Protein AF-0000000066038984 (afdb_homodimer)

Nearest PDB structures (foldseek):
  3rss-assembly1_A  TM=8.942E-01  e=4.877E-22  Thermotoga maritima MSB8
  3k5w-assembly1_A  TM=8.782E-01  e=2.810E-14  Helicobacter pylori
  2dg2-assembly1_A  TM=7.848E-01  e=1.937E-14  Mus musculus
  3d3k-assembly1_B  TM=7.391E-01  e=5.085E-10  Homo sapiens
  3d3j-assembly1_A-2  TM=7.759E-01  e=6.084E-09  Homo sapiens

Sequence (442 aa):
MTDAVTAHEMQQYDQYTINEIGVPSLVLMERAALAGIEVLGAGQFDLSQVLVIAGLGNNGGDGVALARLLMQKGVHVDLLFVGDENRAAHNNAIQLEIAKKYGLTPVNKVKDFRQYTVIVDALFGIGLSKPVPIKLGEMIKRVNAANVPVVAIDVPSGINATTGDIMGSSIRATATVTFAYPKTGLLQGEGVKRSGSIFVKDIGIYSPAELHQFNPEIKENMTDAVTAHEMQQYDQYTINEIGVPSLVLMERAALAGIEVLGAGQFDLSQVLVIAGLGNNGGDGVALARLLMQKGVHVDLLFVGDENRAAHNNAIQLEIAKKYGLTPVNKVKDFRQYTVIVDALFGIGLSKPVPIKLGEMIKRVNAANVPVVAIDVPSGINATTGDIMGSSIRATATVTFAYPKTGLLQGEGVKRSGSIFVKDIGIYSPAELHQFNPEIKEN

Foldseek 3Di:
DFDADALVLLVVLLCCCCPVVNPPPLLLLLLLLVLVVCVCVVPPFDQQEEEEEAEQESLSLSSLSNQLVCVVVVGHYAYAYDDDLVRHDPSSVVSQVVSVVSPHDHDDDDPALLVGQEYEYSHDAQPDDAADDPVVQVVLVRNQVSVHAYEYRQAFPQANQAALDGRNHTHQHLAYEHEPHRGNNCVDDVNVRRHRHYHYYYSPGDDPVVVCVVPVPPPPD/DFDADALVLLVVLLCCCCPVVNDPPLLLLLLLLVLVVCVCVVPPFDQQEEEEEAEQESLSLSSLSNQLVCVVVVGHYAYAYDDDLVRHDPSSVVSQVVSVVSPHDHDDDDPALLVGQEYEYSHDAQPDDAADDPVVQVVLVRNQVSVHAYEYRQAFPQANQAALDGRNHTHQHLAYEHEPHRGNNCVDDVNVRRHRHYHYYYSPGDDPVVVCVVPVPPPPD

pLDDT: mean 95.3, std 10.86, range [29.03, 99.0]

Secondary structure (DSSP, 8-state):
-PPPB-HHHHHHHHHIIIIII---HHHHHHHHHHHHHHHHTTTTS--SSEEEEE-SSHHHHHHHHHHHHHHHTT--EEEEE-S-GGGS-HHHHHHHHHHHHTT-PPBS--S-GGG-SEEEEES--TT--SPPPHHHHHHHHHHHHTT--EEEESS-TTB-TTT--B-SS----SEEEEESS-BGGGSSTTHHHHS-EEEEE--S---HHHHHHH-TT----/-PPPB-HHHHHHHHHIIIIII---HHHHHHHHHHHHHHHHTTTTS--SSEEEEE-SSHHHHHHHHHHHHHHHTT--EEEEE-S-GGGS-HHHHHHHHHHHHHT-PPBS--S-GGG-SEEEEES--TT--SPPPHHHHHHHHHHHHTT--EEEESS-TTB-TTT--B-SS----SEEEEESS-BGGGSSTTHHHHS-EEEEE--S---HHHHHHH-TT----

Structure (mmCIF, N/CA/C/O backbone):
data_AF-0000000066038984-model_v1
#
loop_
_entity.id
_entity.type
_entity.pdbx_description
1 polymer 'NAD(P)H-hydrate epimerase'
#
loop_
_atom_site.group_PDB
_atom_site.id
_atom_site.type_symbol
_atom_site.label_atom_id
_atom_site.label_alt_id
_atom_site.label_comp_id
_atom_site.label_asym_id
_atom_site.label_entity_id
_atom_site.label_seq_id
_atom_site.pdbx_PDB_ins_code
_atom_site.Cartn_x
_atom_site.Cartn_y
_atom_site.Cartn_z
_atom_site.occupancy
_atom_site.B_iso_or_equiv
_atom_site.auth_seq_id
_atom_site.auth_comp_id
_atom_site.auth_asym_id
_atom_site.auth_atom_id
_atom_site.pdbx_PDB_model_num
ATOM 1 N N . MET A 1 1 ? -18.047 -14.383 9.273 1 50.94 1 MET A N 1
ATOM 2 C CA . MET A 1 1 ? -17.172 -15.094 8.352 1 50.94 1 MET A CA 1
ATOM 3 C C . MET A 1 1 ? -17.422 -14.656 6.91 1 50.94 1 MET A C 1
ATOM 5 O O . MET A 1 1 ? -18.578 -14.492 6.504 1 50.94 1 MET A O 1
ATOM 9 N N . THR A 1 2 ? -16.406 -13.969 6.234 1 68.38 2 THR A N 1
ATOM 10 C CA . THR A 1 2 ? -16.688 -13.484 4.883 1 68.38 2 THR A CA 1
ATOM 11 C C . THR A 1 2 ? -16.938 -14.656 3.938 1 68.38 2 THR A C 1
ATOM 13 O O . THR A 1 2 ? -16.234 -15.664 3.979 1 68.38 2 THR A O 1
ATOM 16 N N . ASP A 1 3 ? -18.047 -14.625 3.205 1 90.44 3 ASP A N 1
ATOM 17 C CA . ASP A 1 3 ? -18.438 -15.664 2.26 1 90.44 3 ASP A CA 1
ATOM 18 C C . ASP A 1 3 ? -17.391 -15.82 1.156 1 90.44 3 ASP A C 1
ATOM 20 O O . ASP A 1 3 ? -16.828 -14.828 0.689 1 90.44 3 ASP A O 1
ATOM 24 N N . ALA A 1 4 ? -17.156 -17.125 0.854 1 97.81 4 ALA A N 1
ATOM 25 C CA . ALA A 1 4 ? -16.281 -17.406 -0.275 1 97.81 4 ALA A CA 1
ATOM 26 C C . ALA A 1 4 ? -16.906 -16.953 -1.59 1 97.81 4 ALA A C 1
ATOM 28 O O . ALA A 1 4 ? -18.141 -16.922 -1.719 1 97.81 4 ALA A O 1
ATOM 29 N N . VAL A 1 5 ? -16.078 -16.578 -2.527 1 98.44 5 VAL A N 1
ATOM 30 C CA . VAL A 1 5 ? -16.594 -16.094 -3.807 1 98.44 5 VAL A CA 1
ATOM 31 C C . VAL A 1 5 ? -15.953 -16.875 -4.949 1 98.44 5 VAL A C 1
ATOM 33 O O . VAL A 1 5 ? -14.852 -17.422 -4.797 1 98.44 5 VAL A O 1
ATOM 36 N N . THR A 1 6 ? -16.625 -17.016 -6.105 1 98.19 6 THR A N 1
ATOM 37 C CA . THR A 1 6 ? -16.094 -17.625 -7.312 1 98.19 6 THR A CA 1
ATOM 38 C C . THR A 1 6 ? -15.086 -16.703 -7.992 1 98.19 6 THR A C 1
ATOM 40 O O . THR A 1 6 ? -15 -15.516 -7.648 1 98.19 6 THR A O 1
ATOM 43 N N . ALA A 1 7 ? -14.352 -17.281 -8.93 1 98.19 7 ALA A N 1
ATOM 44 C CA . ALA A 1 7 ? -13.438 -16.469 -9.727 1 98.19 7 ALA A CA 1
ATOM 45 C C . ALA A 1 7 ? -14.18 -15.352 -10.445 1 98.19 7 ALA A C 1
ATOM 47 O O . ALA A 1 7 ? -13.711 -14.211 -10.484 1 98.19 7 ALA A O 1
ATOM 48 N N . HIS A 1 8 ? -15.289 -15.688 -10.984 1 97.94 8 HIS A N 1
ATOM 49 C CA . HIS A 1 8 ? -16.094 -14.719 -11.727 1 97.94 8 HIS A CA 1
ATOM 50 C C . HIS A 1 8 ? -16.547 -13.578 -10.836 1 97.94 8 HIS A C 1
ATOM 52 O O . HIS A 1 8 ? -16.438 -12.406 -11.211 1 97.94 8 HIS A O 1
ATOM 58 N N . GLU A 1 9 ? -17.078 -13.859 -9.672 1 97.81 9 GLU A N 1
ATOM 59 C CA . GLU A 1 9 ? -17.5 -12.836 -8.719 1 97.81 9 GLU A CA 1
ATOM 60 C C . GLU A 1 9 ? -16.344 -11.93 -8.328 1 97.81 9 GLU A C 1
ATOM 62 O O . GLU A 1 9 ? -16.484 -10.711 -8.289 1 97.81 9 GLU A O 1
ATOM 67 N N . MET A 1 10 ? -15.195 -12.555 -8.039 1 98.19 10 MET A N 1
ATOM 68 C CA . MET A 1 10 ? -14.023 -11.781 -7.637 1 98.19 10 MET A CA 1
ATOM 69 C C . MET A 1 10 ? -13.602 -10.812 -8.734 1 98.19 10 MET A C 1
ATOM 71 O O . MET A 1 10 ? -13.234 -9.672 -8.453 1 98.19 10 MET A O 1
ATOM 75 N N . GLN A 1 11 ? -13.68 -11.281 -9.992 1 97.44 11 GLN A N 1
ATOM 76 C CA . GLN A 1 11 ? -13.352 -10.422 -11.125 1 97.44 11 GLN A CA 1
ATOM 77 C C . GLN A 1 11 ? -14.312 -9.234 -11.211 1 97.44 11 GLN A C 1
ATOM 79 O O . GLN A 1 11 ? -13.898 -8.117 -11.508 1 97.44 11 GLN A O 1
ATOM 84 N N . GLN A 1 12 ? -15.531 -9.469 -10.922 1 97.56 12 GLN A N 1
ATOM 85 C CA . GLN A 1 12 ? -16.516 -8.398 -10.922 1 97.56 12 GLN A CA 1
ATOM 86 C C . GLN A 1 12 ? -16.219 -7.375 -9.828 1 97.56 12 GLN A C 1
ATOM 88 O O . GLN A 1 12 ? -16.328 -6.168 -10.055 1 97.56 12 GLN A O 1
ATOM 93 N N . TYR A 1 13 ? -15.875 -7.914 -8.664 1 97.75 13 TYR A N 1
ATOM 94 C CA . TYR A 1 13 ? -15.562 -7.016 -7.555 1 97.75 13 TYR A CA 1
ATOM 95 C C . TYR A 1 13 ? -14.32 -6.188 -7.859 1 97.75 13 TYR A C 1
ATOM 97 O O . TYR A 1 13 ? -14.266 -4.996 -7.547 1 97.75 13 TYR A O 1
ATOM 105 N N . ASP A 1 14 ? -13.344 -6.832 -8.5 1 97.25 14 ASP A N 1
ATOM 106 C CA . ASP A 1 14 ? -12.148 -6.125 -8.945 1 97.25 14 ASP A CA 1
ATOM 107 C C . ASP A 1 14 ? -12.508 -4.984 -9.891 1 97.25 14 ASP A C 1
ATOM 109 O O . ASP A 1 14 ? -12.078 -3.846 -9.695 1 97.25 14 ASP A O 1
ATOM 113 N N . GLN A 1 15 ? -13.312 -5.316 -10.859 1 97.06 15 GLN A N 1
ATOM 114 C CA . GLN A 1 15 ? -13.688 -4.348 -11.875 1 97.06 15 GLN A CA 1
ATOM 115 C C . GLN A 1 15 ? -14.516 -3.213 -11.281 1 97.06 15 GLN A C 1
ATOM 117 O O . GLN A 1 15 ? -14.328 -2.047 -11.633 1 97.06 15 GLN A O 1
ATOM 122 N N . TYR A 1 16 ? -15.422 -3.568 -10.398 1 98.06 16 TYR A N 1
ATOM 123 C CA . TYR A 1 16 ? -16.219 -2.551 -9.727 1 98.06 16 TYR A CA 1
ATOM 124 C C . TYR A 1 16 ? -15.336 -1.586 -8.953 1 98.06 16 TYR A C 1
ATOM 126 O O . TYR A 1 16 ? -15.523 -0.368 -9.031 1 98.06 16 TYR A O 1
ATOM 134 N N . THR A 1 17 ? -14.305 -2.096 -8.203 1 98.25 17 THR A N 1
ATOM 135 C CA . THR A 1 17 ? -13.391 -1.306 -7.387 1 98.25 17 THR A CA 1
ATOM 136 C C . THR A 1 17 ? -12.562 -0.361 -8.258 1 98.25 17 THR A C 1
ATOM 138 O O . THR A 1 17 ? -12.398 0.813 -7.922 1 98.25 17 THR A O 1
ATOM 141 N N . ILE A 1 18 ? -12.156 -0.856 -9.406 1 98.25 18 ILE A N 1
ATOM 142 C CA . ILE A 1 18 ? -11.273 -0.088 -10.273 1 98.25 18 ILE A CA 1
ATOM 143 C C . ILE A 1 18 ? -12.094 0.923 -11.078 1 98.25 18 ILE A C 1
ATOM 145 O O . ILE A 1 18 ? -11.773 2.113 -11.102 1 98.25 18 ILE A O 1
ATOM 149 N N . ASN A 1 19 ? -13.234 0.478 -11.625 1 97.75 19 ASN A N 1
ATOM 150 C CA . ASN A 1 19 ? -13.938 1.289 -12.617 1 97.75 19 ASN A CA 1
ATOM 151 C C . ASN A 1 19 ? -15.016 2.152 -11.969 1 97.75 19 ASN A C 1
ATOM 153 O O . ASN A 1 19 ? -15.273 3.271 -12.422 1 97.75 19 ASN A O 1
ATOM 157 N N . GLU A 1 20 ? -15.672 1.697 -10.93 1 97.31 20 GLU A N 1
ATOM 158 C CA . GLU A 1 20 ? -16.766 2.43 -10.305 1 97.31 20 GLU A CA 1
ATOM 159 C C . GLU A 1 20 ? -16.297 3.219 -9.094 1 97.31 20 GLU A C 1
ATOM 161 O O . GLU A 1 20 ? -16.578 4.41 -8.969 1 97.31 20 GLU A O 1
ATOM 166 N N . ILE A 1 21 ? -15.531 2.574 -8.266 1 97.56 21 ILE A N 1
ATOM 167 C CA . ILE A 1 21 ? -15.016 3.268 -7.086 1 97.56 21 ILE A CA 1
ATOM 168 C C . ILE A 1 21 ? -13.859 4.18 -7.492 1 97.56 21 ILE A C 1
ATOM 170 O O . ILE A 1 21 ? -13.711 5.281 -6.961 1 97.56 21 ILE A O 1
ATOM 174 N N . GLY A 1 22 ? -13.016 3.65 -8.43 1 98.31 22 GLY A N 1
ATOM 175 C CA . GLY A 1 22 ? -11.969 4.488 -8.992 1 98.31 22 GLY A CA 1
ATOM 176 C C . GLY A 1 22 ? -10.602 4.223 -8.398 1 98.31 22 GLY A C 1
ATOM 177 O O . GLY A 1 22 ? -9.664 4.988 -8.625 1 98.31 22 GLY A O 1
ATOM 178 N N . VAL A 1 23 ? -10.414 3.162 -7.594 1 98.62 23 VAL A N 1
ATOM 179 C CA . VAL A 1 23 ? -9.094 2.803 -7.086 1 98.62 23 VAL A CA 1
ATOM 180 C C . VAL A 1 23 ? -8.219 2.314 -8.234 1 98.62 23 VAL A C 1
ATOM 182 O O . VAL A 1 23 ? -8.586 1.384 -8.953 1 98.62 23 VAL A O 1
ATOM 185 N N . PRO A 1 24 ? -7.059 2.928 -8.422 1 98.56 24 PRO A N 1
ATOM 186 C CA . PRO A 1 24 ? -6.203 2.449 -9.508 1 98.56 24 PRO A CA 1
ATOM 187 C C . PRO A 1 24 ? -5.742 1.008 -9.312 1 98.56 24 PRO A C 1
ATOM 189 O O . PRO A 1 24 ? -5.445 0.6 -8.188 1 98.56 24 PRO A O 1
ATOM 192 N N . SER A 1 25 ? -5.621 0.268 -10.406 1 98.5 25 SER A N 1
ATOM 193 C CA . SER A 1 25 ? -5.254 -1.143 -10.352 1 98.5 25 SER A CA 1
ATOM 194 C C . SER A 1 25 ? -3.867 -1.329 -9.742 1 98.5 25 SER A C 1
ATOM 196 O O . SER A 1 25 ? -3.623 -2.301 -9.031 1 98.5 25 SER A O 1
ATOM 198 N N . LEU A 1 26 ? -2.957 -0.342 -9.992 1 98.75 26 LEU A N 1
ATOM 199 C CA . LEU A 1 26 ? -1.6 -0.467 -9.477 1 98.75 26 LEU A CA 1
ATOM 200 C C . LEU A 1 26 ? -1.568 -0.237 -7.969 1 98.75 26 LEU A C 1
ATOM 202 O O . LEU A 1 26 ? -0.674 -0.732 -7.277 1 98.75 26 LEU A O 1
ATOM 206 N N . VAL A 1 27 ? -2.551 0.535 -7.422 1 98.88 27 VAL A N 1
ATOM 207 C CA . VAL A 1 27 ? -2.693 0.656 -5.973 1 98.88 27 VAL A CA 1
ATOM 208 C C . VAL A 1 27 ? -3.105 -0.688 -5.379 1 98.88 27 VAL A C 1
ATOM 210 O O . VAL A 1 27 ? -2.523 -1.143 -4.391 1 98.88 27 VAL A O 1
ATOM 213 N N . LEU A 1 28 ? -4.039 -1.392 -6.043 1 98.75 28 LEU A N 1
ATOM 214 C CA . LEU A 1 28 ? -4.477 -2.703 -5.578 1 98.75 28 LEU A CA 1
ATOM 215 C C . LEU A 1 28 ? -3.336 -3.715 -5.656 1 98.75 28 LEU A C 1
ATOM 217 O O . LEU A 1 28 ? -3.195 -4.566 -4.773 1 98.75 28 LEU A O 1
ATOM 221 N N . MET A 1 29 ? -2.537 -3.631 -6.695 1 98.81 29 MET A N 1
ATOM 222 C CA . MET A 1 29 ? -1.403 -4.535 -6.863 1 98.81 29 MET A CA 1
ATOM 223 C C . MET A 1 29 ? -0.373 -4.324 -5.758 1 98.81 29 MET A C 1
ATOM 225 O O . MET A 1 29 ? 0.171 -5.293 -5.219 1 98.81 29 MET A O 1
ATOM 229 N N . GLU A 1 30 ? -0.099 -3.031 -5.422 1 98.81 30 GLU A N 1
ATOM 230 C CA . GLU A 1 30 ? 0.811 -2.73 -4.32 1 98.81 30 GLU A CA 1
ATOM 231 C C . GLU A 1 30 ? 0.281 -3.285 -3 1 98.81 30 GLU A C 1
ATOM 233 O O . GLU A 1 30 ? 1.038 -3.854 -2.211 1 98.81 30 GLU A O 1
ATOM 238 N N . ARG A 1 31 ? -1.004 -3.164 -2.785 1 98.75 31 ARG A N 1
ATOM 239 C CA . ARG A 1 31 ? -1.644 -3.668 -1.574 1 98.75 31 ARG A CA 1
ATOM 240 C C . ARG A 1 31 ? -1.553 -5.188 -1.499 1 98.75 31 ARG A C 1
ATOM 242 O O . ARG A 1 31 ? -1.323 -5.75 -0.426 1 98.75 31 ARG A O 1
ATOM 249 N N . ALA A 1 32 ? -1.752 -5.824 -2.652 1 98.81 32 ALA A N 1
ATOM 250 C CA . ALA A 1 32 ? -1.616 -7.277 -2.709 1 98.81 32 ALA A CA 1
ATOM 251 C C . ALA A 1 32 ? -0.196 -7.711 -2.354 1 98.81 32 ALA A C 1
ATOM 253 O O . ALA A 1 32 ? -0.002 -8.633 -1.56 1 98.81 32 ALA A O 1
ATOM 254 N N . ALA A 1 33 ? 0.771 -7.004 -2.904 1 98.88 33 ALA A N 1
ATOM 255 C CA . ALA A 1 33 ? 2.174 -7.305 -2.631 1 98.88 33 ALA A CA 1
ATOM 256 C C . ALA A 1 33 ? 2.496 -7.117 -1.151 1 98.88 33 ALA A C 1
ATOM 258 O O . ALA A 1 33 ? 3.141 -7.969 -0.537 1 98.88 33 ALA A O 1
ATOM 259 N N . LEU A 1 34 ? 1.992 -6.027 -0.581 1 98.75 34 LEU A N 1
ATOM 260 C CA . LEU A 1 34 ? 2.238 -5.738 0.828 1 98.75 34 LEU A CA 1
ATOM 261 C C . LEU A 1 34 ? 1.594 -6.797 1.718 1 98.75 34 LEU A C 1
ATOM 263 O O . LEU A 1 34 ? 2.166 -7.188 2.738 1 98.75 34 LEU A O 1
ATOM 267 N N . ALA A 1 35 ? 0.426 -7.258 1.335 1 98.69 35 ALA A N 1
ATOM 268 C CA . ALA A 1 35 ? -0.231 -8.336 2.07 1 98.69 35 ALA A CA 1
ATOM 269 C C . ALA A 1 35 ? 0.604 -9.609 2.037 1 98.69 35 ALA A C 1
ATOM 271 O O . ALA A 1 35 ? 0.74 -10.297 3.051 1 98.69 35 ALA A O 1
ATOM 272 N N . GLY A 1 36 ? 1.146 -9.891 0.891 1 98.81 36 GLY A N 1
ATOM 273 C CA . GLY A 1 36 ? 2.047 -11.031 0.786 1 98.81 36 GLY A CA 1
ATOM 274 C C . GLY A 1 36 ? 3.27 -10.906 1.676 1 98.81 36 GLY A C 1
ATOM 275 O O . GLY A 1 36 ? 3.66 -11.867 2.342 1 98.81 36 GLY A O 1
ATOM 276 N N . ILE A 1 37 ? 3.85 -9.711 1.698 1 98.62 37 ILE A N 1
ATOM 277 C CA . ILE A 1 37 ? 5.031 -9.445 2.514 1 98.62 37 ILE A CA 1
ATOM 278 C C . ILE A 1 37 ? 4.691 -9.641 3.99 1 98.62 37 ILE A C 1
ATOM 280 O O . ILE A 1 37 ? 5.5 -10.188 4.75 1 98.62 37 ILE A O 1
ATOM 284 N N . GLU A 1 38 ? 3.537 -9.18 4.375 1 98.12 38 GLU A N 1
ATOM 285 C CA . GLU A 1 38 ? 3.098 -9.336 5.762 1 98.12 38 GLU A CA 1
ATOM 286 C C . GLU A 1 38 ? 3.068 -10.812 6.16 1 98.12 38 GLU A C 1
ATOM 288 O O . GLU A 1 38 ? 3.562 -11.18 7.23 1 98.12 38 GLU A O 1
ATOM 293 N N . VAL A 1 39 ? 2.553 -11.672 5.312 1 98.62 39 VAL A N 1
ATOM 294 C CA . VAL A 1 39 ? 2.438 -13.094 5.602 1 98.62 39 VAL A CA 1
ATOM 295 C C . VAL A 1 39 ? 3.824 -13.734 5.609 1 98.62 39 VAL A C 1
ATOM 297 O O . VAL A 1 39 ? 4.16 -14.492 6.52 1 98.62 39 VAL A O 1
ATOM 300 N N . LEU A 1 40 ? 4.668 -13.367 4.684 1 98.69 40 LEU A N 1
ATOM 301 C CA . LEU A 1 40 ? 6.023 -13.898 4.59 1 98.69 40 LEU A CA 1
ATOM 302 C C . LEU A 1 40 ? 6.844 -13.508 5.816 1 98.69 40 LEU A C 1
ATOM 304 O O . LEU A 1 40 ? 7.641 -14.305 6.316 1 98.69 40 LEU A O 1
ATOM 308 N N . GLY A 1 41 ? 6.609 -12.289 6.32 1 97.56 41 GLY A N 1
ATOM 309 C CA . GLY A 1 41 ? 7.438 -11.727 7.375 1 97.56 41 GLY A CA 1
ATOM 310 C C . GLY A 1 41 ? 6.914 -12.023 8.766 1 97.56 41 GLY A C 1
ATOM 311 O O . GLY A 1 41 ? 7.473 -11.555 9.758 1 97.56 41 GLY A O 1
ATOM 312 N N . ALA A 1 42 ? 5.855 -12.781 8.898 1 96.5 42 ALA A N 1
ATOM 313 C CA . ALA A 1 42 ? 5.199 -13.008 10.18 1 96.5 42 ALA A CA 1
ATOM 314 C C . ALA A 1 42 ? 5.938 -14.062 11 1 96.5 42 ALA A C 1
ATOM 316 O O . ALA A 1 42 ? 5.52 -14.398 12.109 1 96.5 42 ALA A O 1
ATOM 317 N N . GLY A 1 43 ? 7.035 -14.625 10.539 1 94.25 43 GLY A N 1
ATOM 318 C CA . GLY A 1 43 ? 7.895 -15.453 11.367 1 94.25 43 GLY A CA 1
ATOM 319 C C . GLY A 1 43 ? 7.836 -16.922 11.008 1 94.25 43 GLY A C 1
ATOM 320 O O . GLY A 1 43 ? 8.609 -17.734 11.539 1 94.25 43 GLY A O 1
ATOM 321 N N . GLN A 1 44 ? 7.035 -17.281 10.023 1 96.56 44 GLN A N 1
ATOM 322 C CA . GLN A 1 44 ? 6.844 -18.703 9.711 1 96.56 44 GLN A CA 1
ATOM 323 C C . GLN A 1 44 ? 7.785 -19.141 8.594 1 96.56 44 GLN A C 1
ATOM 325 O O . GLN A 1 44 ? 7.953 -20.344 8.359 1 96.56 44 GLN A O 1
ATOM 330 N N . PHE A 1 45 ? 8.352 -18.203 7.914 1 98.56 45 PHE A N 1
ATOM 331 C CA . PHE A 1 45 ? 9.148 -18.531 6.742 1 98.56 45 PHE A CA 1
ATOM 332 C C . PHE A 1 45 ? 10.562 -17.969 6.867 1 98.56 45 PHE A C 1
ATOM 334 O O . PHE A 1 45 ? 10.742 -16.859 7.363 1 98.56 45 PHE A O 1
ATOM 341 N N . ASP A 1 46 ? 11.531 -18.781 6.508 1 98.69 46 ASP A N 1
ATOM 342 C CA . ASP A 1 46 ? 12.914 -18.344 6.387 1 98.69 46 ASP A CA 1
ATOM 343 C C . ASP A 1 46 ? 13.125 -17.531 5.117 1 98.69 46 ASP A C 1
ATOM 345 O O . ASP A 1 46 ? 13.047 -18.062 4.008 1 98.69 46 ASP A O 1
ATOM 349 N N . LEU A 1 47 ? 13.453 -16.234 5.285 1 98.69 47 LEU A N 1
ATOM 350 C CA . LEU A 1 47 ? 13.531 -15.336 4.141 1 98.69 47 LEU A CA 1
ATOM 351 C C . LEU A 1 47 ? 14.977 -15.109 3.723 1 98.69 47 LEU A C 1
ATOM 353 O O . LEU A 1 47 ? 15.289 -14.125 3.057 1 98.69 47 LEU A O 1
ATOM 357 N N . SER A 1 48 ? 15.875 -15.969 4.074 1 98.5 48 SER A N 1
ATOM 358 C CA . SER A 1 48 ? 17.297 -15.805 3.785 1 98.5 48 SER A CA 1
ATOM 359 C C . SER A 1 48 ? 17.562 -15.867 2.285 1 98.5 48 SER A C 1
ATOM 361 O O . SER A 1 48 ? 18.453 -15.188 1.78 1 98.5 48 SER A O 1
ATOM 363 N N . GLN A 1 49 ? 16.844 -16.719 1.537 1 98.5 49 GLN A N 1
ATOM 364 C CA . GLN A 1 49 ? 16.938 -16.844 0.087 1 98.5 49 GLN A CA 1
ATOM 365 C C . GLN A 1 49 ? 15.555 -17.047 -0.538 1 98.5 49 GLN A C 1
ATOM 367 O O . GLN A 1 49 ? 15.07 -18.172 -0.632 1 98.5 49 GLN A O 1
ATOM 372 N N . VAL A 1 50 ? 15 -15.961 -1.044 1 98.88 50 VAL A N 1
ATOM 373 C CA . VAL A 1 50 ? 13.625 -16 -1.531 1 98.88 50 VAL A CA 1
ATOM 374 C C . VAL A 1 50 ? 13.625 -16.062 -3.057 1 98.88 50 VAL A C 1
ATOM 376 O O . VAL A 1 50 ? 14.391 -15.359 -3.717 1 98.88 50 VAL A O 1
ATOM 379 N N . LEU A 1 51 ? 12.82 -16.922 -3.623 1 98.94 51 LEU A N 1
ATOM 380 C CA . LEU A 1 51 ? 12.508 -16.922 -5.051 1 98.94 51 LEU A CA 1
ATOM 381 C C . LEU A 1 51 ? 11.062 -16.5 -5.289 1 98.94 51 LEU A C 1
ATOM 383 O O . LEU A 1 51 ? 10.148 -17.047 -4.664 1 98.94 51 LEU A O 1
ATOM 387 N N . VAL A 1 52 ? 10.867 -15.547 -6.117 1 99 52 VAL A N 1
ATOM 388 C CA . VAL A 1 52 ? 9.531 -15.219 -6.609 1 99 52 VAL A CA 1
ATOM 389 C C . VAL A 1 52 ? 9.391 -15.68 -8.055 1 99 52 VAL A C 1
ATOM 391 O O . VAL A 1 52 ? 10.188 -15.297 -8.922 1 99 52 VAL A O 1
ATOM 394 N N . ILE A 1 53 ? 8.398 -16.5 -8.32 1 98.94 53 ILE A N 1
ATOM 395 C CA . ILE A 1 53 ? 8.062 -16.922 -9.68 1 98.94 53 ILE A CA 1
ATOM 396 C C . ILE A 1 53 ? 6.828 -16.172 -10.156 1 98.94 53 ILE A C 1
ATOM 398 O O . ILE A 1 53 ? 5.742 -16.312 -9.586 1 98.94 53 ILE A O 1
ATOM 402 N N . ALA A 1 54 ? 7.027 -15.383 -11.211 1 98.88 54 ALA A N 1
ATOM 403 C CA . ALA A 1 54 ? 5.953 -14.523 -11.695 1 98.88 54 ALA A CA 1
ATOM 404 C C . ALA A 1 54 ? 5.582 -14.867 -13.133 1 98.88 54 ALA A C 1
ATOM 406 O O . ALA A 1 54 ? 6.457 -15.125 -13.961 1 98.88 54 ALA A O 1
ATOM 407 N N . GLY A 1 55 ? 4.289 -14.891 -13.438 1 98.38 55 GLY A N 1
ATOM 408 C CA . GLY A 1 55 ? 3.805 -15.117 -14.789 1 98.38 55 GLY A CA 1
ATOM 409 C C . GLY A 1 55 ? 3.465 -13.844 -15.523 1 98.38 55 GLY A C 1
ATOM 410 O O . GLY A 1 55 ? 3.857 -12.75 -15.102 1 98.38 55 GLY A O 1
ATOM 411 N N . LEU A 1 56 ? 2.705 -13.961 -16.625 1 97.88 56 LEU A N 1
ATOM 412 C CA . LEU A 1 56 ? 2.482 -12.875 -17.562 1 97.88 56 LEU A CA 1
ATOM 413 C C . LEU A 1 56 ? 1.274 -12.039 -17.156 1 97.88 56 LEU A C 1
ATOM 415 O O . LEU A 1 56 ? 1.122 -10.898 -17.609 1 97.88 56 LEU A O 1
ATOM 419 N N . GLY A 1 57 ? 0.427 -12.578 -16.359 1 97.94 57 GLY A N 1
ATOM 420 C CA . GLY A 1 57 ? -0.824 -11.914 -16.031 1 97.94 57 GLY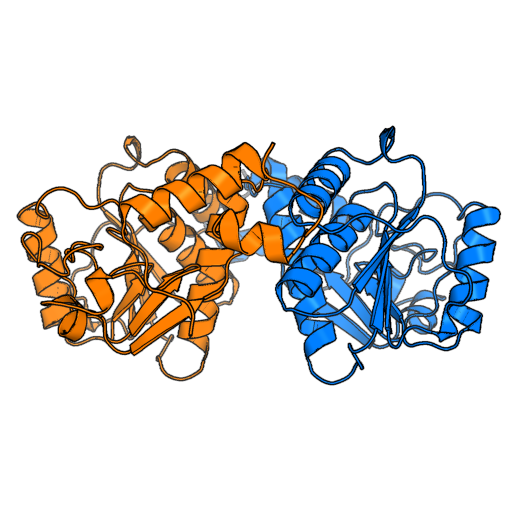 A CA 1
ATOM 421 C C . GLY A 1 57 ? -0.7 -10.953 -14.867 1 97.94 57 GLY A C 1
ATOM 422 O O . GLY A 1 57 ? 0.409 -10.641 -14.43 1 97.94 57 GLY A O 1
ATOM 423 N N . ASN A 1 58 ? -1.811 -10.508 -14.32 1 97.81 58 ASN A N 1
ATOM 424 C CA . ASN A 1 58 ? -1.841 -9.555 -13.219 1 97.81 58 ASN A CA 1
ATOM 425 C C . ASN A 1 58 ? -1.317 -10.18 -11.922 1 97.81 58 ASN A C 1
ATOM 427 O O . ASN A 1 58 ? -0.693 -9.492 -11.109 1 97.81 58 ASN A O 1
ATOM 431 N N . ASN A 1 59 ? -1.591 -11.484 -11.781 1 98.62 59 ASN A N 1
ATOM 432 C CA . ASN A 1 59 ? -1.018 -12.148 -10.609 1 98.62 59 ASN A CA 1
ATOM 433 C C . ASN A 1 59 ? 0.508 -12.094 -10.625 1 98.62 59 ASN A C 1
ATOM 435 O O . ASN A 1 59 ? 1.14 -11.93 -9.586 1 98.62 59 ASN A O 1
ATOM 439 N N . GLY A 1 60 ? 1.033 -12.242 -11.852 1 98.81 60 GLY A N 1
ATOM 440 C CA . GLY A 1 60 ? 2.467 -12.047 -12 1 98.81 60 GLY A CA 1
ATOM 441 C C . GLY A 1 60 ? 2.928 -10.664 -11.57 1 98.81 60 GLY A C 1
ATOM 442 O O . GLY A 1 60 ? 3.984 -10.523 -10.953 1 98.81 60 GLY A O 1
ATOM 443 N N . GLY A 1 61 ? 2.121 -9.664 -11.906 1 98.81 61 GLY A N 1
ATOM 444 C CA . GLY A 1 61 ? 2.418 -8.312 -11.461 1 98.81 61 GLY A CA 1
ATOM 445 C C . GLY A 1 61 ? 2.467 -8.172 -9.953 1 98.81 61 GLY A C 1
ATOM 446 O O . GLY A 1 61 ? 3.332 -7.477 -9.414 1 98.81 61 GLY A O 1
ATOM 447 N N . ASP A 1 62 ? 1.542 -8.82 -9.289 1 98.94 62 ASP A N 1
ATOM 448 C CA . ASP A 1 62 ? 1.595 -8.867 -7.828 1 98.94 62 ASP A CA 1
ATOM 449 C C . ASP A 1 62 ? 2.926 -9.438 -7.344 1 98.94 62 ASP A C 1
ATOM 451 O O . ASP A 1 62 ? 3.52 -8.922 -6.395 1 98.94 62 ASP A O 1
ATOM 455 N N . GLY A 1 63 ? 3.338 -10.484 -7.984 1 98.94 63 GLY A N 1
ATOM 456 C CA . GLY A 1 63 ? 4.598 -11.125 -7.629 1 98.94 63 GLY A CA 1
ATOM 457 C C . GLY A 1 63 ? 5.801 -10.227 -7.844 1 98.94 63 GLY A C 1
ATOM 458 O O . GLY A 1 63 ? 6.703 -10.18 -7.004 1 98.94 63 GLY A O 1
ATOM 459 N N . VAL A 1 64 ? 5.809 -9.539 -9 1 98.94 64 VAL A N 1
ATOM 460 C CA . VAL A 1 64 ? 6.91 -8.633 -9.305 1 98.94 64 VAL A CA 1
ATOM 461 C C . VAL A 1 64 ? 6.973 -7.52 -8.266 1 98.94 64 VAL A C 1
ATOM 463 O O . VAL A 1 64 ? 8.047 -7.199 -7.75 1 98.94 64 VAL A O 1
ATOM 466 N N . ALA A 1 65 ? 5.82 -6.949 -7.98 1 98.94 65 ALA A N 1
ATOM 467 C CA . ALA A 1 65 ? 5.758 -5.914 -6.953 1 98.94 65 ALA A CA 1
ATOM 468 C C . ALA A 1 65 ? 6.242 -6.445 -5.609 1 98.94 65 ALA A C 1
ATOM 470 O O . ALA A 1 65 ? 6.992 -5.766 -4.902 1 98.94 65 ALA A O 1
ATOM 471 N N . LEU A 1 66 ? 5.816 -7.648 -5.27 1 98.94 66 LEU A N 1
ATOM 472 C CA . LEU A 1 66 ? 6.23 -8.281 -4.023 1 98.94 66 LEU A CA 1
ATOM 473 C C . LEU A 1 66 ? 7.742 -8.477 -3.986 1 98.94 66 LEU A C 1
ATOM 475 O O . LEU A 1 66 ? 8.383 -8.164 -2.984 1 98.94 66 LEU A O 1
ATOM 479 N N . ALA A 1 67 ? 8.312 -8.938 -5.055 1 98.88 67 ALA A N 1
ATOM 480 C CA . ALA A 1 67 ? 9.758 -9.133 -5.137 1 98.88 67 ALA A CA 1
ATOM 481 C C . ALA A 1 67 ? 10.5 -7.809 -4.953 1 98.88 67 ALA A C 1
ATOM 483 O O . ALA A 1 67 ? 11.492 -7.746 -4.219 1 98.88 67 ALA A O 1
ATOM 484 N N . ARG A 1 68 ? 10.016 -6.797 -5.66 1 98.44 68 ARG A N 1
ATOM 485 C CA . ARG A 1 68 ? 10.594 -5.461 -5.539 1 98.44 68 ARG A CA 1
ATOM 486 C C . ARG A 1 68 ? 10.602 -4.996 -4.086 1 98.44 68 ARG A C 1
ATOM 488 O O . ARG A 1 68 ? 11.625 -4.539 -3.576 1 98.44 68 ARG A O 1
ATOM 495 N N . LEU A 1 69 ? 9.5 -5.141 -3.445 1 98.31 69 LEU A N 1
ATOM 496 C CA . LEU A 1 69 ? 9.344 -4.672 -2.072 1 98.31 69 LEU A CA 1
ATOM 497 C C . LEU A 1 69 ? 10.234 -5.469 -1.124 1 98.31 69 LEU A C 1
ATOM 499 O O . LEU A 1 69 ? 10.812 -4.91 -0.189 1 98.31 69 LEU A O 1
ATOM 503 N N . LEU A 1 70 ? 10.352 -6.781 -1.317 1 98.31 70 LEU A N 1
ATOM 504 C CA . LEU A 1 70 ? 11.25 -7.598 -0.512 1 98.31 70 LEU A CA 1
ATOM 505 C C . LEU A 1 70 ? 12.688 -7.113 -0.649 1 98.31 70 LEU A C 1
ATOM 507 O O . LEU A 1 70 ? 13.398 -6.965 0.349 1 98.31 70 LEU A O 1
ATOM 511 N N . MET A 1 71 ? 13.07 -6.875 -1.875 1 97 71 MET A N 1
ATOM 512 C CA . MET A 1 71 ? 14.422 -6.383 -2.117 1 97 71 MET A CA 1
ATOM 513 C C . MET A 1 71 ? 14.656 -5.055 -1.4 1 97 71 MET A C 1
ATOM 515 O O . MET A 1 71 ? 15.703 -4.852 -0.785 1 97 71 MET A O 1
ATOM 519 N N . GLN A 1 72 ? 13.711 -4.195 -1.473 1 94.94 72 GLN A N 1
ATOM 520 C CA . GLN A 1 72 ? 13.805 -2.881 -0.846 1 94.94 72 GLN A CA 1
ATOM 521 C C . GLN A 1 72 ? 13.914 -3.002 0.671 1 94.94 72 GLN A C 1
ATOM 523 O O . GLN A 1 72 ? 14.461 -2.117 1.331 1 94.94 72 GLN A O 1
ATOM 528 N N . LYS A 1 73 ? 13.422 -4.102 1.21 1 95.56 73 LYS A N 1
ATOM 529 C CA . LYS A 1 73 ? 13.508 -4.355 2.645 1 95.56 73 LYS A CA 1
ATOM 530 C C . LYS A 1 73 ? 14.82 -5.059 3.002 1 95.56 73 LYS A C 1
ATOM 532 O O . LYS A 1 73 ? 15.016 -5.465 4.148 1 95.56 73 LYS A O 1
ATOM 537 N N . GLY A 1 74 ? 15.672 -5.262 2.041 1 94.5 74 GLY A N 1
ATOM 538 C CA . GLY A 1 74 ? 16.984 -5.836 2.275 1 94.5 74 GLY A CA 1
ATOM 539 C C . GLY A 1 74 ? 17 -7.352 2.197 1 94.5 74 GLY A C 1
ATOM 540 O O . GLY A 1 74 ? 17.969 -7.992 2.598 1 94.5 74 GLY A O 1
ATOM 541 N N . VAL A 1 75 ? 15.898 -7.945 1.736 1 97 75 VAL A N 1
ATOM 542 C CA . VAL A 1 75 ? 15.805 -9.391 1.58 1 97 75 VAL A CA 1
ATOM 543 C C . VAL A 1 75 ? 16.453 -9.812 0.268 1 97 75 VAL A C 1
ATOM 545 O O . VAL A 1 75 ? 16.281 -9.164 -0.763 1 97 75 VAL A O 1
ATOM 548 N N . HIS A 1 76 ? 17.219 -10.883 0.294 1 97 76 HIS A N 1
ATOM 549 C CA . HIS A 1 76 ? 17.75 -11.453 -0.939 1 97 76 HIS A CA 1
ATOM 550 C C . HIS A 1 76 ? 16.656 -12.172 -1.724 1 97 76 HIS A C 1
ATOM 552 O O . HIS A 1 76 ? 16.109 -13.188 -1.264 1 97 76 HIS A O 1
ATOM 558 N N . VAL A 1 77 ? 16.406 -11.664 -2.896 1 98.19 77 VAL A N 1
ATOM 559 C CA . VAL A 1 77 ? 15.297 -12.211 -3.674 1 98.19 77 VAL A CA 1
ATOM 560 C C . VAL A 1 77 ? 15.727 -12.391 -5.129 1 98.19 77 VAL A C 1
ATOM 562 O O . VAL A 1 77 ? 16.375 -11.516 -5.703 1 98.19 77 VAL A O 1
ATOM 565 N N . ASP A 1 78 ? 15.453 -13.539 -5.707 1 98.75 78 ASP A N 1
ATOM 566 C CA . ASP A 1 78 ? 15.492 -13.758 -7.148 1 98.75 78 ASP A CA 1
ATOM 567 C C . ASP A 1 78 ? 14.086 -13.727 -7.75 1 98.75 78 ASP A C 1
ATOM 569 O O . ASP A 1 78 ? 13.141 -14.25 -7.16 1 98.75 78 ASP A O 1
ATOM 573 N N . LEU A 1 79 ? 14.008 -13.039 -8.844 1 98.88 79 LEU A N 1
ATOM 574 C CA . LEU A 1 79 ? 12.766 -13 -9.609 1 98.88 79 LEU A CA 1
ATOM 575 C C . LEU A 1 79 ? 12.875 -13.844 -10.875 1 98.88 79 LEU A C 1
ATOM 577 O O . LEU A 1 79 ? 13.703 -13.562 -11.742 1 98.88 79 LEU A O 1
ATOM 581 N N . LEU A 1 80 ? 12.148 -14.953 -10.922 1 98.88 80 LEU A N 1
ATOM 582 C CA . LEU A 1 80 ? 11.992 -15.727 -12.148 1 98.88 80 LEU A CA 1
ATOM 583 C C . LEU A 1 80 ? 10.711 -15.352 -12.875 1 98.88 80 LEU A C 1
ATOM 585 O O . LEU A 1 80 ? 9.617 -15.742 -12.461 1 98.88 80 LEU A O 1
ATOM 589 N N . PHE A 1 81 ? 10.875 -14.547 -13.906 1 98.62 81 PHE A N 1
ATOM 590 C CA . PHE A 1 81 ? 9.742 -14.133 -14.719 1 98.62 81 PHE A CA 1
ATOM 591 C C . PHE A 1 81 ? 9.516 -15.102 -15.867 1 98.62 81 PHE A C 1
ATOM 593 O O . PHE A 1 81 ? 10.375 -15.266 -16.734 1 98.62 81 PHE A O 1
ATOM 600 N N . VAL A 1 82 ? 8.375 -15.742 -15.883 1 97.94 82 VAL A N 1
ATOM 601 C CA . VAL A 1 82 ? 8.133 -16.844 -16.812 1 97.94 82 VAL A CA 1
ATOM 602 C C . VAL A 1 82 ? 7.281 -16.359 -17.984 1 97.94 82 VAL A C 1
ATOM 604 O O . VAL A 1 82 ? 6.164 -15.875 -17.781 1 97.94 82 VAL A O 1
ATOM 607 N N . GLY A 1 83 ? 7.773 -16.578 -19.203 1 95.94 83 GLY A N 1
ATOM 608 C CA . GLY A 1 83 ? 7.105 -16.156 -20.422 1 95.94 83 GLY A CA 1
ATOM 609 C C . GLY A 1 83 ? 7.785 -14.984 -21.094 1 95.94 83 GLY A C 1
ATOM 610 O O . GLY A 1 83 ? 8.781 -14.453 -20.594 1 95.94 83 GLY A O 1
ATOM 611 N N . ASP A 1 84 ? 7.285 -14.562 -22.25 1 96.5 84 ASP A N 1
ATOM 612 C CA . ASP A 1 84 ? 7.777 -13.414 -23.016 1 96.5 84 ASP A CA 1
ATOM 613 C C . ASP A 1 84 ? 7.312 -12.102 -22.375 1 96.5 84 ASP A C 1
ATOM 615 O O . ASP A 1 84 ? 6.125 -11.773 -22.422 1 96.5 84 ASP A O 1
ATOM 619 N N . GLU A 1 85 ? 8.234 -11.312 -21.828 1 96.25 85 GLU A N 1
ATOM 620 C CA . GLU A 1 85 ? 7.914 -10.07 -21.141 1 96.25 85 GLU A CA 1
ATOM 621 C C . GLU A 1 85 ? 7.078 -9.148 -22.016 1 96.25 85 GLU A C 1
ATOM 623 O O . GLU A 1 85 ? 6.277 -8.359 -21.516 1 96.25 85 GLU A O 1
ATOM 628 N N . ASN A 1 86 ? 7.254 -9.258 -23.359 1 96.94 86 ASN A N 1
ATOM 629 C CA . ASN A 1 86 ? 6.523 -8.414 -24.297 1 96.94 86 ASN A CA 1
ATOM 630 C C . ASN A 1 86 ? 5.039 -8.766 -24.328 1 96.94 86 ASN A C 1
ATOM 632 O O . ASN A 1 86 ? 4.23 -8.008 -24.875 1 96.94 86 ASN A O 1
ATOM 636 N N . ARG A 1 87 ? 4.695 -9.859 -23.656 1 97.69 87 ARG A N 1
ATOM 637 C CA . ARG A 1 87 ? 3.307 -10.305 -23.641 1 97.69 87 ARG A CA 1
ATOM 638 C C . ARG A 1 87 ? 2.695 -10.125 -22.25 1 97.69 87 ARG A C 1
ATOM 640 O O . ARG A 1 87 ? 1.575 -10.57 -22 1 97.69 87 ARG A O 1
ATOM 647 N N . ALA A 1 88 ? 3.436 -9.523 -21.391 1 98.12 88 ALA A N 1
ATOM 648 C CA . ALA A 1 88 ? 2.945 -9.312 -20.031 1 98.12 88 ALA A CA 1
ATOM 649 C C . ALA A 1 88 ? 1.729 -8.391 -20.016 1 98.12 88 ALA A C 1
ATOM 651 O O . ALA A 1 88 ? 1.635 -7.473 -20.828 1 98.12 88 ALA A O 1
ATOM 652 N N . ALA A 1 89 ? 0.769 -8.703 -19.125 1 98.12 89 ALA A N 1
ATOM 653 C CA . ALA A 1 89 ? -0.328 -7.77 -18.906 1 98.12 89 ALA A CA 1
ATOM 654 C C . ALA A 1 89 ? 0.199 -6.363 -18.625 1 98.12 89 ALA A C 1
ATOM 656 O O . ALA A 1 89 ? 1.32 -6.199 -18.141 1 98.12 89 ALA A O 1
ATOM 657 N N . HIS A 1 90 ? -0.581 -5.371 -18.953 1 98.31 90 HIS A N 1
ATOM 658 C CA . HIS A 1 90 ? -0.184 -3.969 -18.891 1 98.31 90 HIS A CA 1
ATOM 659 C C . HIS A 1 90 ? 0.388 -3.625 -17.516 1 98.31 90 HIS A C 1
ATOM 661 O O . HIS A 1 90 ? 1.496 -3.094 -17.406 1 98.31 90 HIS A O 1
ATOM 667 N N . ASN A 1 91 ? -0.33 -3.902 -16.438 1 98.44 91 ASN A N 1
ATOM 668 C CA . ASN A 1 91 ? 0.124 -3.592 -15.094 1 98.44 91 ASN A CA 1
ATOM 669 C C . ASN A 1 91 ? 1.385 -4.371 -14.727 1 98.44 91 ASN A C 1
ATOM 671 O O . ASN A 1 91 ? 2.258 -3.859 -14.023 1 98.44 91 ASN A O 1
ATOM 675 N N . ASN A 1 92 ? 1.462 -5.648 -15.172 1 98.75 92 ASN A N 1
ATOM 676 C CA . ASN A 1 92 ? 2.643 -6.48 -14.953 1 98.75 92 ASN A CA 1
ATOM 677 C C . ASN A 1 92 ? 3.877 -5.883 -15.625 1 98.75 92 ASN A C 1
ATOM 679 O O . ASN A 1 92 ? 4.945 -5.816 -15.016 1 98.75 92 ASN A O 1
ATOM 683 N N . ALA A 1 93 ? 3.705 -5.395 -16.828 1 98.75 93 ALA A N 1
ATOM 684 C CA . ALA A 1 93 ? 4.797 -4.758 -17.562 1 98.75 93 ALA A CA 1
ATOM 685 C C . ALA A 1 93 ? 5.309 -3.525 -16.828 1 98.75 93 ALA A C 1
ATOM 687 O O . ALA A 1 93 ? 6.52 -3.303 -16.75 1 98.75 93 ALA A O 1
ATOM 688 N N . ILE A 1 94 ? 4.414 -2.754 -16.312 1 98.75 94 ILE A N 1
ATOM 689 C CA . ILE A 1 94 ? 4.777 -1.566 -15.539 1 98.75 94 ILE A CA 1
ATOM 690 C C . ILE A 1 94 ? 5.586 -1.972 -14.312 1 98.75 94 ILE A C 1
ATOM 692 O O . ILE A 1 94 ? 6.641 -1.393 -14.039 1 98.75 94 ILE A O 1
ATOM 696 N N . GLN A 1 95 ? 5.113 -2.996 -13.602 1 98.75 95 GLN A N 1
ATOM 697 C CA . GLN A 1 95 ? 5.805 -3.457 -12.406 1 98.75 95 GLN A CA 1
ATOM 698 C C . GLN A 1 95 ? 7.195 -3.99 -12.742 1 98.75 95 GLN A C 1
ATOM 700 O O . GLN A 1 95 ? 8.148 -3.766 -12 1 98.75 95 GLN A O 1
ATOM 705 N N . LEU A 1 96 ? 7.277 -4.703 -13.852 1 98.62 96 LEU A N 1
ATOM 706 C CA . LEU A 1 96 ? 8.57 -5.23 -14.281 1 98.62 96 LEU A CA 1
ATOM 707 C C . LEU A 1 96 ? 9.555 -4.098 -14.547 1 98.62 96 LEU A C 1
ATOM 709 O O . LEU A 1 96 ? 10.711 -4.152 -14.109 1 98.62 96 LEU A O 1
ATOM 713 N N . GLU A 1 97 ? 9.125 -3.088 -15.242 1 98.44 97 GLU A N 1
ATOM 714 C CA . GLU A 1 97 ? 9.977 -1.939 -15.531 1 98.44 97 GLU A CA 1
ATOM 715 C C . GLU A 1 97 ? 10.43 -1.244 -14.25 1 98.44 97 GLU A C 1
ATOM 717 O O . GLU A 1 97 ? 11.602 -0.898 -14.102 1 98.44 97 GLU A O 1
ATOM 722 N N . ILE A 1 98 ? 9.523 -1.045 -13.352 1 98.44 98 ILE A N 1
ATOM 723 C CA . ILE A 1 98 ? 9.828 -0.416 -12.07 1 98.44 98 ILE A CA 1
ATOM 724 C C . ILE A 1 98 ? 10.852 -1.254 -11.312 1 98.44 98 ILE A C 1
ATOM 726 O O . ILE A 1 98 ? 11.836 -0.723 -10.797 1 98.44 98 ILE A O 1
ATOM 730 N N . ALA A 1 99 ? 10.617 -2.566 -11.25 1 98.25 99 ALA A N 1
ATOM 731 C CA . ALA A 1 99 ? 11.531 -3.463 -10.547 1 98.25 99 ALA A CA 1
ATOM 732 C C . ALA A 1 99 ? 12.938 -3.369 -11.117 1 98.25 99 ALA A C 1
ATOM 734 O O . ALA A 1 99 ? 13.914 -3.271 -10.367 1 98.25 99 ALA A O 1
ATOM 735 N N . LYS A 1 100 ? 13.016 -3.359 -12.422 1 97.19 100 LYS A N 1
ATOM 736 C CA . LYS A 1 100 ? 14.312 -3.258 -13.086 1 97.19 100 LYS A CA 1
ATOM 737 C C . LYS A 1 100 ? 15.008 -1.944 -12.734 1 97.19 100 LYS A C 1
ATOM 739 O O . LYS A 1 100 ? 16.219 -1.924 -12.477 1 97.19 100 LYS A O 1
ATOM 744 N N . LYS A 1 101 ? 14.266 -0.896 -12.695 1 96.38 101 LYS A N 1
ATOM 745 C CA . LYS A 1 101 ? 14.828 0.419 -12.406 1 96.38 101 LYS A CA 1
ATOM 746 C C . LYS A 1 101 ? 15.289 0.511 -10.953 1 96.38 101 LYS A C 1
ATOM 748 O O . LYS A 1 101 ? 16.188 1.287 -10.625 1 96.38 101 LYS A O 1
ATOM 753 N N . TYR A 1 102 ? 14.68 -0.309 -10.078 1 96.69 102 TYR A N 1
ATOM 754 C CA . TYR A 1 102 ? 15.141 -0.383 -8.695 1 96.69 102 TYR A CA 1
ATOM 755 C C . TYR A 1 102 ? 16.328 -1.331 -8.562 1 96.69 102 TYR A C 1
ATOM 757 O O . TYR A 1 102 ? 16.906 -1.455 -7.488 1 96.69 102 TYR A O 1
ATOM 765 N N . GLY A 1 103 ? 16.609 -2.084 -9.609 1 94.62 103 GLY A N 1
ATOM 766 C CA . GLY A 1 103 ? 17.797 -2.934 -9.609 1 94.62 103 GLY A CA 1
ATOM 767 C C . GLY A 1 103 ? 17.469 -4.414 -9.555 1 94.62 103 GLY A C 1
ATOM 768 O O . GLY A 1 103 ? 18.359 -5.25 -9.438 1 94.62 103 GLY A O 1
ATOM 769 N N . LEU A 1 104 ? 16.188 -4.727 -9.633 1 96.88 104 LEU A N 1
ATOM 770 C CA . LEU A 1 104 ? 15.773 -6.125 -9.641 1 96.88 104 LEU A CA 1
ATOM 771 C C . LEU A 1 104 ? 15.57 -6.629 -11.062 1 96.88 104 LEU A C 1
ATOM 773 O O . LEU A 1 104 ? 14.531 -6.375 -11.672 1 96.88 104 LEU A O 1
ATOM 777 N N . THR A 1 105 ? 16.5 -7.355 -11.555 1 96 105 THR A N 1
ATOM 778 C CA . THR A 1 105 ? 16.406 -7.953 -12.883 1 96 105 THR A CA 1
ATOM 779 C C . THR A 1 105 ? 16.031 -9.43 -12.789 1 96 105 THR A C 1
ATOM 781 O O . THR A 1 105 ? 16.641 -10.18 -12.008 1 96 105 THR A O 1
ATOM 784 N N . PRO A 1 106 ? 15.062 -9.836 -13.555 1 98 106 PRO A N 1
ATOM 785 C CA . PRO A 1 106 ? 14.703 -11.25 -13.531 1 98 106 PRO A CA 1
ATOM 786 C C . PRO A 1 106 ? 15.867 -12.172 -13.906 1 98 106 PRO A C 1
ATOM 788 O O . PRO A 1 106 ? 16.656 -11.836 -14.789 1 98 106 PRO A O 1
ATOM 791 N N . VAL A 1 107 ? 15.922 -13.289 -13.219 1 97.44 107 VAL A N 1
ATOM 792 C CA . VAL A 1 107 ? 16.891 -14.312 -13.602 1 97.44 107 VAL A CA 1
ATOM 793 C C . VAL A 1 107 ? 16.344 -15.141 -14.758 1 97.44 107 VAL A C 1
ATOM 795 O O . VAL A 1 107 ? 15.125 -15.266 -14.922 1 97.44 107 VAL A O 1
ATOM 798 N N . ASN A 1 108 ? 17.188 -15.758 -15.516 1 92.62 108 ASN A N 1
ATOM 799 C CA . ASN A 1 108 ? 16.797 -16.469 -16.719 1 92.62 108 ASN A CA 1
ATOM 800 C C . ASN A 1 108 ? 16.328 -17.891 -16.406 1 92.62 108 ASN A C 1
ATOM 802 O O . ASN A 1 108 ? 15.438 -18.406 -17.094 1 92.62 108 ASN A O 1
ATOM 806 N N . LYS A 1 109 ? 16.953 -18.5 -15.461 1 95.06 109 LYS A N 1
ATOM 807 C CA . LYS A 1 109 ? 16.625 -19.875 -15.102 1 95.06 109 LYS A CA 1
ATOM 808 C C . LYS A 1 109 ? 17.031 -20.172 -13.656 1 95.06 109 LYS A C 1
ATOM 810 O O . LYS A 1 109 ? 17.859 -19.469 -13.078 1 95.06 109 LYS A O 1
ATOM 815 N N . VAL A 1 110 ? 16.344 -21.062 -13.094 1 97 110 VAL A N 1
ATOM 816 C CA . VAL A 1 110 ? 16.688 -21.609 -11.789 1 97 110 VAL A CA 1
ATOM 817 C C . VAL A 1 110 ? 17.094 -23.078 -11.93 1 97 110 VAL A C 1
ATOM 819 O O . VAL A 1 110 ? 16.281 -23.906 -12.344 1 97 110 VAL A O 1
ATOM 822 N N . LYS A 1 111 ? 18.344 -23.344 -11.633 1 94.88 111 LYS A N 1
ATOM 823 C CA . LYS A 1 111 ? 18.859 -24.703 -11.805 1 94.88 111 LYS A CA 1
ATOM 824 C C . LYS A 1 111 ? 18.359 -25.641 -10.711 1 94.88 111 LYS A C 1
ATOM 826 O O . LYS A 1 111 ? 18 -26.781 -10.992 1 94.88 111 LYS A O 1
ATOM 831 N N . ASP A 1 112 ? 18.359 -25.219 -9.539 1 98 112 ASP A N 1
ATOM 832 C CA . ASP A 1 112 ? 17.938 -26.031 -8.398 1 98 112 ASP A CA 1
ATOM 833 C C . ASP A 1 112 ? 17.078 -25.203 -7.434 1 98 112 ASP A C 1
ATOM 835 O O . ASP A 1 112 ? 17.594 -24.312 -6.758 1 98 112 ASP A O 1
ATOM 839 N N . PHE A 1 113 ? 15.852 -25.578 -7.32 1 98.75 113 PHE A N 1
ATOM 840 C CA . PHE A 1 113 ? 14.906 -24.859 -6.477 1 98.75 113 PHE A CA 1
ATOM 841 C C . PHE A 1 113 ? 15.234 -25.062 -5 1 98.75 113 PHE A C 1
ATOM 843 O O . PHE A 1 113 ? 14.773 -24.312 -4.145 1 98.75 113 PHE A O 1
ATOM 850 N N . ARG A 1 114 ? 16.062 -26.062 -4.66 1 98.69 114 ARG A N 1
ATOM 851 C CA . ARG A 1 114 ? 16.391 -26.406 -3.281 1 98.69 114 ARG A CA 1
ATOM 852 C C . ARG A 1 114 ? 17.297 -25.359 -2.658 1 98.69 114 ARG A C 1
ATOM 854 O O . ARG A 1 114 ? 17.484 -25.328 -1.439 1 98.69 114 ARG A O 1
ATOM 861 N N . GLN A 1 115 ? 17.859 -24.5 -3.467 1 98.44 115 GLN A N 1
ATOM 862 C CA . GLN A 1 115 ? 18.781 -23.5 -2.939 1 98.44 115 GLN A CA 1
ATOM 863 C C . GLN A 1 115 ? 18.016 -22.375 -2.236 1 98.44 115 GLN A C 1
ATOM 865 O O . GLN A 1 115 ? 18.625 -21.531 -1.556 1 98.44 115 GLN A O 1
ATOM 870 N N . TYR A 1 116 ? 16.75 -22.328 -2.451 1 98.81 116 TYR A N 1
ATOM 871 C CA . TYR A 1 116 ? 15.953 -21.266 -1.846 1 98.81 116 TYR A CA 1
ATOM 872 C C . TYR A 1 116 ? 15.344 -21.734 -0.529 1 98.81 116 TYR A C 1
ATOM 874 O O . TYR A 1 116 ? 15.148 -22.938 -0.316 1 98.81 116 TYR A O 1
ATOM 882 N N . THR A 1 117 ? 15.062 -20.766 0.332 1 98.88 117 THR A N 1
ATOM 883 C CA . THR A 1 117 ? 14.484 -21.078 1.638 1 98.88 117 THR A CA 1
ATOM 884 C C . THR A 1 117 ? 12.969 -20.906 1.612 1 98.88 117 THR A C 1
ATOM 886 O O . THR A 1 117 ? 12.266 -21.469 2.455 1 98.88 117 THR A O 1
ATOM 889 N N . VAL A 1 118 ? 12.422 -20.172 0.681 1 98.94 118 VAL A N 1
ATOM 890 C CA . VAL A 1 118 ? 10.992 -20.031 0.43 1 98.94 11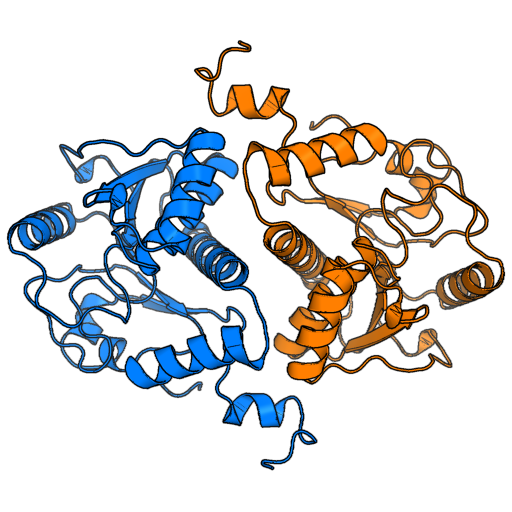8 VAL A CA 1
ATOM 891 C C . VAL A 1 118 ? 10.758 -19.609 -1.019 1 98.94 118 VAL A C 1
ATOM 893 O O . VAL A 1 118 ? 11.555 -18.844 -1.585 1 98.94 118 VAL A O 1
ATOM 896 N N . ILE A 1 119 ? 9.711 -20.125 -1.644 1 98.94 119 ILE A N 1
ATOM 897 C CA . ILE A 1 119 ? 9.32 -19.766 -3.006 1 98.94 119 ILE A CA 1
ATOM 898 C C . ILE A 1 119 ? 7.941 -19.125 -2.996 1 98.94 119 ILE A C 1
ATOM 900 O O . ILE A 1 119 ? 7.027 -19.594 -2.316 1 98.94 119 ILE A O 1
ATOM 904 N N . VAL A 1 120 ? 7.82 -17.984 -3.678 1 99 120 VAL A N 1
ATOM 905 C CA . VAL A 1 120 ? 6.535 -17.328 -3.881 1 99 120 VAL A CA 1
ATOM 906 C C . VAL A 1 120 ? 5.996 -17.656 -5.27 1 99 120 VAL A C 1
ATOM 908 O O . VAL A 1 120 ? 6.672 -17.438 -6.277 1 99 120 VAL A O 1
ATOM 911 N N . ASP A 1 121 ? 4.832 -18.266 -5.238 1 98.94 121 ASP A N 1
ATOM 912 C CA . ASP A 1 121 ? 4.145 -18.594 -6.484 1 98.94 121 ASP A CA 1
ATOM 913 C C . ASP A 1 121 ? 3.193 -17.469 -6.902 1 98.94 121 ASP A C 1
ATOM 915 O O . ASP A 1 121 ? 2.146 -17.281 -6.281 1 98.94 121 ASP A O 1
ATOM 919 N N . ALA A 1 122 ? 3.553 -16.797 -7.965 1 98.94 122 ALA A N 1
ATOM 920 C CA . ALA A 1 122 ? 2.699 -15.781 -8.562 1 98.94 122 ALA A CA 1
ATOM 921 C C . ALA A 1 122 ? 2.521 -16.031 -10.062 1 98.94 122 ALA A C 1
ATOM 923 O O . ALA A 1 122 ? 2.436 -15.078 -10.844 1 98.94 122 ALA A O 1
ATOM 924 N N . LEU A 1 123 ? 2.465 -17.25 -10.516 1 98.38 123 LEU A N 1
ATOM 925 C CA . LEU A 1 123 ? 2.328 -17.609 -11.93 1 98.38 123 LEU A CA 1
ATOM 926 C C . LEU A 1 123 ? 0.915 -17.328 -12.422 1 98.38 123 LEU A C 1
ATOM 928 O O . LEU A 1 123 ? 0.726 -16.547 -13.367 1 98.38 123 LEU A O 1
ATOM 932 N N . PHE A 1 124 ? -0.046 -18 -11.766 1 97.81 124 PHE A N 1
ATOM 933 C CA . PHE A 1 124 ? -1.447 -17.859 -12.141 1 97.81 124 PHE A CA 1
ATOM 934 C C . PHE A 1 124 ? -2.307 -17.547 -10.922 1 97.81 124 PHE A C 1
ATOM 936 O O . PHE A 1 124 ? -2.031 -18.047 -9.82 1 97.81 124 PHE A O 1
ATOM 943 N N . GLY A 1 125 ? -3.297 -16.75 -11.102 1 97.25 125 GLY A N 1
ATOM 944 C CA . GLY A 1 125 ? -4.285 -16.453 -10.078 1 97.25 125 GLY A CA 1
ATOM 945 C C . GLY A 1 125 ? -5.695 -16.859 -10.477 1 97.25 125 GLY A C 1
ATOM 946 O O . GLY A 1 125 ? -5.91 -17.938 -11.031 1 97.25 125 GLY A O 1
ATOM 947 N N . ILE A 1 126 ? -6.621 -16.062 -10.211 1 96.75 126 ILE A N 1
ATOM 948 C CA . ILE A 1 126 ? -8.031 -16.375 -10.398 1 96.75 126 ILE A CA 1
ATOM 949 C C . ILE A 1 126 ? -8.359 -16.438 -11.891 1 96.75 126 ILE A C 1
ATOM 951 O O . ILE A 1 126 ? -9.422 -16.922 -12.281 1 96.75 126 ILE A O 1
ATOM 955 N N . GLY A 1 127 ? -7.496 -16.062 -12.75 1 93.44 127 GLY A N 1
ATOM 956 C CA . GLY A 1 127 ? -7.781 -15.953 -14.172 1 93.44 127 GLY A CA 1
ATOM 957 C C . GLY A 1 127 ? -7.484 -17.234 -14.938 1 93.44 127 GLY A C 1
ATOM 958 O O . GLY A 1 127 ? -7.746 -17.312 -16.141 1 93.44 127 GLY A O 1
ATOM 959 N N . LEU A 1 128 ? -6.938 -18.219 -14.305 1 93.25 128 LEU A N 1
ATOM 960 C CA . LEU A 1 128 ? -6.605 -19.469 -14.992 1 93.25 128 LEU A CA 1
ATOM 961 C C . LEU A 1 128 ? -7.863 -20.141 -15.523 1 93.25 128 LEU A C 1
ATOM 963 O O . LEU A 1 128 ? -8.758 -20.484 -14.75 1 93.25 128 LEU A O 1
ATOM 967 N N . SER A 1 129 ? -7.906 -20.281 -16.828 1 91.69 129 SER A N 1
ATOM 968 C CA . SER A 1 129 ? -9.117 -20.844 -17.438 1 91.69 129 SER A CA 1
ATOM 969 C C . SER A 1 129 ? -8.797 -22.047 -18.297 1 91.69 129 SER A C 1
ATOM 971 O O . SER A 1 129 ? -9.695 -22.781 -18.703 1 91.69 129 SER A O 1
ATOM 973 N N . LYS A 1 130 ? -7.539 -22.312 -18.609 1 95.56 130 LYS A N 1
ATOM 974 C CA . LYS A 1 130 ? -7.074 -23.469 -19.375 1 95.56 130 LYS A CA 1
ATOM 975 C C . LYS A 1 130 ? -5.996 -24.234 -18.609 1 95.56 130 LYS A C 1
ATOM 977 O O . LYS A 1 130 ? -5.371 -23.703 -17.703 1 95.56 130 LYS A O 1
ATOM 982 N N . PRO A 1 131 ? -5.812 -25.5 -18.984 1 97.56 131 PRO A N 1
ATOM 983 C CA . PRO A 1 131 ? -4.758 -26.266 -18.312 1 97.56 131 PRO A CA 1
ATOM 984 C C . PRO A 1 131 ? -3.379 -25.609 -18.453 1 97.56 131 PRO A C 1
ATOM 986 O O . PRO A 1 131 ? -3.055 -25.062 -19.5 1 97.56 131 PRO A O 1
ATOM 989 N N . VAL A 1 132 ? -2.633 -25.703 -17.391 1 97.81 132 VAL A N 1
ATOM 990 C CA . VAL A 1 132 ? -1.251 -25.234 -17.406 1 97.81 132 VAL A CA 1
ATOM 991 C C . VAL A 1 132 ? -0.49 -25.906 -18.547 1 97.81 132 VAL A C 1
ATOM 993 O O . VAL A 1 132 ? -0.579 -27.125 -18.734 1 97.81 132 VAL A O 1
ATOM 996 N N . PRO A 1 133 ? 0.172 -25.109 -19.359 1 96.06 133 PRO A N 1
ATOM 997 C CA . PRO A 1 133 ? 0.983 -25.719 -20.422 1 96.06 133 PRO A CA 1
ATOM 998 C C . PRO A 1 133 ? 1.979 -26.75 -19.875 1 96.06 133 PRO A C 1
ATOM 1000 O O . PRO A 1 133 ? 2.479 -26.609 -18.766 1 96.06 133 PRO A O 1
ATOM 1003 N N . ILE A 1 134 ? 2.361 -27.703 -20.703 1 96.69 134 ILE A N 1
ATOM 1004 C CA . ILE A 1 134 ? 3.15 -28.859 -20.312 1 96.69 134 ILE A CA 1
ATOM 1005 C C . ILE A 1 134 ? 4.492 -28.406 -19.734 1 96.69 134 ILE A C 1
ATOM 1007 O O . ILE A 1 134 ? 4.91 -28.875 -18.672 1 96.69 134 ILE A O 1
ATOM 1011 N N . LYS A 1 135 ? 5.125 -27.516 -20.375 1 95.56 135 LYS A N 1
ATOM 1012 C CA . LYS A 1 135 ? 6.438 -27.062 -19.922 1 95.56 135 LYS A CA 1
ATOM 1013 C C . LYS A 1 135 ? 6.352 -26.391 -18.547 1 95.56 135 LYS A C 1
ATOM 1015 O O . LYS A 1 135 ? 7.207 -26.609 -17.688 1 95.56 135 LYS A O 1
ATOM 1020 N N . LEU A 1 136 ? 5.328 -25.609 -18.359 1 96.94 136 LEU A N 1
ATOM 1021 C CA . LEU A 1 136 ? 5.121 -24.969 -17.062 1 96.94 136 LEU A CA 1
ATOM 1022 C C . LEU A 1 136 ? 4.734 -26 -16 1 96.94 136 LEU A C 1
ATOM 1024 O O . LEU A 1 136 ? 5.129 -25.875 -14.844 1 96.94 136 LEU A O 1
ATOM 1028 N N . GLY A 1 137 ? 3.965 -26.938 -16.453 1 98.06 137 GLY A N 1
ATOM 1029 C CA . GLY A 1 137 ? 3.633 -28.047 -15.562 1 98.06 137 GLY A CA 1
ATOM 1030 C C . GLY A 1 137 ? 4.855 -28.766 -15.031 1 98.06 137 GLY A C 1
ATOM 1031 O O . GLY A 1 137 ? 4.902 -29.141 -13.859 1 98.06 137 GLY A O 1
ATOM 1032 N N . GLU A 1 138 ? 5.812 -28.984 -15.922 1 97.75 138 GLU A N 1
ATOM 1033 C CA . GLU A 1 138 ? 7.059 -29.625 -15.516 1 97.75 138 GLU A CA 1
ATOM 1034 C C . GLU A 1 138 ? 7.805 -28.781 -14.484 1 97.75 138 GLU A C 1
ATOM 1036 O O . GLU A 1 138 ? 8.383 -29.312 -13.539 1 97.75 138 GLU A O 1
ATOM 1041 N N . MET A 1 139 ? 7.836 -27.484 -14.656 1 97.75 139 MET A N 1
ATOM 1042 C CA . MET A 1 139 ? 8.461 -26.594 -13.688 1 97.75 139 MET A CA 1
ATOM 1043 C C . MET A 1 139 ? 7.75 -26.656 -12.344 1 97.75 139 MET A C 1
ATOM 1045 O O . MET A 1 139 ? 8.398 -26.719 -11.297 1 97.75 139 MET A O 1
ATOM 1049 N N . ILE A 1 140 ? 6.426 -26.672 -12.352 1 98.69 140 ILE A N 1
ATOM 1050 C CA . ILE A 1 140 ? 5.629 -26.766 -11.133 1 98.69 140 ILE A CA 1
ATOM 1051 C C . ILE A 1 140 ? 5.977 -28.062 -10.391 1 98.69 140 ILE A C 1
ATOM 1053 O O . ILE A 1 140 ? 6.152 -28.047 -9.164 1 98.69 140 ILE A O 1
ATOM 1057 N N . LYS A 1 141 ? 6.113 -29.141 -11.148 1 98.56 141 LYS A N 1
ATOM 1058 C CA . LYS A 1 141 ? 6.496 -30.406 -10.539 1 98.56 141 LYS A CA 1
ATOM 1059 C C . LYS A 1 141 ? 7.863 -30.312 -9.875 1 98.56 141 LYS A C 1
ATOM 1061 O O . LYS A 1 141 ? 8.07 -30.875 -8.789 1 98.56 141 LYS A O 1
ATOM 1066 N N . ARG A 1 142 ? 8.781 -29.656 -10.523 1 98.62 142 ARG A N 1
ATOM 1067 C CA . ARG A 1 142 ? 10.109 -29.484 -9.953 1 98.62 142 ARG A CA 1
ATOM 1068 C C . ARG A 1 142 ? 10.062 -28.625 -8.688 1 98.62 142 ARG A C 1
ATOM 1070 O O . ARG A 1 142 ? 10.773 -28.922 -7.719 1 98.62 142 ARG A O 1
ATOM 1077 N N . VAL A 1 143 ? 9.242 -27.578 -8.68 1 98.88 143 VAL A N 1
ATOM 1078 C CA . VAL A 1 143 ? 9.062 -26.734 -7.5 1 98.88 143 VAL A CA 1
ATOM 1079 C C . VAL A 1 143 ? 8.523 -27.578 -6.348 1 98.88 143 VAL A C 1
ATOM 1081 O O . VAL A 1 143 ? 9.055 -27.531 -5.23 1 98.88 143 VAL A O 1
ATOM 1084 N N . ASN A 1 144 ? 7.508 -28.406 -6.648 1 98.88 144 ASN A N 1
ATOM 1085 C CA . ASN A 1 144 ? 6.922 -29.266 -5.629 1 98.88 144 ASN A CA 1
ATOM 1086 C C . ASN A 1 144 ? 7.93 -30.281 -5.102 1 98.88 144 ASN A C 1
ATOM 1088 O O . ASN A 1 144 ? 7.98 -30.531 -3.898 1 98.88 144 ASN A O 1
ATOM 1092 N N . ALA A 1 145 ? 8.734 -30.781 -6.004 1 98.56 145 ALA A N 1
ATOM 1093 C CA . ALA A 1 145 ? 9.68 -31.844 -5.656 1 98.56 145 ALA A CA 1
ATOM 1094 C C . ALA A 1 145 ? 10.812 -31.297 -4.793 1 98.56 145 ALA A C 1
ATOM 1096 O O . ALA A 1 145 ? 11.477 -32.062 -4.074 1 98.56 145 ALA A O 1
ATOM 1097 N N . ALA A 1 146 ? 11.055 -29.984 -4.844 1 98.62 146 ALA A N 1
ATOM 1098 C CA . ALA A 1 146 ? 12.133 -29.375 -4.074 1 98.62 146 ALA A CA 1
ATOM 1099 C C . ALA A 1 146 ? 11.82 -29.391 -2.58 1 98.62 146 ALA A C 1
ATOM 1101 O O . ALA A 1 146 ? 12.719 -29.234 -1.751 1 98.62 146 ALA A O 1
ATOM 1102 N N . ASN A 1 147 ? 10.562 -29.5 -2.225 1 98.25 147 ASN A N 1
ATOM 1103 C CA . ASN A 1 147 ? 10.086 -29.562 -0.845 1 98.25 147 ASN A CA 1
ATOM 1104 C C . ASN A 1 147 ? 10.516 -28.328 -0.055 1 98.25 147 ASN A C 1
ATOM 1106 O O . ASN A 1 147 ? 10.891 -28.422 1.112 1 98.25 147 ASN A O 1
ATOM 1110 N N . VAL A 1 148 ? 10.672 -27.203 -0.763 1 98.69 148 VAL A N 1
ATOM 1111 C CA . VAL A 1 148 ? 10.82 -25.875 -0.182 1 98.69 148 VAL A CA 1
ATOM 1112 C C . VAL A 1 148 ? 9.445 -25.266 0.076 1 98.69 148 VAL A C 1
ATOM 1114 O O . VAL A 1 148 ? 8.539 -25.391 -0.749 1 98.69 148 VAL A O 1
ATOM 1117 N N . PRO A 1 149 ? 9.219 -24.609 1.272 1 98.94 149 PRO A N 1
ATOM 1118 C CA . PRO A 1 149 ? 7.926 -23.969 1.488 1 98.94 149 PRO A CA 1
ATOM 1119 C C . PRO A 1 149 ? 7.539 -23.016 0.353 1 98.94 149 PRO A C 1
ATOM 1121 O O . PRO A 1 149 ? 8.383 -22.266 -0.14 1 98.94 149 PRO A O 1
ATOM 1124 N N . VAL A 1 150 ? 6.285 -23.109 -0.061 1 98.94 150 VAL A N 1
ATOM 1125 C CA . VAL A 1 150 ? 5.781 -22.266 -1.134 1 98.94 150 VAL A CA 1
ATOM 1126 C C . VAL A 1 150 ? 4.625 -21.406 -0.616 1 98.94 150 VAL A C 1
ATOM 1128 O O . VAL A 1 150 ? 3.705 -21.922 0.025 1 98.94 150 VAL A O 1
ATOM 1131 N N . VAL A 1 151 ? 4.684 -20.125 -0.829 1 99 151 VAL A N 1
ATOM 1132 C CA . VAL A 1 151 ? 3.58 -19.203 -0.565 1 99 151 VAL A CA 1
ATOM 1133 C C . VAL A 1 151 ? 2.945 -18.766 -1.883 1 99 151 VAL A C 1
ATOM 1135 O O . VAL A 1 151 ? 3.59 -18.109 -2.701 1 99 151 VAL A O 1
ATOM 1138 N N . ALA A 1 152 ? 1.712 -19.156 -2.078 1 99 152 ALA A N 1
ATOM 1139 C CA . ALA A 1 152 ? 0.997 -18.797 -3.301 1 99 152 ALA A CA 1
ATOM 1140 C C . ALA A 1 152 ? 0.283 -17.469 -3.146 1 99 152 ALA A C 1
ATOM 1142 O O . ALA A 1 152 ? -0.317 -17.188 -2.104 1 99 152 ALA A O 1
ATOM 1143 N N . ILE A 1 153 ? 0.38 -16.656 -4.184 1 98.94 153 ILE A N 1
ATOM 1144 C CA . ILE A 1 153 ? -0.345 -15.391 -4.246 1 98.94 153 ILE A CA 1
ATOM 1145 C C . ILE A 1 153 ? -1.696 -15.602 -4.922 1 98.94 153 ILE A C 1
ATOM 1147 O O . ILE A 1 153 ? -1.763 -16.125 -6.039 1 98.94 153 ILE A O 1
ATOM 1151 N N . ASP A 1 154 ? -2.738 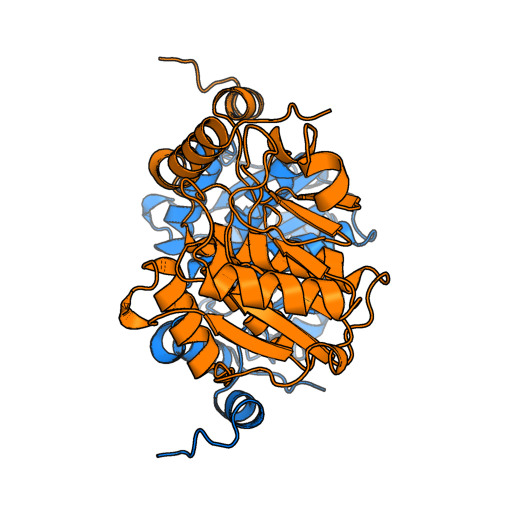-15.273 -4.285 1 98.88 154 ASP A N 1
ATOM 1152 C CA . ASP A 1 154 ? -4.141 -15.32 -4.695 1 98.88 154 ASP A CA 1
ATOM 1153 C C . ASP A 1 154 ? -4.66 -16.766 -4.707 1 98.88 154 ASP A C 1
ATOM 1155 O O . ASP A 1 154 ? -5.559 -17.109 -3.938 1 98.88 154 ASP A O 1
ATOM 1159 N N . VAL A 1 155 ? -4.07 -17.625 -5.566 1 98.81 155 VAL A N 1
ATOM 1160 C CA . VAL A 1 155 ? -4.43 -19.031 -5.727 1 98.81 155 VAL A CA 1
ATOM 1161 C C . VAL A 1 155 ? -3.186 -19.844 -6.086 1 98.81 155 VAL A C 1
ATOM 1163 O O . VAL A 1 155 ? -2.355 -19.406 -6.883 1 98.81 155 VAL A O 1
ATOM 1166 N N . PRO A 1 156 ? -3.066 -21.047 -5.449 1 98.94 156 PRO A N 1
ATOM 1167 C CA . PRO A 1 156 ? -1.97 -21.875 -5.965 1 98.94 156 PRO A CA 1
ATOM 1168 C C . PRO A 1 156 ? -2.061 -22.094 -7.473 1 98.94 156 PRO A C 1
ATOM 1170 O O . PRO A 1 156 ? -3.08 -22.578 -7.969 1 98.94 156 PRO A O 1
ATOM 1173 N N . SER A 1 157 ? -0.991 -21.75 -8.195 1 98.88 157 SER A N 1
ATOM 1174 C CA . SER A 1 157 ? -1.016 -21.891 -9.641 1 98.88 157 SER A CA 1
ATOM 1175 C C . SER A 1 157 ? -1.412 -23.297 -10.062 1 98.88 157 SER A C 1
ATOM 1177 O O . SER A 1 157 ? -0.907 -24.281 -9.508 1 98.88 157 SER A O 1
ATOM 1179 N N . GLY A 1 158 ? -2.354 -23.359 -10.977 1 98.81 158 GLY A N 1
ATOM 1180 C CA . GLY A 1 158 ? -2.834 -24.641 -11.484 1 98.81 158 GLY A CA 1
ATOM 1181 C C . GLY A 1 158 ? -4.152 -25.078 -10.867 1 98.81 158 GLY A C 1
ATOM 1182 O O . GLY A 1 158 ? -4.762 -26.047 -11.312 1 98.81 158 GLY A O 1
ATOM 1183 N N . ILE A 1 159 ? -4.605 -24.406 -9.781 1 98.81 159 ILE A N 1
ATOM 1184 C CA . ILE A 1 159 ? -5.902 -24.688 -9.172 1 98.81 159 ILE A CA 1
ATOM 1185 C C . ILE A 1 159 ? -6.965 -23.766 -9.781 1 98.81 159 ILE A C 1
ATOM 1187 O O . ILE A 1 159 ? -6.754 -22.562 -9.922 1 98.81 159 ILE A O 1
ATOM 1191 N N . ASN A 1 160 ? -8.078 -24.375 -10.234 1 98.69 160 ASN A N 1
ATOM 1192 C CA . ASN A 1 160 ? -9.227 -23.562 -10.609 1 98.69 160 ASN A CA 1
ATOM 1193 C C . ASN A 1 160 ? -9.805 -22.828 -9.414 1 98.69 160 ASN A C 1
ATOM 1195 O O . ASN A 1 160 ? -10.234 -23.453 -8.438 1 98.69 160 ASN A O 1
ATOM 1199 N N . ALA A 1 161 ? -9.922 -21.562 -9.5 1 98.75 161 ALA A N 1
ATOM 1200 C CA . ALA A 1 161 ? -10.234 -20.719 -8.359 1 98.75 161 ALA A CA 1
ATOM 1201 C C . ALA A 1 161 ? -11.703 -20.844 -7.965 1 98.75 161 ALA A C 1
ATOM 1203 O O . ALA A 1 161 ? -12.117 -20.359 -6.906 1 98.75 161 ALA A O 1
ATOM 1204 N N . THR A 1 162 ? -12.492 -21.469 -8.789 1 98.62 162 THR A N 1
ATOM 1205 C CA . THR A 1 162 ? -13.898 -21.672 -8.477 1 98.62 162 THR A CA 1
ATOM 1206 C C . THR A 1 162 ? -14.156 -23.125 -8.047 1 98.62 162 THR A C 1
ATOM 1208 O O . THR A 1 162 ? -14.734 -23.359 -6.988 1 98.62 162 THR A O 1
ATOM 1211 N N . THR A 1 163 ? -13.602 -24.125 -8.766 1 98.25 163 THR A N 1
ATOM 1212 C CA . THR A 1 163 ? -13.984 -25.516 -8.562 1 98.25 163 THR A CA 1
ATOM 1213 C C . THR A 1 163 ? -12.977 -26.234 -7.668 1 98.25 163 THR A C 1
ATOM 1215 O O . THR A 1 163 ? -13.273 -27.281 -7.105 1 98.25 163 THR A O 1
ATOM 1218 N N . GLY A 1 164 ? -11.727 -25.75 -7.648 1 98.56 164 GLY A N 1
ATOM 1219 C CA . GLY A 1 164 ? -10.672 -26.391 -6.887 1 98.56 164 GLY A CA 1
ATOM 1220 C C . GLY A 1 164 ? -10 -27.531 -7.641 1 98.56 164 GLY A C 1
ATOM 1221 O O . GLY A 1 164 ? -9.125 -28.203 -7.102 1 98.56 164 GLY A O 1
ATOM 1222 N N . ASP A 1 165 ? -10.367 -27.672 -8.875 1 98.38 165 ASP A N 1
ATOM 1223 C CA . ASP A 1 165 ? -9.773 -28.734 -9.68 1 98.38 165 ASP A CA 1
ATOM 1224 C C . ASP A 1 165 ? -8.352 -28.375 -10.094 1 98.38 165 ASP A C 1
ATOM 1226 O O . ASP A 1 165 ? -8.047 -27.219 -10.352 1 98.38 165 ASP A O 1
ATOM 1230 N N . ILE A 1 166 ? -7.5 -29.344 -10.203 1 98.62 166 ILE A N 1
ATOM 1231 C CA . ILE A 1 166 ? -6.176 -29.156 -10.789 1 98.62 166 ILE A CA 1
ATOM 1232 C C . ILE A 1 166 ? -6.301 -29 -12.297 1 98.62 166 ILE A C 1
ATOM 1234 O O . ILE A 1 166 ? -6.902 -29.859 -12.969 1 98.62 166 ILE A O 1
ATOM 1238 N N . MET A 1 167 ? -5.785 -28 -12.781 1 98.25 167 MET A N 1
ATOM 1239 C CA . MET A 1 167 ? -5.758 -27.719 -14.219 1 98.25 167 MET A CA 1
ATOM 1240 C C . MET A 1 167 ? -4.387 -28.047 -14.805 1 98.25 167 MET A C 1
ATOM 1242 O O . MET A 1 167 ? -3.594 -27.141 -15.07 1 98.25 167 MET A O 1
ATOM 1246 N N . GLY A 1 168 ? -4.121 -29.406 -15.125 1 97.69 168 GLY A N 1
ATOM 1247 C CA . GLY A 1 168 ? -2.822 -29.828 -15.617 1 97.69 168 GLY A CA 1
ATOM 1248 C C . GLY A 1 168 ? -1.847 -30.172 -14.508 1 97.69 168 GLY A C 1
ATOM 1249 O O . GLY A 1 168 ? -1.608 -31.359 -14.227 1 97.69 168 GLY A O 1
ATOM 1250 N N . SER A 1 169 ? -1.27 -29.266 -13.867 1 98.31 169 SER A N 1
ATOM 1251 C CA . SER A 1 169 ? -0.385 -29.359 -12.703 1 98.31 169 SER A CA 1
ATOM 1252 C C . SER A 1 169 ? -0.619 -28.203 -11.742 1 98.31 169 SER A C 1
ATOM 1254 O O . SER A 1 169 ? -1 -27.109 -12.156 1 98.31 169 SER A O 1
ATOM 1256 N N . SER A 1 170 ? -0.371 -28.484 -10.516 1 98.81 170 SER A N 1
ATOM 1257 C CA . SER A 1 170 ? -0.62 -27.422 -9.547 1 98.81 170 SER A CA 1
ATOM 1258 C C . SER A 1 170 ? 0.478 -27.359 -8.492 1 98.81 170 SER A C 1
ATOM 1260 O O . SER A 1 170 ? 1.046 -28.391 -8.125 1 98.81 170 SER A O 1
ATOM 1262 N N . ILE A 1 171 ? 0.691 -26.156 -8.039 1 98.94 171 ILE A N 1
ATOM 1263 C CA . ILE A 1 171 ? 1.584 -25.891 -6.91 1 98.94 171 ILE A CA 1
ATOM 1264 C C . ILE A 1 171 ? 1.002 -26.516 -5.641 1 98.94 171 ILE A C 1
ATOM 1266 O O . ILE A 1 171 ? -0.209 -26.453 -5.414 1 98.94 171 ILE A O 1
ATOM 1270 N N . ARG A 1 172 ? 1.834 -27.141 -4.902 1 98.88 172 ARG A N 1
ATOM 1271 C CA . ARG A 1 172 ? 1.522 -27.484 -3.518 1 98.88 172 ARG A CA 1
ATOM 1272 C C . ARG A 1 172 ? 2.014 -26.406 -2.559 1 98.88 172 ARG A C 1
ATOM 1274 O O . ARG A 1 172 ? 3.186 -26.391 -2.18 1 98.88 172 ARG A O 1
ATOM 1281 N N . ALA A 1 173 ? 1.109 -25.562 -2.125 1 98.94 173 ALA A N 1
ATOM 1282 C CA . ALA A 1 173 ? 1.504 -24.406 -1.317 1 98.94 173 ALA A CA 1
ATOM 1283 C C . ALA A 1 173 ? 1.521 -24.766 0.167 1 98.94 173 ALA A C 1
ATOM 1285 O O . ALA A 1 173 ? 0.697 -25.547 0.635 1 98.94 173 ALA A O 1
ATOM 1286 N N . THR A 1 174 ? 2.465 -24.188 0.856 1 98.88 174 THR A N 1
ATOM 1287 C CA . THR A 1 174 ? 2.455 -24.203 2.314 1 98.88 174 THR A CA 1
ATOM 1288 C C . THR A 1 174 ? 1.448 -23.203 2.859 1 98.88 174 THR A C 1
ATOM 1290 O O . THR A 1 174 ? 0.797 -23.453 3.877 1 98.88 174 THR A O 1
ATOM 1293 N N . ALA A 1 175 ? 1.305 -22.109 2.193 1 98.88 175 ALA A N 1
ATOM 1294 C CA . ALA A 1 175 ? 0.337 -21.062 2.51 1 98.88 175 ALA A CA 1
ATOM 1295 C C . ALA A 1 175 ? -0.148 -20.359 1.244 1 98.88 175 ALA A C 1
ATOM 1297 O O . ALA A 1 175 ? 0.567 -20.312 0.24 1 98.88 175 ALA A O 1
ATOM 1298 N N . THR A 1 176 ? -1.337 -19.891 1.28 1 98.94 176 THR A N 1
ATOM 1299 C CA . THR A 1 176 ? -1.911 -19.078 0.213 1 98.94 176 THR A CA 1
ATOM 1300 C C . THR A 1 176 ? -2.418 -17.75 0.76 1 98.94 176 THR A C 1
ATOM 1302 O O . THR A 1 176 ? -3.199 -17.719 1.713 1 98.94 176 THR A O 1
ATOM 1305 N N . VAL A 1 177 ? -1.896 -16.672 0.216 1 98.94 177 VAL A N 1
ATOM 1306 C CA . VAL A 1 177 ? -2.424 -15.336 0.497 1 98.94 177 VAL A CA 1
ATOM 1307 C C . VAL A 1 177 ? -3.457 -14.953 -0.56 1 98.94 177 VAL A C 1
ATOM 1309 O O . VAL A 1 177 ? -3.123 -14.797 -1.736 1 98.94 177 VAL A O 1
ATOM 1312 N N . THR A 1 178 ? -4.68 -14.922 -0.186 1 98.88 178 THR A N 1
ATOM 1313 C CA . THR A 1 178 ? -5.75 -14.539 -1.101 1 98.88 178 THR A CA 1
ATOM 1314 C C . THR A 1 178 ? -6.367 -13.203 -0.685 1 98.88 178 THR A C 1
ATOM 1316 O O . THR A 1 178 ? -6.156 -12.742 0.437 1 98.88 178 THR A O 1
ATOM 1319 N N . PHE A 1 179 ? -7.086 -12.602 -1.629 1 98.44 179 PHE A N 1
ATOM 1320 C CA . PHE A 1 179 ? -7.367 -11.188 -1.411 1 98.44 179 PHE A CA 1
ATOM 1321 C C . PHE A 1 179 ? -8.867 -10.938 -1.363 1 98.44 179 PHE A C 1
ATOM 1323 O O . PHE A 1 179 ? -9.617 -11.469 -2.184 1 98.44 179 PHE A O 1
ATOM 1330 N N . ALA A 1 180 ? -9.273 -10.102 -0.419 1 97.69 180 ALA A N 1
ATOM 1331 C CA . ALA A 1 180 ? -10.625 -9.594 -0.202 1 97.69 180 ALA A CA 1
ATOM 1332 C C . ALA A 1 180 ? -11.555 -10.695 0.301 1 97.69 180 ALA A C 1
ATOM 1334 O O . ALA A 1 180 ? -12.141 -10.578 1.378 1 97.69 180 ALA A O 1
ATOM 1335 N N . TYR A 1 181 ? -11.625 -11.836 -0.475 1 97.94 181 TYR A N 1
ATOM 1336 C CA . TYR A 1 181 ? -12.477 -12.977 -0.147 1 97.94 181 TYR A CA 1
ATOM 1337 C C . TYR A 1 181 ? -11.766 -14.289 -0.418 1 97.94 181 TYR A C 1
ATOM 1339 O O . TYR A 1 181 ? -10.969 -14.391 -1.355 1 97.94 181 TYR A O 1
ATOM 1347 N N . PRO A 1 182 ? -12.047 -15.266 0.457 1 98.38 182 PRO A N 1
ATOM 1348 C CA . PRO A 1 182 ? -11.57 -16.578 0.01 1 98.38 182 PRO A CA 1
ATOM 1349 C C . PRO A 1 182 ? -12.258 -17.047 -1.275 1 98.38 182 PRO A C 1
ATOM 1351 O O . PRO A 1 182 ? -13.453 -16.828 -1.455 1 98.38 182 PRO A O 1
ATOM 1354 N N . LYS A 1 183 ? -11.445 -17.547 -2.143 1 98.81 183 LYS A N 1
ATOM 1355 C CA . LYS A 1 183 ? -12.031 -18.125 -3.352 1 98.81 183 LYS A CA 1
ATOM 1356 C C . LYS A 1 183 ? -12.578 -19.531 -3.084 1 98.81 183 LYS A C 1
ATOM 1358 O O . LYS A 1 183 ? -11.945 -20.328 -2.389 1 98.81 183 LYS A O 1
ATOM 1363 N N . THR A 1 184 ? -13.75 -19.859 -3.672 1 98.75 184 THR A N 1
ATOM 1364 C CA . THR A 1 184 ? -14.398 -21.141 -3.418 1 98.75 184 THR A CA 1
ATOM 1365 C C . THR A 1 184 ? -13.469 -22.297 -3.779 1 98.75 184 THR A C 1
ATOM 1367 O O . THR A 1 184 ? -13.477 -23.344 -3.113 1 98.75 184 THR A O 1
ATOM 1370 N N . GLY A 1 185 ? -12.625 -22.125 -4.719 1 98.69 185 GLY A N 1
ATOM 1371 C CA . GLY A 1 185 ? -11.75 -23.188 -5.18 1 98.69 185 GLY A CA 1
ATOM 1372 C C . GLY A 1 185 ? -10.656 -23.531 -4.188 1 98.69 185 GLY A C 1
ATOM 1373 O O . GLY A 1 185 ? -10.039 -24.594 -4.277 1 98.69 185 GLY A O 1
ATOM 1374 N N . LEU A 1 186 ? -10.344 -22.609 -3.297 1 98.81 186 LEU A N 1
ATOM 1375 C CA . LEU A 1 186 ? -9.359 -22.875 -2.25 1 98.81 186 LEU A CA 1
ATOM 1376 C C . LEU A 1 186 ? -9.945 -23.781 -1.178 1 98.81 186 LEU A C 1
ATOM 1378 O O . LEU A 1 186 ? -9.211 -24.438 -0.435 1 98.81 186 LEU A O 1
ATOM 1382 N N . LEU A 1 187 ? -11.289 -23.828 -1.104 1 98.56 187 LEU A N 1
ATOM 1383 C CA . LEU A 1 187 ? -11.977 -24.438 0.025 1 98.56 187 LEU A CA 1
ATOM 1384 C C . LEU A 1 187 ? -12.656 -25.734 -0.399 1 98.56 187 LEU A C 1
ATOM 1386 O O . LEU A 1 187 ? -13.367 -26.359 0.396 1 98.56 187 LEU A O 1
ATOM 1390 N N . GLN A 1 188 ? -12.477 -26.172 -1.636 1 98 188 GLN A N 1
ATOM 1391 C CA . GLN A 1 188 ? -13.109 -27.391 -2.105 1 98 188 GLN A CA 1
ATOM 1392 C C . GLN A 1 188 ? -12.219 -28.125 -3.094 1 98 188 GLN A C 1
ATOM 1394 O O . GLN A 1 188 ? -11.211 -27.594 -3.557 1 98 188 GLN A O 1
ATOM 1399 N N . GLY A 1 189 ? -12.578 -29.375 -3.299 1 97.44 189 GLY A N 1
ATOM 1400 C CA . GLY A 1 189 ? -11.797 -30.188 -4.23 1 97.44 189 GLY A CA 1
ATOM 1401 C C . GLY A 1 189 ? -10.336 -30.312 -3.832 1 97.44 189 GLY A C 1
ATOM 1402 O O . GLY A 1 189 ? -10.023 -30.5 -2.658 1 97.44 189 GLY A O 1
ATOM 1403 N N . GLU A 1 190 ? -9.469 -30.266 -4.871 1 98.5 190 GLU A N 1
ATOM 1404 C CA . GLU A 1 190 ? -8.031 -30.359 -4.633 1 98.5 190 GLU A CA 1
ATOM 1405 C C . GLU A 1 190 ? -7.477 -29.094 -4.016 1 98.5 190 GLU A C 1
ATOM 1407 O O . GLU A 1 190 ? -6.359 -29.078 -3.494 1 98.5 190 GLU A O 1
ATOM 1412 N N . GLY A 1 191 ? -8.289 -28.016 -4.102 1 98.5 191 GLY A N 1
ATOM 1413 C CA . GLY A 1 191 ? -7.863 -26.75 -3.525 1 98.5 191 GLY A CA 1
ATOM 1414 C C . GLY A 1 191 ? -7.594 -26.828 -2.035 1 98.5 191 GLY A C 1
ATOM 1415 O O . GLY A 1 191 ? -6.676 -26.172 -1.529 1 98.5 191 GLY A O 1
ATOM 1416 N N . VAL A 1 192 ? -8.312 -27.672 -1.354 1 98.19 192 VAL A N 1
ATOM 1417 C CA . VAL A 1 192 ? -8.156 -27.828 0.089 1 98.19 192 VAL A CA 1
ATOM 1418 C C . VAL A 1 192 ? -6.758 -28.359 0.402 1 98.19 192 VAL A C 1
ATOM 1420 O O . VAL A 1 192 ? -6.094 -27.891 1.325 1 98.19 192 VAL A O 1
ATOM 1423 N N . LYS A 1 193 ? -6.266 -29.234 -0.389 1 98.19 193 LYS A N 1
ATOM 1424 C CA . LYS A 1 193 ? -4.98 -29.891 -0.159 1 98.19 193 LYS A CA 1
ATOM 1425 C C . LYS A 1 193 ? -3.828 -29.031 -0.679 1 98.19 193 LYS A C 1
ATOM 1427 O O . LYS A 1 193 ? -2.721 -29.094 -0.138 1 98.19 193 LYS A O 1
ATOM 1432 N N . ARG A 1 194 ? -4.113 -28.25 -1.647 1 98.81 194 ARG A N 1
ATOM 1433 C CA . ARG A 1 194 ? -3.045 -27.562 -2.365 1 98.81 194 ARG A CA 1
ATOM 1434 C C . ARG A 1 194 ? -2.822 -26.156 -1.801 1 98.81 194 ARG A C 1
ATOM 1436 O O . ARG A 1 194 ? -1.783 -25.547 -2.049 1 98.81 194 ARG A O 1
ATOM 1443 N N . SER A 1 195 ? -3.715 -25.672 -1.023 1 98.88 195 SER A N 1
ATOM 1444 C CA . SER A 1 195 ? -3.674 -24.25 -0.65 1 98.88 195 SER A CA 1
ATOM 1445 C C . SER A 1 195 ? -2.885 -24.047 0.638 1 98.88 195 SER A C 1
ATOM 1447 O O . SER A 1 195 ? -2.469 -22.922 0.944 1 98.88 195 SER A O 1
ATOM 1449 N N . GLY A 1 196 ? -2.596 -25.078 1.428 1 98.69 196 GLY A N 1
ATOM 1450 C CA . GLY A 1 196 ? -1.981 -24.875 2.729 1 98.69 196 GLY A CA 1
ATOM 1451 C C . GLY A 1 196 ? -2.779 -23.938 3.623 1 98.69 196 GLY A C 1
ATOM 1452 O O . GLY A 1 196 ? -4.012 -23.969 3.617 1 98.69 196 GLY A O 1
ATOM 1453 N N . SER A 1 197 ? -2.127 -23.281 4.555 1 98.56 197 SER A N 1
ATOM 1454 C CA . SER A 1 197 ? -2.807 -22.281 5.367 1 98.56 197 SER A CA 1
ATOM 1455 C C . SER A 1 197 ? -3.293 -21.125 4.508 1 98.56 197 SER A C 1
ATOM 1457 O O . SER A 1 197 ? -2.523 -20.547 3.732 1 98.56 197 SER A O 1
ATOM 1459 N N . ILE A 1 198 ? -4.555 -20.797 4.637 1 98.75 198 ILE A N 1
ATOM 1460 C CA . ILE A 1 198 ? -5.129 -19.734 3.809 1 98.75 198 ILE A CA 1
ATOM 1461 C C . ILE A 1 198 ? -5.211 -18.438 4.609 1 98.75 198 ILE A C 1
ATOM 1463 O O . ILE A 1 198 ? -5.773 -18.422 5.707 1 98.75 198 ILE A O 1
ATOM 1467 N N . PHE A 1 199 ? -4.625 -17.391 4.117 1 98.75 199 PHE A N 1
ATOM 1468 C CA . PHE A 1 199 ? -4.684 -16.047 4.68 1 98.75 199 PHE A CA 1
ATOM 1469 C C . PHE A 1 199 ? -5.5 -15.117 3.783 1 98.75 199 PHE A C 1
ATOM 1471 O O . PHE A 1 199 ? -5.07 -14.773 2.678 1 98.75 199 PHE A O 1
ATOM 1478 N N . VAL A 1 200 ? -6.688 -14.727 4.207 1 98.69 200 VAL A N 1
ATOM 1479 C CA . VAL A 1 200 ? -7.512 -13.773 3.471 1 98.69 200 VAL A CA 1
ATOM 1480 C C . VAL A 1 200 ? -7.156 -12.352 3.896 1 98.69 200 VAL A C 1
ATOM 1482 O O . VAL A 1 200 ? -7.297 -11.992 5.07 1 98.69 200 VAL A O 1
ATOM 1485 N N . LYS A 1 201 ? -6.691 -11.586 2.979 1 98.38 201 LYS A N 1
ATOM 1486 C CA . LYS A 1 201 ? -6.199 -10.25 3.301 1 98.38 201 LYS A CA 1
ATOM 1487 C C . LYS A 1 201 ? -7.059 -9.172 2.645 1 98.38 201 LYS A C 1
ATOM 1489 O O . LYS A 1 201 ? -7.387 -9.273 1.461 1 98.38 201 LYS A O 1
ATOM 1494 N N . ASP A 1 202 ? -7.453 -8.188 3.408 1 97.44 202 ASP A N 1
ATOM 1495 C CA . ASP A 1 202 ? -8.195 -7.035 2.902 1 97.44 202 ASP A CA 1
ATOM 1496 C C . ASP A 1 202 ? -7.285 -6.078 2.141 1 97.44 202 ASP A C 1
ATOM 1498 O O . ASP A 1 202 ? -6.359 -5.5 2.719 1 97.44 202 ASP A O 1
ATOM 1502 N N . ILE A 1 203 ? -7.609 -5.941 0.857 1 97.69 203 ILE A N 1
ATOM 1503 C CA . ILE A 1 203 ? -6.789 -5.027 0.071 1 97.69 203 ILE A CA 1
ATOM 1504 C C . ILE A 1 203 ? -7.66 -3.92 -0.513 1 97.69 203 ILE A C 1
ATOM 1506 O O . ILE A 1 203 ? -7.27 -3.254 -1.473 1 97.69 203 ILE A O 1
ATOM 1510 N N . GLY A 1 204 ? -8.875 -3.768 -0.009 1 96.81 204 GLY A N 1
ATOM 1511 C CA . GLY A 1 204 ? -9.727 -2.65 -0.383 1 96.81 204 GLY A CA 1
ATOM 1512 C C . GLY A 1 204 ? -10.734 -3.002 -1.458 1 96.81 204 GLY A C 1
ATOM 1513 O O . GLY A 1 204 ? -11.273 -2.117 -2.131 1 96.81 204 GLY A O 1
ATOM 1514 N N . ILE A 1 205 ? -11 -4.293 -1.688 1 97.44 205 ILE A N 1
ATOM 1515 C CA . ILE A 1 205 ? -12 -4.742 -2.648 1 97.44 205 ILE A CA 1
ATOM 1516 C C . ILE A 1 205 ? -13.219 -5.289 -1.907 1 97.44 205 ILE A C 1
ATOM 1518 O O . ILE A 1 205 ? -13.102 -6.215 -1.1 1 97.44 205 ILE A O 1
ATOM 1522 N N . TYR A 1 206 ? -14.367 -4.73 -2.215 1 95.44 206 TYR A N 1
ATOM 1523 C CA . TYR A 1 206 ? -15.609 -5.121 -1.56 1 95.44 206 TYR A CA 1
ATOM 1524 C C . TYR A 1 206 ? -16.719 -5.367 -2.582 1 95.44 206 TYR A C 1
ATOM 1526 O O . TYR A 1 206 ? -16.75 -4.719 -3.629 1 95.44 206 TYR A O 1
ATOM 1534 N N . SER A 1 207 ? -17.547 -6.305 -2.244 1 94.44 207 SER A N 1
ATOM 1535 C CA . SER A 1 207 ? -18.75 -6.48 -3.07 1 94.44 207 SER A CA 1
ATOM 1536 C C . SER A 1 207 ? -19.641 -5.246 -3.021 1 94.44 207 SER A C 1
ATOM 1538 O O . SER A 1 207 ? -19.703 -4.562 -1.998 1 94.44 207 SER A O 1
ATOM 1540 N N . PRO A 1 208 ? -20.312 -4.945 -4.113 1 89.81 208 PRO A N 1
ATOM 1541 C CA . PRO A 1 208 ? -21.25 -3.814 -4.078 1 89.81 208 PRO A CA 1
ATOM 1542 C C . PRO A 1 208 ? -22.25 -3.91 -2.928 1 89.81 208 PRO A C 1
ATOM 1544 O O . PRO A 1 208 ? -22.609 -2.891 -2.334 1 89.81 208 PRO A O 1
ATOM 1547 N N . ALA A 1 209 ? -22.641 -5.125 -2.566 1 86 209 ALA A N 1
ATOM 1548 C CA . ALA A 1 209 ? -23.562 -5.332 -1.457 1 86 209 ALA A CA 1
ATOM 1549 C C . ALA A 1 209 ? -22.922 -4.918 -0.13 1 86 209 ALA A C 1
ATOM 1551 O O . ALA A 1 209 ? -23.594 -4.336 0.729 1 86 209 ALA A O 1
ATOM 1552 N N . GLU A 1 210 ? -21.672 -5.238 0.051 1 85.81 210 GLU A N 1
ATOM 1553 C CA . GLU A 1 210 ? -20.938 -4.883 1.266 1 85.81 210 GLU A CA 1
ATOM 1554 C C . GLU A 1 210 ? 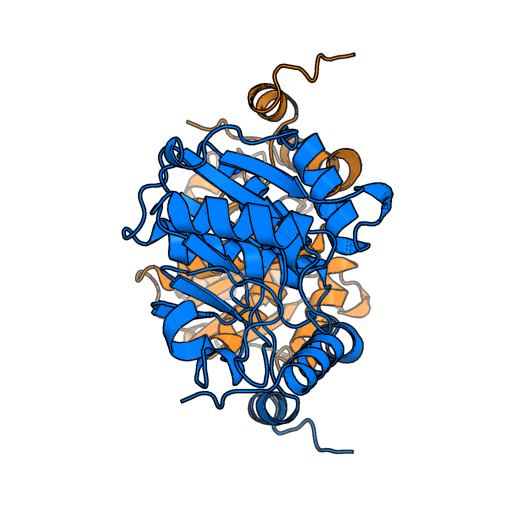-20.703 -3.377 1.348 1 85.81 210 GLU A C 1
ATOM 1556 O O . GLU A 1 210 ? -20.703 -2.803 2.439 1 85.81 210 GLU A O 1
ATOM 1561 N N . LEU A 1 211 ? -20.453 -2.754 0.227 1 84.5 211 LEU A N 1
ATOM 1562 C CA . LEU A 1 211 ? -20.219 -1.314 0.197 1 84.5 211 LEU A CA 1
ATOM 1563 C C . LEU A 1 211 ? -21.453 -0.549 0.632 1 84.5 211 LEU A C 1
ATOM 1565 O O . LEU A 1 211 ? -21.359 0.53 1.22 1 84.5 211 LEU A O 1
ATOM 1569 N N . HIS A 1 212 ? -22.609 -1.062 0.384 1 77.44 212 HIS A N 1
ATOM 1570 C CA . HIS A 1 212 ? -23.859 -0.446 0.822 1 77.44 212 HIS A CA 1
ATOM 1571 C C . HIS A 1 212 ? -23.953 -0.406 2.344 1 77.44 212 HIS A C 1
ATOM 1573 O O . HIS A 1 212 ? -24.609 0.469 2.908 1 77.44 212 HIS A O 1
ATOM 1579 N N . GLN A 1 213 ? -23.219 -1.314 2.92 1 67.88 213 GLN A N 1
ATOM 1580 C CA . GLN A 1 213 ? -23.188 -1.313 4.379 1 67.88 213 GLN A CA 1
ATOM 1581 C C . GLN A 1 213 ? -22.344 -0.167 4.918 1 67.88 213 GLN A C 1
ATOM 1583 O O . GLN A 1 213 ? -22.609 0.365 5.996 1 67.88 213 GLN A O 1
ATOM 1588 N N . PHE A 1 214 ? -21.312 0.143 4.137 1 65.75 214 PHE A N 1
ATOM 1589 C CA . PHE A 1 214 ? -20.469 1.265 4.523 1 65.75 214 PHE A CA 1
ATOM 1590 C C . PHE A 1 214 ? -21.203 2.588 4.32 1 65.75 214 PHE A C 1
ATOM 1592 O O . PHE A 1 214 ? -20.938 3.562 5.031 1 65.75 214 PHE A O 1
ATOM 1599 N N . ASN A 1 215 ? -22.031 2.648 3.203 1 61.47 215 ASN A N 1
ATOM 1600 C CA . ASN A 1 215 ? -22.812 3.832 2.859 1 61.47 215 ASN A CA 1
ATOM 1601 C C . ASN A 1 215 ? -24.281 3.496 2.686 1 61.47 215 ASN A C 1
ATOM 1603 O O . ASN A 1 215 ? -24.734 3.205 1.575 1 61.47 215 ASN A O 1
ATOM 1607 N N . PRO A 1 216 ? -24.953 3.406 3.844 1 49.09 216 PRO A N 1
ATOM 1608 C CA . PRO A 1 216 ? -26.375 3.094 3.639 1 49.09 216 PRO A CA 1
ATOM 1609 C C . PRO A 1 216 ? -27.062 4.062 2.674 1 49.09 216 PRO A C 1
ATOM 1611 O O . PRO A 1 216 ? -28.141 3.768 2.166 1 49.09 216 PRO A O 1
ATOM 1614 N N . GLU A 1 217 ? -26.531 5.203 2.465 1 52.19 217 GLU A N 1
ATOM 1615 C CA . GLU A 1 217 ? -27.25 6.148 1.61 1 52.19 217 GLU A CA 1
ATOM 1616 C C . GLU A 1 217 ? -27.047 5.816 0.134 1 52.19 217 GLU A C 1
ATOM 1618 O O . GLU A 1 217 ? -27.656 6.445 -0.736 1 52.19 217 GLU A O 1
ATOM 1623 N N . ILE A 1 218 ? -26.141 5.066 -0.197 1 42.59 218 ILE A N 1
ATOM 1624 C CA . ILE A 1 218 ? -25.984 4.766 -1.617 1 42.59 218 ILE A CA 1
ATOM 1625 C C . ILE A 1 218 ? -27.094 3.811 -2.061 1 42.59 218 ILE A C 1
ATOM 1627 O O . ILE A 1 218 ? -27.141 2.654 -1.63 1 42.59 218 ILE A O 1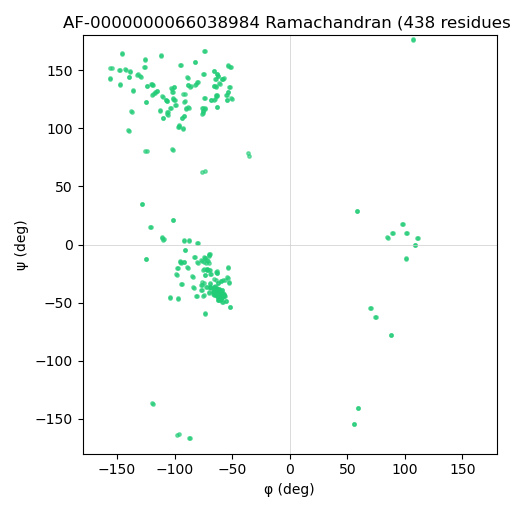
ATOM 1631 N N . LYS A 1 219 ? -28.328 4.176 -2.014 1 35.34 219 LYS A N 1
ATOM 1632 C CA . LYS A 1 219 ? -29.5 3.455 -2.502 1 35.34 219 LYS A CA 1
ATOM 1633 C C . LYS A 1 219 ? -29.297 2.998 -3.943 1 35.34 219 LYS A C 1
ATOM 1635 O O . LYS A 1 219 ? -28.766 3.74 -4.77 1 35.34 219 LYS A O 1
ATOM 1640 N N . GLU A 1 220 ? -29.469 1.594 -4.246 1 37.81 220 GLU A N 1
ATOM 1641 C CA . GLU A 1 220 ? -29.719 1.014 -5.562 1 37.81 220 GLU A CA 1
ATOM 1642 C C . GLU A 1 220 ? -30.594 1.923 -6.41 1 37.81 220 GLU A C 1
ATOM 1644 O O . GLU A 1 220 ? -31.75 2.184 -6.055 1 37.81 220 GLU A O 1
ATOM 1649 N N . ASN A 1 221 ? -29.922 3.025 -6.941 1 29.12 221 ASN A N 1
ATOM 1650 C CA . ASN A 1 221 ? -30.828 3.467 -7.996 1 29.12 221 ASN A CA 1
ATOM 1651 C C . ASN A 1 221 ? -30.969 2.42 -9.094 1 29.12 221 ASN A C 1
ATOM 1653 O O . ASN A 1 221 ? -29.969 1.813 -9.508 1 29.12 221 ASN A O 1
ATOM 1657 N N . MET B 1 1 ? 22.438 5.426 9.984 1 51.78 1 MET B N 1
ATOM 1658 C CA . MET B 1 1 ? 21.406 6.438 10.234 1 51.78 1 MET B CA 1
ATOM 1659 C C . MET B 1 1 ? 21.109 7.23 8.969 1 51.78 1 MET B C 1
ATOM 1661 O O . MET B 1 1 ? 22.016 7.586 8.219 1 51.78 1 MET B O 1
ATOM 1665 N N . THR B 1 2 ? 19.828 7.109 8.383 1 69.31 2 THR B N 1
ATOM 1666 C CA . THR B 1 2 ? 19.562 7.809 7.129 1 69.31 2 THR B CA 1
ATOM 1667 C C . THR B 1 2 ? 19.656 9.32 7.324 1 69.31 2 THR B C 1
ATOM 1669 O O . THR B 1 2 ? 19.156 9.859 8.312 1 69.31 2 THR B O 1
ATOM 1672 N N . ASP B 1 3 ? 20.453 9.992 6.496 1 90.69 3 ASP B N 1
ATOM 1673 C CA . ASP B 1 3 ? 20.656 11.43 6.566 1 90.69 3 ASP B CA 1
ATOM 1674 C C . ASP B 1 3 ? 19.344 12.188 6.344 1 90.69 3 ASP B C 1
ATOM 1676 O O . ASP B 1 3 ? 18.516 11.773 5.527 1 90.69 3 ASP B O 1
ATOM 1680 N N . ALA B 1 4 ? 19.203 13.25 7.184 1 97.88 4 ALA B N 1
ATOM 1681 C CA . ALA B 1 4 ? 18.062 14.133 6.988 1 97.88 4 ALA B CA 1
ATOM 1682 C C . ALA B 1 4 ? 18.156 14.875 5.66 1 97.88 4 ALA B C 1
ATOM 1684 O O . ALA B 1 4 ? 19.25 15.125 5.16 1 97.88 4 ALA B O 1
ATOM 1685 N N . VAL B 1 5 ? 17.016 15.18 5.09 1 98.44 5 VAL B N 1
ATOM 1686 C CA . VAL B 1 5 ? 17 15.867 3.801 1 98.44 5 VAL B CA 1
ATOM 1687 C C . VAL B 1 5 ? 16.156 17.125 3.889 1 98.44 5 VAL B C 1
ATOM 1689 O O . VAL B 1 5 ? 15.258 17.219 4.734 1 98.44 5 VAL B O 1
ATOM 1692 N N . THR B 1 6 ? 16.438 18.156 3.057 1 98.19 6 THR B N 1
ATOM 1693 C CA . THR B 1 6 ? 15.625 19.359 2.947 1 98.19 6 THR B CA 1
ATOM 1694 C C . THR B 1 6 ? 14.336 19.078 2.189 1 98.19 6 THR B C 1
ATOM 1696 O O . THR B 1 6 ? 14.188 18.031 1.568 1 98.19 6 THR B O 1
ATOM 1699 N N . ALA B 1 7 ? 13.43 20.047 2.287 1 98.19 7 ALA B N 1
ATOM 1700 C CA . ALA B 1 7 ? 12.195 19.953 1.516 1 98.19 7 ALA B CA 1
ATOM 1701 C C . ALA B 1 7 ? 12.484 19.828 0.023 1 98.19 7 ALA B C 1
ATOM 1703 O O . ALA B 1 7 ? 11.859 19.016 -0.674 1 98.19 7 ALA B O 1
ATOM 1704 N N . HIS B 1 8 ? 13.391 20.609 -0.425 1 97.94 8 HIS B N 1
ATOM 1705 C CA . HIS B 1 8 ? 13.742 20.625 -1.839 1 97.94 8 HIS B CA 1
ATOM 1706 C C . HIS B 1 8 ? 14.297 19.266 -2.277 1 97.94 8 HIS B C 1
ATOM 1708 O O . HIS B 1 8 ? 13.906 18.734 -3.32 1 97.94 8 HIS B O 1
ATOM 1714 N N . GLU B 1 9 ? 15.227 18.688 -1.538 1 97.81 9 GLU B N 1
ATOM 1715 C CA . GLU B 1 9 ? 15.773 17.375 -1.84 1 97.81 9 GLU B CA 1
ATOM 1716 C C . GLU B 1 9 ? 14.68 16.312 -1.878 1 97.81 9 GLU B C 1
ATOM 1718 O O . GLU B 1 9 ? 14.648 15.484 -2.789 1 97.81 9 GLU B O 1
ATOM 1723 N N . MET B 1 10 ? 13.805 16.359 -0.88 1 98.19 10 MET B N 1
ATOM 1724 C CA . MET B 1 10 ? 12.727 15.375 -0.816 1 98.19 10 MET B CA 1
ATOM 1725 C C . MET B 1 10 ? 11.836 15.461 -2.049 1 98.19 10 MET B C 1
ATOM 1727 O O . MET B 1 10 ? 11.406 14.438 -2.59 1 98.19 10 MET B O 1
ATOM 1731 N N . GLN B 1 11 ? 11.555 16.688 -2.48 1 97.5 11 GLN B N 1
ATOM 1732 C CA . GLN B 1 11 ? 10.758 16.891 -3.684 1 97.5 11 GLN B CA 1
ATOM 1733 C C . GLN B 1 11 ? 11.445 16.297 -4.91 1 97.5 11 GLN B C 1
ATOM 1735 O O . GLN B 1 11 ? 10.797 15.703 -5.77 1 97.5 11 GLN B O 1
ATOM 1740 N N . GLN B 1 12 ? 12.711 16.438 -4.965 1 97.62 12 GLN B N 1
ATOM 1741 C CA . GLN B 1 12 ? 13.477 15.859 -6.066 1 97.62 12 GLN B CA 1
ATOM 1742 C C . GLN B 1 12 ? 13.406 14.328 -6.047 1 97.62 12 GLN B C 1
ATOM 1744 O O . GLN B 1 12 ? 13.258 13.703 -7.098 1 97.62 12 GLN B O 1
ATOM 1749 N N . TYR B 1 13 ? 13.539 13.789 -4.844 1 97.75 13 TYR B N 1
ATOM 1750 C CA . TYR B 1 13 ? 13.477 12.336 -4.727 1 97.75 13 TYR B CA 1
ATOM 1751 C C . TYR B 1 13 ? 12.094 11.82 -5.102 1 97.75 13 TYR B C 1
ATOM 1753 O O . TYR B 1 13 ? 11.969 10.781 -5.762 1 97.75 13 TYR B O 1
ATOM 1761 N N . ASP B 1 14 ? 11.07 12.562 -4.707 1 97.31 14 ASP B N 1
ATOM 1762 C CA . ASP B 1 14 ? 9.703 12.234 -5.098 1 97.31 14 ASP B CA 1
ATOM 1763 C C . ASP B 1 14 ? 9.562 12.211 -6.617 1 97.31 14 ASP B C 1
ATOM 1765 O O . ASP B 1 14 ? 9.055 11.242 -7.184 1 97.31 14 ASP B O 1
ATOM 1769 N N . GLN B 1 15 ? 10.039 13.258 -7.219 1 97.12 15 GLN B N 1
ATOM 1770 C CA . GLN B 1 15 ? 9.914 13.398 -8.664 1 97.12 15 GLN B CA 1
ATOM 1771 C C . GLN B 1 15 ? 10.719 12.328 -9.398 1 97.12 15 GLN B C 1
ATOM 1773 O O . GLN B 1 15 ? 10.258 11.773 -10.398 1 97.12 15 GLN B O 1
ATOM 1778 N N . TYR B 1 16 ? 11.906 12.07 -8.898 1 98 16 TYR B N 1
ATOM 1779 C CA . TYR B 1 16 ? 12.727 11.016 -9.492 1 98 16 TYR B CA 1
ATOM 1780 C C . TYR B 1 16 ? 12.016 9.672 -9.43 1 98 16 TYR B C 1
ATOM 1782 O O . TYR B 1 16 ? 11.977 8.938 -10.422 1 98 16 TYR B O 1
ATOM 1790 N N . THR B 1 17 ? 11.375 9.312 -8.273 1 98.25 17 THR B N 1
ATOM 1791 C CA . THR B 1 17 ? 10.672 8.047 -8.055 1 98.25 17 THR B CA 1
ATOM 1792 C C . THR B 1 17 ? 9.477 7.926 -9 1 98.25 17 THR B C 1
ATOM 1794 O O . THR B 1 17 ? 9.258 6.871 -9.594 1 98.25 17 THR B O 1
ATOM 1797 N N . ILE B 1 18 ? 8.789 9.039 -9.195 1 98.25 18 ILE B N 1
ATOM 1798 C CA . ILE B 1 18 ? 7.57 9.023 -9.992 1 98.25 18 ILE B CA 1
ATOM 1799 C C . ILE B 1 18 ? 7.922 9.047 -11.477 1 98.25 18 ILE B C 1
ATOM 1801 O O . ILE B 1 18 ? 7.441 8.211 -12.242 1 98.25 18 ILE B O 1
ATOM 1805 N N . ASN B 1 19 ? 8.867 9.906 -11.859 1 97.75 19 ASN B N 1
ATOM 1806 C CA . ASN B 1 19 ? 9.078 10.188 -13.273 1 97.75 19 ASN B CA 1
ATOM 1807 C C . ASN B 1 19 ? 10.172 9.305 -13.867 1 97.75 19 ASN B C 1
ATOM 1809 O O . ASN B 1 19 ? 10.094 8.914 -15.031 1 97.75 19 ASN B O 1
ATOM 1813 N N . GLU B 1 20 ? 11.195 8.953 -13.125 1 97.31 20 GLU B N 1
ATOM 1814 C CA . GLU B 1 20 ? 12.32 8.164 -13.641 1 97.31 20 GLU B CA 1
ATOM 1815 C C . GLU B 1 20 ? 12.148 6.684 -13.32 1 97.31 20 GLU B C 1
ATOM 1817 O O . GLU B 1 20 ? 12.281 5.836 -14.203 1 97.31 20 GLU B O 1
ATOM 1822 N N . ILE B 1 21 ? 11.812 6.406 -12.102 1 97.56 21 ILE B N 1
ATOM 1823 C CA . ILE B 1 21 ? 11.609 5.012 -11.727 1 97.56 21 ILE B CA 1
ATOM 1824 C C . ILE B 1 21 ? 10.266 4.52 -12.25 1 97.56 21 ILE B C 1
ATOM 1826 O O . ILE B 1 21 ? 10.141 3.367 -12.672 1 97.56 21 ILE B O 1
ATOM 1830 N N . GLY B 1 22 ? 9.25 5.438 -12.164 1 98.31 22 GLY B N 1
ATOM 1831 C CA . GLY B 1 22 ? 7.965 5.129 -12.773 1 98.31 22 GLY B CA 1
ATOM 1832 C C . GLY B 1 22 ? 6.922 4.672 -11.773 1 98.31 22 GLY B C 1
ATOM 1833 O O . GLY B 1 22 ? 5.859 4.176 -12.156 1 98.31 22 GLY B O 1
ATOM 1834 N N . VAL B 1 23 ? 7.16 4.773 -10.453 1 98.62 23 VAL B N 1
ATOM 1835 C CA . VAL B 1 23 ? 6.148 4.449 -9.453 1 98.62 23 VAL B CA 1
ATOM 1836 C C . VAL B 1 23 ? 5.02 5.477 -9.5 1 98.62 23 VAL B C 1
ATOM 1838 O O . VAL B 1 23 ? 5.262 6.68 -9.383 1 98.62 23 VAL B O 1
ATOM 1841 N N . PRO B 1 24 ? 3.793 5.031 -9.68 1 98.56 24 PRO B N 1
ATOM 1842 C CA . PRO B 1 24 ? 2.705 6.012 -9.711 1 98.56 24 PRO B CA 1
ATOM 1843 C C . PRO B 1 24 ? 2.553 6.77 -8.391 1 98.56 24 PRO B C 1
ATOM 1845 O O . PRO B 1 24 ? 2.709 6.184 -7.32 1 98.56 24 PRO B O 1
ATOM 1848 N N . SER B 1 25 ? 2.189 8.047 -8.484 1 98.5 25 SER B N 1
ATOM 1849 C CA . SER B 1 25 ? 2.072 8.898 -7.312 1 98.5 25 SER B CA 1
ATOM 1850 C C . SER B 1 25 ? 1.004 8.383 -6.355 1 98.5 25 SER B C 1
ATOM 1852 O O . SER B 1 25 ? 1.154 8.477 -5.137 1 98.5 25 SER B O 1
ATOM 1854 N N . LEU B 1 26 ? -0.067 7.766 -6.926 1 98.75 26 LEU B N 1
ATOM 1855 C CA . LEU B 1 26 ? -1.146 7.273 -6.074 1 98.75 26 LEU B CA 1
ATOM 1856 C C . LEU B 1 26 ? -0.717 6.02 -5.32 1 98.75 26 LEU B C 1
ATOM 1858 O O . LEU B 1 26 ? -1.251 5.719 -4.25 1 98.75 26 LEU B O 1
ATOM 1862 N N . VAL B 1 27 ? 0.261 5.238 -5.867 1 98.88 27 VAL B N 1
ATOM 1863 C CA . VAL B 1 27 ? 0.848 4.129 -5.125 1 98.88 27 VAL B CA 1
ATOM 1864 C C . VAL B 1 27 ? 1.628 4.66 -3.926 1 98.88 27 VAL B C 1
ATOM 1866 O O . VAL B 1 27 ? 1.478 4.16 -2.809 1 98.88 27 VAL B O 1
ATOM 1869 N N . LEU B 1 28 ? 2.387 5.754 -4.125 1 98.75 28 LEU B N 1
ATOM 1870 C CA . LEU B 1 28 ? 3.143 6.359 -3.033 1 98.75 28 LEU B CA 1
ATOM 1871 C C . LEU B 1 28 ? 2.205 6.93 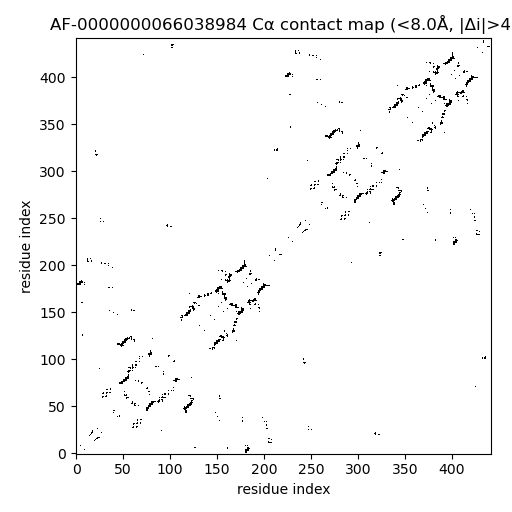-1.973 1 98.75 28 LEU B C 1
ATOM 1873 O O . LEU B 1 28 ? 2.488 6.836 -0.775 1 98.75 28 LEU B O 1
ATOM 1877 N N . MET B 1 29 ? 1.106 7.512 -2.402 1 98.81 29 MET B N 1
ATOM 1878 C CA . MET B 1 29 ? 0.126 8.07 -1.476 1 98.81 29 MET B CA 1
ATOM 1879 C C . MET B 1 29 ? -0.505 6.98 -0.623 1 98.81 29 MET B C 1
ATOM 1881 O O . MET B 1 29 ? -0.696 7.156 0.581 1 98.81 29 MET B O 1
ATOM 1885 N N . GLU B 1 30 ? -0.839 5.82 -1.271 1 98.81 30 GLU B N 1
ATOM 1886 C CA . GLU B 1 30 ? -1.37 4.684 -0.526 1 98.81 30 GLU B CA 1
ATOM 1887 C C . GLU B 1 30 ? -0.361 4.176 0.5 1 98.81 30 GLU B C 1
ATOM 1889 O O . GLU B 1 30 ? -0.725 3.873 1.639 1 98.81 30 GLU B O 1
ATOM 1894 N N . ARG B 1 31 ? 0.893 4.129 0.124 1 98.75 31 ARG B N 1
ATOM 1895 C CA . ARG B 1 31 ? 1.961 3.684 1.014 1 98.75 31 ARG B CA 1
ATOM 1896 C C . ARG B 1 31 ? 2.123 4.637 2.193 1 98.75 31 ARG B C 1
ATOM 1898 O O . ARG B 1 31 ? 2.344 4.199 3.324 1 98.75 31 ARG B O 1
ATOM 1905 N N . ALA B 1 32 ? 2.02 5.934 1.894 1 98.81 32 ALA B N 1
ATOM 1906 C CA . ALA B 1 32 ? 2.09 6.93 2.959 1 98.81 32 ALA B CA 1
ATOM 1907 C C . ALA B 1 32 ? 0.944 6.754 3.951 1 98.81 32 ALA B C 1
ATOM 1909 O O . ALA B 1 32 ? 1.16 6.77 5.164 1 98.81 32 ALA B O 1
ATOM 1910 N N . ALA B 1 33 ? -0.239 6.539 3.422 1 98.94 33 ALA B N 1
ATOM 1911 C CA . ALA B 1 33 ? -1.413 6.336 4.266 1 98.94 33 ALA B CA 1
ATOM 1912 C C . ALA B 1 33 ? -1.259 5.086 5.129 1 98.94 33 ALA B C 1
ATOM 1914 O O . ALA B 1 33 ? -1.532 5.117 6.332 1 98.94 33 ALA B O 1
ATOM 1915 N N . LEU B 1 34 ? -0.768 4.016 4.523 1 98.75 34 LEU B N 1
ATOM 1916 C CA . LEU B 1 34 ? -0.58 2.764 5.246 1 98.75 34 LEU B CA 1
ATOM 1917 C C . LEU B 1 34 ? 0.47 2.922 6.34 1 98.75 34 LEU B C 1
ATOM 1919 O O . LEU B 1 34 ? 0.329 2.355 7.43 1 98.75 34 LEU B O 1
ATOM 1923 N N . ALA B 1 35 ? 1.511 3.68 6.059 1 98.69 35 ALA B N 1
ATOM 1924 C CA . ALA B 1 35 ? 2.525 3.963 7.07 1 98.69 35 ALA B CA 1
ATOM 1925 C C . ALA B 1 35 ? 1.927 4.719 8.25 1 98.69 35 ALA B C 1
ATOM 1927 O O . ALA B 1 35 ? 2.236 4.422 9.406 1 98.69 35 ALA B O 1
ATOM 1928 N N . GLY B 1 36 ? 1.085 5.664 7.941 1 98.81 36 GLY B N 1
ATOM 1929 C CA . GLY B 1 36 ? 0.381 6.367 9 1 98.81 36 GLY B CA 1
ATOM 1930 C C . GLY B 1 36 ? -0.487 5.457 9.852 1 98.81 36 GLY B C 1
ATOM 1931 O O . GLY B 1 36 ? -0.49 5.562 11.078 1 98.81 36 GLY B O 1
ATOM 1932 N N . ILE B 1 37 ? -1.192 4.559 9.188 1 98.62 37 ILE B N 1
ATOM 1933 C CA . ILE B 1 37 ? -2.07 3.611 9.867 1 98.62 37 ILE B CA 1
ATOM 1934 C C . ILE B 1 37 ? -1.245 2.717 10.789 1 98.62 37 ILE B C 1
ATOM 1936 O O . ILE B 1 37 ? -1.67 2.41 11.906 1 98.62 37 ILE B O 1
ATOM 1940 N N . GLU B 1 38 ? -0.109 2.297 10.312 1 98.12 38 GLU B N 1
ATOM 1941 C CA . GLU B 1 38 ? 0.776 1.465 11.125 1 98.12 38 GLU B CA 1
ATOM 1942 C C . GLU B 1 38 ? 1.154 2.166 12.422 1 98.12 38 GLU B C 1
ATOM 1944 O O . GLU B 1 38 ? 1.096 1.563 13.5 1 98.12 38 GLU B O 1
ATOM 1949 N N . VAL B 1 39 ? 1.487 3.436 12.367 1 98.62 39 VAL B N 1
ATOM 1950 C CA . VAL B 1 39 ? 1.9 4.199 13.539 1 98.62 39 VAL B CA 1
ATOM 1951 C C . VAL B 1 39 ? 0.703 4.418 14.461 1 98.62 39 VAL B C 1
ATOM 1953 O O . VAL B 1 39 ? 0.8 4.219 15.672 1 98.62 39 VAL B O 1
ATOM 1956 N N . LEU B 1 40 ? -0.45 4.711 13.906 1 98.69 40 LEU B N 1
ATOM 1957 C CA . LEU B 1 40 ? -1.666 4.934 14.68 1 98.69 40 LEU B CA 1
ATOM 1958 C C . LEU B 1 40 ? -2.09 3.658 15.398 1 98.69 40 LEU B C 1
ATOM 1960 O O . LEU B 1 40 ? -2.551 3.713 16.547 1 98.69 40 LEU B O 1
ATOM 1964 N N . GLY B 1 41 ? -1.879 2.516 14.75 1 97.5 41 GLY B N 1
ATOM 1965 C CA . GLY B 1 41 ? -2.389 1.248 15.25 1 97.5 41 GLY B CA 1
ATOM 1966 C C . GLY B 1 41 ? -1.4 0.518 16.141 1 97.5 41 GLY B C 1
ATOM 1967 O O . GLY B 1 41 ? -1.662 -0.605 16.578 1 97.5 41 GLY B O 1
ATOM 1968 N N . ALA B 1 42 ? -0.253 1.084 16.422 1 96.44 42 ALA B N 1
ATOM 1969 C CA . ALA B 1 42 ? 0.815 0.399 17.141 1 96.44 42 ALA B CA 1
ATOM 1970 C C . ALA B 1 42 ? 0.55 0.403 18.656 1 96.44 42 ALA B C 1
ATOM 1972 O O . ALA B 1 42 ? 1.356 -0.11 19.438 1 96.44 42 ALA B O 1
ATOM 1973 N N . GLY B 1 43 ? -0.548 0.952 19.125 1 94.12 43 GLY B N 1
ATOM 1974 C CA . GLY B 1 43 ? -0.956 0.775 20.516 1 94.12 43 GLY B CA 1
ATOM 1975 C C . GLY B 1 43 ? -0.801 2.035 21.344 1 94.12 43 GLY B C 1
ATOM 1976 O O . GLY B 1 43 ? -1.228 2.078 22.5 1 94.12 43 GLY B O 1
ATOM 1977 N N . GLN B 1 44 ? -0.318 3.115 20.75 1 96.5 44 GLN B N 1
ATOM 1978 C CA . GLN B 1 44 ? -0.035 4.324 21.516 1 96.5 44 GLN B CA 1
ATOM 1979 C C . GLN B 1 44 ? -1.216 5.289 21.484 1 96.5 44 GLN B C 1
ATOM 1981 O O . GLN B 1 44 ? -1.271 6.246 22.266 1 96.5 44 GLN B O 1
ATOM 1986 N N . PHE B 1 45 ? -2.102 5.07 20.578 1 98.5 45 PHE B N 1
ATOM 1987 C CA . PHE B 1 45 ? -3.184 6.023 20.375 1 98.5 45 PHE B CA 1
ATOM 1988 C C . PHE B 1 45 ? -4.539 5.34 20.5 1 98.5 45 PHE B C 1
ATOM 1990 O O . PHE B 1 45 ? -4.715 4.207 20.047 1 98.5 45 PHE B O 1
ATOM 1997 N N . ASP B 1 46 ? -5.441 6.004 21.188 1 98.69 46 ASP B N 1
ATOM 1998 C CA . ASP B 1 46 ? -6.84 5.59 21.25 1 98.69 46 ASP B CA 1
ATOM 1999 C C . ASP B 1 46 ? -7.574 5.934 19.953 1 98.69 46 ASP B C 1
ATOM 2001 O O . ASP B 1 46 ? -7.773 7.109 19.641 1 98.69 46 ASP B O 1
ATOM 2005 N N . LEU B 1 47 ? -8.023 4.906 19.219 1 98.69 47 LEU B N 1
ATOM 2006 C CA . LEU B 1 47 ? -8.602 5.117 17.906 1 98.69 47 LEU B CA 1
ATOM 2007 C C . LEU B 1 47 ? -10.125 5.055 17.969 1 98.69 47 LEU B C 1
ATOM 2009 O O . LEU B 1 47 ? -10.781 4.832 16.938 1 98.69 47 LEU B O 1
ATOM 2013 N N . SER B 1 48 ? -10.719 5.242 19.094 1 98.44 48 SER B N 1
ATOM 2014 C CA . SER B 1 48 ? -12.164 5.125 19.266 1 98.44 48 SER B CA 1
ATOM 2015 C C . SER B 1 48 ? -12.898 6.219 18.484 1 98.44 48 SER B C 1
ATOM 2017 O O . SER B 1 48 ? -14 6 17.984 1 98.44 48 SER B O 1
ATOM 2019 N N . GLN B 1 49 ? -12.344 7.438 18.422 1 98.5 49 GLN B N 1
ATOM 2020 C CA . GLN B 1 49 ? -12.891 8.57 17.672 1 98.5 49 GLN B CA 1
ATOM 2021 C C . GLN B 1 49 ? -11.781 9.359 16.984 1 98.5 49 GLN B C 1
ATOM 2023 O O . GLN B 1 49 ? -11.188 10.258 17.578 1 98.5 49 GLN B O 1
ATOM 2028 N N . VAL B 1 50 ? -11.586 9.07 15.711 1 98.88 50 VAL B N 1
ATOM 2029 C CA . VAL B 1 50 ? -10.453 9.648 14.984 1 98.88 50 VAL B CA 1
ATOM 2030 C C . VAL B 1 50 ? -10.938 10.805 14.109 1 98.88 50 VAL B C 1
ATOM 2032 O O . VAL B 1 50 ? -11.977 10.695 13.453 1 98.88 50 VAL B O 1
ATOM 2035 N N . LEU B 1 51 ? -10.25 11.914 14.125 1 98.94 51 LEU B N 1
ATOM 2036 C CA . LEU B 1 51 ? -10.422 12.992 13.164 1 98.94 51 LEU B CA 1
ATOM 2037 C C . LEU B 1 51 ? -9.211 13.109 12.25 1 98.94 51 LEU B C 1
ATOM 2039 O O . LEU B 1 51 ? -8.07 13.148 12.719 1 98.94 51 LEU B O 1
ATOM 2043 N N . VAL B 1 52 ? -9.453 13.102 10.984 1 99 52 VAL B N 1
ATOM 2044 C CA . VAL B 1 52 ? -8.414 13.43 10.008 1 99 52 VAL B CA 1
ATOM 2045 C C . VAL B 1 52 ? -8.688 14.812 9.422 1 99 52 VAL B C 1
ATOM 2047 O O . VAL B 1 52 ? -9.773 15.07 8.891 1 99 52 VAL B O 1
ATOM 2050 N N . ILE B 1 53 ? -7.727 15.711 9.539 1 98.94 53 ILE B N 1
ATOM 2051 C CA . ILE B 1 53 ? -7.797 17.031 8.906 1 98.94 53 ILE B CA 1
ATOM 2052 C C . ILE B 1 53 ? -6.91 17.047 7.664 1 98.94 53 ILE B C 1
ATOM 2054 O O . ILE B 1 53 ? -5.688 16.891 7.762 1 98.94 53 ILE B O 1
ATOM 2058 N N . ALA B 1 54 ? -7.559 17.25 6.52 1 98.88 54 ALA B N 1
ATOM 2059 C CA . ALA B 1 54 ? -6.844 17.188 5.25 1 98.88 54 ALA B CA 1
ATOM 2060 C C . ALA B 1 54 ? -6.914 18.516 4.508 1 98.88 54 ALA B C 1
ATOM 2062 O O . ALA B 1 54 ? -7.961 19.172 4.488 1 98.88 54 ALA B O 1
ATOM 2063 N N . GLY B 1 55 ? -5.801 18.953 3.932 1 98.38 55 GLY B N 1
ATOM 2064 C CA . GLY B 1 55 ? -5.754 20.156 3.125 1 98.38 55 GLY B CA 1
ATOM 2065 C C . GLY B 1 55 ? -5.875 19.891 1.636 1 98.38 55 GLY B C 1
ATOM 2066 O O . GLY B 1 55 ? -6.266 18.797 1.229 1 98.38 55 GLY B O 1
ATOM 2067 N N . LEU B 1 56 ? -5.504 20.875 0.813 1 97.88 56 LEU B N 1
ATOM 2068 C CA . LEU B 1 56 ? -5.773 20.859 -0.621 1 97.88 56 LEU B CA 1
ATOM 2069 C C . LEU B 1 56 ? -4.637 20.188 -1.38 1 97.88 56 LEU B C 1
ATOM 2071 O O . LEU B 1 56 ? -4.812 19.766 -2.529 1 97.88 56 LEU B O 1
ATOM 2075 N N . GLY B 1 57 ? -3.506 20.094 -0.781 1 97.94 57 GLY B N 1
ATOM 2076 C CA . GLY B 1 57 ? -2.33 19.594 -1.479 1 97.94 57 GLY B CA 1
ATOM 2077 C C . GLY B 1 57 ? -2.203 18.078 -1.428 1 97.94 57 GLY B C 1
ATOM 2078 O O . GLY B 1 57 ? -3.139 17.391 -1.024 1 97.94 57 GLY B O 1
ATOM 2079 N N . ASN B 1 58 ? -1.06 17.547 -1.783 1 97.81 58 ASN B N 1
ATOM 2080 C CA . ASN B 1 58 ? -0.81 16.109 -1.814 1 97.81 58 ASN B CA 1
ATOM 2081 C C . ASN B 1 58 ? -0.78 15.516 -0.409 1 97.81 58 ASN B C 1
ATOM 2083 O O . ASN B 1 58 ? -1.193 14.375 -0.205 1 97.81 58 ASN B O 1
ATOM 2087 N N . ASN B 1 59 ? -0.287 16.328 0.536 1 98.62 59 ASN B N 1
ATOM 2088 C CA . ASN B 1 59 ? -0.339 15.844 1.91 1 98.62 59 ASN B CA 1
ATOM 2089 C C . ASN B 1 59 ? -1.775 15.594 2.361 1 98.62 59 ASN B C 1
ATOM 2091 O O . ASN B 1 59 ? -2.043 14.633 3.084 1 98.62 59 ASN B O 1
ATOM 2095 N N . GLY B 1 60 ? -2.639 16.5 1.902 1 98.81 60 GLY B N 1
ATOM 2096 C CA . GLY B 1 60 ? -4.055 16.266 2.141 1 98.81 60 GLY B CA 1
ATOM 2097 C C . GLY B 1 60 ? -4.547 14.961 1.545 1 98.81 60 GLY B C 1
ATOM 2098 O O . GLY B 1 60 ? -5.352 14.258 2.158 1 98.81 60 GLY B O 1
ATOM 2099 N N . GLY B 1 61 ? -4.055 14.648 0.356 1 98.81 61 GLY B N 1
ATOM 2100 C CA . GLY B 1 61 ? -4.387 13.375 -0.263 1 98.81 61 GLY B CA 1
ATOM 2101 C C . GLY B 1 61 ? -3.959 12.18 0.566 1 98.81 61 GLY B C 1
ATOM 2102 O O . GLY B 1 61 ? -4.695 11.195 0.671 1 98.81 61 GLY B O 1
ATOM 2103 N N . ASP B 1 62 ? -2.781 12.273 1.141 1 98.94 62 ASP B N 1
ATOM 2104 C CA . ASP B 1 62 ? -2.346 11.234 2.072 1 98.94 62 ASP B CA 1
ATOM 2105 C C . ASP B 1 62 ? -3.344 11.07 3.215 1 98.94 62 ASP B C 1
ATOM 2107 O O . ASP B 1 62 ? -3.664 9.945 3.607 1 98.94 62 ASP B O 1
ATOM 2111 N N . GLY B 1 63 ? -3.783 12.18 3.727 1 98.94 63 GLY B N 1
ATOM 2112 C CA . GLY B 1 63 ? -4.746 12.156 4.812 1 98.94 63 GLY B CA 1
ATOM 2113 C C . GLY B 1 63 ? -6.074 11.531 4.426 1 98.94 63 GLY B C 1
ATOM 2114 O O . GLY B 1 63 ? -6.648 10.758 5.195 1 98.94 63 GLY B O 1
ATOM 2115 N N . VAL B 1 64 ? -6.566 11.914 3.236 1 98.94 64 VAL B N 1
ATOM 2116 C CA . VAL B 1 64 ? -7.828 11.367 2.752 1 98.94 64 VAL B CA 1
ATOM 2117 C C . VAL B 1 64 ? -7.707 9.852 2.59 1 98.94 64 VAL B C 1
ATOM 2119 O O . VAL B 1 64 ? -8.586 9.102 3.023 1 98.94 64 VAL B O 1
ATOM 2122 N N . ALA B 1 65 ? -6.629 9.422 1.972 1 98.94 65 ALA B N 1
ATOM 2123 C CA . ALA B 1 65 ? -6.387 7.988 1.819 1 98.94 65 ALA B CA 1
ATOM 2124 C C . ALA B 1 65 ? -6.32 7.297 3.178 1 98.94 65 ALA B C 1
ATOM 2126 O O . ALA B 1 65 ? -6.887 6.219 3.359 1 98.94 65 ALA B O 1
ATOM 2127 N N . LEU B 1 66 ? -5.625 7.926 4.113 1 98.94 66 LEU B N 1
ATOM 2128 C CA . LEU B 1 66 ? -5.508 7.387 5.465 1 98.94 66 LEU B CA 1
ATOM 2129 C C . LEU B 1 66 ? -6.879 7.262 6.121 1 98.94 66 LEU B C 1
ATOM 2131 O O . LEU B 1 66 ? -7.199 6.227 6.711 1 98.94 66 LEU B O 1
ATOM 2135 N N . ALA B 1 67 ? -7.699 8.266 5.996 1 98.88 67 ALA B N 1
ATOM 2136 C CA . ALA B 1 67 ? -9.047 8.242 6.562 1 98.88 67 ALA B CA 1
ATOM 2137 C C . ALA B 1 67 ? -9.875 7.109 5.961 1 98.88 67 ALA B C 1
ATOM 2139 O O . ALA B 1 67 ? -10.562 6.387 6.68 1 98.88 67 ALA B O 1
ATOM 2140 N N . ARG B 1 68 ? -9.805 7.016 4.637 1 98.5 68 ARG B N 1
ATOM 2141 C CA . ARG B 1 68 ? -10.508 5.949 3.93 1 98.5 68 ARG B CA 1
ATOM 2142 C C . ARG B 1 68 ? -10.102 4.578 4.469 1 98.5 68 ARG B C 1
ATOM 2144 O O . ARG B 1 68 ? -10.961 3.752 4.785 1 98.5 68 ARG B O 1
ATOM 2151 N N . LEU B 1 69 ? -8.836 4.367 4.594 1 98.31 69 LEU B N 1
ATOM 2152 C CA . LEU B 1 69 ? -8.312 3.082 5.035 1 98.31 69 LEU B CA 1
ATOM 2153 C C . LEU B 1 69 ? -8.711 2.795 6.477 1 98.31 69 LEU B C 1
ATOM 2155 O O . LEU B 1 69 ? -9.023 1.653 6.824 1 98.31 69 LEU B O 1
ATOM 2159 N N . LEU B 1 70 ? -8.688 3.803 7.355 1 98.25 70 LEU B N 1
ATOM 2160 C CA . LEU B 1 70 ? -9.141 3.627 8.734 1 98.25 70 LEU B CA 1
ATOM 2161 C C . LEU B 1 70 ? -10.602 3.191 8.766 1 98.25 70 LEU B C 1
ATOM 2163 O O . LEU B 1 70 ? -10.961 2.262 9.492 1 98.25 70 LEU B O 1
ATOM 2167 N N . MET B 1 71 ? -11.391 3.871 7.977 1 97 71 MET B N 1
ATOM 2168 C CA . MET B 1 71 ? -12.805 3.514 7.918 1 97 71 MET B CA 1
ATOM 2169 C C . MET B 1 71 ? -12.984 2.07 7.461 1 97 71 MET B C 1
ATOM 2171 O O . MET B 1 71 ? -13.789 1.331 8.031 1 97 71 MET B O 1
ATOM 2175 N N . GLN B 1 72 ? -12.258 1.677 6.48 1 95.06 72 GLN B N 1
ATOM 2176 C CA . GLN B 1 72 ? -12.336 0.326 5.934 1 95.06 72 GLN B CA 1
ATOM 2177 C C . GLN B 1 72 ? -11.922 -0.713 6.973 1 95.06 72 GLN B C 1
ATOM 2179 O O . GLN B 1 72 ? -12.352 -1.868 6.906 1 95.06 72 GLN B O 1
ATOM 2184 N N . LYS B 1 73 ? -11.125 -0.294 7.941 1 95.56 73 LYS B N 1
ATOM 2185 C CA . LYS B 1 73 ? -10.695 -1.18 9.023 1 95.56 73 LYS B CA 1
ATOM 2186 C C . LYS B 1 73 ? -11.703 -1.165 10.172 1 95.56 73 LYS B C 1
ATOM 2188 O O . LYS B 1 73 ? -11.461 -1.759 11.227 1 95.56 73 LYS B O 1
ATOM 2193 N N . GLY B 1 74 ? -12.781 -0.449 10.016 1 94.44 74 GLY B N 1
ATOM 2194 C CA . GLY B 1 74 ? -13.844 -0.428 11 1 94.44 74 GLY B CA 1
ATOM 2195 C C . GLY B 1 74 ? -13.656 0.643 12.062 1 94.44 74 GLY B C 1
ATOM 2196 O O . GLY B 1 74 ? -14.344 0.638 13.086 1 94.44 74 GLY B O 1
ATOM 2197 N N . VAL B 1 75 ? -12.695 1.539 11.859 1 97 75 VAL B N 1
ATOM 2198 C CA . VAL B 1 75 ? -12.445 2.639 12.789 1 97 75 VAL B CA 1
ATOM 2199 C C . VAL B 1 75 ? -13.43 3.775 12.516 1 97 75 VAL B C 1
ATOM 2201 O O . VAL B 1 75 ? -13.695 4.113 11.359 1 97 75 VAL B O 1
ATOM 2204 N N . HIS B 1 76 ? -13.969 4.367 13.555 1 96.88 76 HIS B N 1
ATOM 2205 C CA . HIS B 1 76 ? -14.781 5.57 13.398 1 96.88 76 HIS B CA 1
ATOM 2206 C C . HIS B 1 76 ? -13.906 6.785 13.086 1 96.88 76 HIS B C 1
ATOM 2208 O O . HIS B 1 76 ? -13.109 7.215 13.922 1 96.88 76 HIS B O 1
ATOM 2214 N N . VAL B 1 77 ? -14.133 7.32 11.922 1 98.19 77 VAL B N 1
ATOM 2215 C CA . VAL B 1 77 ? -13.273 8.422 11.492 1 98.19 77 VAL B CA 1
ATOM 2216 C C . VAL B 1 77 ? -14.125 9.531 10.883 1 98.19 77 VAL B C 1
ATOM 2218 O O . VAL B 1 77 ? -15.047 9.266 10.109 1 98.19 77 VAL B O 1
ATOM 2221 N N . ASP B 1 78 ? -13.891 10.773 11.281 1 98.75 78 ASP B N 1
ATOM 2222 C CA . ASP B 1 78 ? -14.367 11.961 10.578 1 98.75 78 ASP B CA 1
ATOM 2223 C C . ASP B 1 78 ? -13.258 12.578 9.727 1 98.75 78 ASP B C 1
ATOM 2225 O O . ASP B 1 78 ? -12.102 12.641 10.156 1 98.75 78 ASP B O 1
ATOM 2229 N N . LEU B 1 79 ? -13.648 12.93 8.539 1 98.88 79 LEU B N 1
ATOM 2230 C CA . LEU B 1 79 ? -12.742 13.641 7.652 1 98.88 79 LEU B CA 1
ATOM 2231 C C . LEU B 1 79 ? -13.141 15.109 7.539 1 98.88 79 LEU B C 1
ATOM 2233 O O . LEU B 1 79 ? -14.234 15.43 7.078 1 98.88 79 LEU B O 1
ATOM 2237 N N . LEU B 1 80 ? -12.305 16 8.062 1 98.88 80 LEU B N 1
ATOM 2238 C CA . LEU B 1 80 ? -12.445 17.438 7.84 1 98.88 80 LEU B CA 1
ATOM 2239 C C . LEU B 1 80 ? -11.539 17.906 6.703 1 98.88 80 LEU B C 1
ATOM 2241 O O . LEU B 1 80 ? -10.328 18.016 6.879 1 98.88 80 LEU B O 1
ATOM 2245 N N . PHE B 1 81 ? -12.156 18.094 5.551 1 98.69 81 PHE B N 1
ATOM 2246 C CA . PHE B 1 81 ? -11.43 18.578 4.379 1 98.69 81 PHE B CA 1
ATOM 2247 C C . PHE B 1 81 ? -11.445 20.094 4.312 1 98.69 81 PHE B C 1
ATOM 2249 O O . PHE B 1 81 ? -12.516 20.703 4.176 1 98.69 81 PHE B O 1
ATOM 2256 N N . VAL B 1 82 ? -10.297 20.688 4.402 1 97.94 82 VAL B N 1
ATOM 2257 C CA . VAL B 1 82 ? -10.211 22.141 4.566 1 97.94 82 VAL B CA 1
ATOM 2258 C C . VAL B 1 82 ? -9.875 22.797 3.227 1 97.94 82 VAL B C 1
ATOM 2260 O O . VAL B 1 82 ? -8.836 22.5 2.627 1 97.94 82 VAL B O 1
ATOM 2263 N N . GLY B 1 83 ? -10.711 23.75 2.809 1 95.94 83 GLY B N 1
ATOM 2264 C CA . GLY B 1 83 ? -10.555 24.453 1.549 1 95.94 83 GLY B CA 1
ATOM 2265 C C . GLY B 1 83 ? -11.578 24.047 0.505 1 95.94 83 GLY B C 1
ATOM 2266 O O . GLY B 1 83 ? -12.414 23.188 0.752 1 95.94 83 GLY B O 1
ATOM 2267 N N . ASP B 1 84 ? -11.547 24.703 -0.654 1 96.5 84 ASP B N 1
ATOM 2268 C CA . ASP B 1 84 ? -12.422 24.406 -1.784 1 96.5 84 ASP B CA 1
ATOM 2269 C C . ASP B 1 84 ? -11.969 23.125 -2.508 1 96.5 84 ASP B C 1
ATOM 2271 O O . ASP B 1 84 ? -10.922 23.125 -3.158 1 96.5 84 ASP B O 1
ATOM 2275 N N . GLU B 1 85 ? -12.781 22.062 -2.457 1 96.25 85 GLU B N 1
ATOM 2276 C CA . GLU B 1 85 ? -12.438 20.781 -3.043 1 96.25 85 GLU B CA 1
ATOM 2277 C C . GLU B 1 85 ? -12.078 20.922 -4.52 1 96.25 85 GLU B C 1
ATOM 2279 O O . GLU B 1 85 ? -11.273 20.141 -5.047 1 96.25 85 GLU B O 1
ATOM 2284 N N . ASN B 1 86 ? -12.664 21.953 -5.191 1 96.94 86 ASN B N 1
ATOM 2285 C CA . ASN B 1 86 ? -12.414 22.172 -6.609 1 96.94 86 ASN B CA 1
ATOM 2286 C C . ASN B 1 86 ? -10.984 22.656 -6.859 1 96.94 86 ASN B C 1
ATOM 2288 O O . ASN B 1 86 ? -10.523 22.672 -8 1 96.94 86 ASN B O 1
ATOM 2292 N N . ARG B 1 87 ? -10.273 22.953 -5.758 1 97.75 87 ARG B N 1
ATOM 2293 C CA . ARG B 1 87 ? -8.906 23.438 -5.875 1 97.75 87 ARG B CA 1
ATOM 2294 C C . ARG B 1 87 ? -7.91 22.406 -5.371 1 97.75 87 ARG B C 1
ATOM 2296 O O . ARG B 1 87 ? -6.715 22.688 -5.266 1 97.75 87 ARG B O 1
ATOM 2303 N N . ALA B 1 88 ? -8.406 21.25 -5.051 1 98.12 88 ALA B N 1
ATOM 2304 C CA . ALA B 1 88 ? -7.539 20.188 -4.539 1 98.12 88 ALA B CA 1
ATOM 2305 C C . ALA B 1 88 ? -6.539 19.75 -5.602 1 98.12 88 ALA B C 1
ATOM 2307 O O . ALA B 1 88 ? -6.855 19.734 -6.797 1 98.12 88 ALA B O 1
ATOM 2308 N N . ALA B 1 89 ? -5.316 19.453 -5.156 1 98.19 89 ALA B N 1
ATOM 2309 C CA . ALA B 1 89 ? -4.359 18.828 -6.062 1 98.19 89 ALA B CA 1
ATOM 2310 C C . ALA B 1 89 ? -4.969 17.594 -6.738 1 98.19 89 ALA B C 1
ATOM 2312 O O . ALA B 1 89 ? -5.883 16.969 -6.195 1 98.19 89 ALA B O 1
ATOM 2313 N N . HIS B 1 90 ? -4.488 17.281 -7.91 1 98.31 90 HIS B N 1
ATOM 2314 C CA . HIS B 1 90 ? -5.043 16.234 -8.758 1 98.31 90 HIS B CA 1
ATOM 2315 C C . HIS B 1 90 ? -5.176 14.922 -7.988 1 98.31 90 HIS B C 1
ATOM 2317 O O . HIS B 1 90 ? -6.258 14.328 -7.949 1 98.31 90 HIS B O 1
ATOM 2323 N N . ASN B 1 91 ? -4.121 14.438 -7.371 1 98.44 91 ASN B N 1
ATOM 2324 C CA . ASN B 1 91 ? -4.148 13.188 -6.629 1 98.44 91 ASN B CA 1
ATOM 2325 C C . ASN B 1 91 ? -5.09 13.258 -5.434 1 98.44 91 ASN B C 1
ATOM 2327 O O . ASN B 1 91 ? -5.754 12.273 -5.094 1 98.44 91 ASN B O 1
ATOM 2331 N N . ASN B 1 92 ? -5.113 14.422 -4.75 1 98.75 92 ASN B N 1
ATOM 2332 C CA . ASN B 1 92 ? -6.02 14.648 -3.629 1 98.75 92 ASN B CA 1
ATOM 2333 C C . ASN B 1 92 ? -7.48 14.555 -4.062 1 98.75 92 ASN B C 1
ATOM 2335 O O . ASN B 1 92 ? -8.289 13.906 -3.395 1 98.75 92 ASN B O 1
ATOM 2339 N N . ALA B 1 93 ? -7.785 15.133 -5.203 1 98.75 93 ALA B N 1
ATOM 2340 C CA . ALA B 1 93 ? -9.141 15.078 -5.746 1 98.75 93 ALA B CA 1
ATOM 2341 C C . ALA B 1 93 ? -9.555 13.633 -6.027 1 98.75 93 ALA B C 1
ATOM 2343 O O . ALA B 1 93 ? -10.695 13.242 -5.742 1 98.75 93 ALA B O 1
ATOM 2344 N N . ILE B 1 94 ? -8.672 12.867 -6.562 1 98.75 94 ILE B N 1
ATOM 2345 C CA . ILE B 1 94 ? -8.938 11.461 -6.848 1 98.75 94 ILE B CA 1
ATOM 2346 C C . ILE B 1 94 ? -9.227 10.719 -5.543 1 98.75 94 ILE B C 1
ATOM 2348 O O . ILE B 1 94 ? -10.203 9.977 -5.453 1 98.75 94 ILE B O 1
ATOM 2352 N N . GLN B 1 95 ? -8.391 10.961 -4.527 1 98.75 95 GLN B N 1
ATOM 2353 C CA . GLN B 1 95 ? -8.578 10.305 -3.24 1 98.75 95 GLN B CA 1
ATOM 2354 C C . GLN B 1 95 ? -9.906 10.695 -2.604 1 98.75 95 GLN B C 1
ATOM 2356 O O . GLN B 1 95 ? -10.586 9.859 -2.002 1 98.75 95 GLN B O 1
ATOM 2361 N N . LEU B 1 96 ? -10.242 11.969 -2.729 1 98.62 96 LEU B N 1
ATOM 2362 C CA . LEU B 1 96 ? -11.508 12.445 -2.18 1 98.62 96 LEU B CA 1
ATOM 2363 C C . LEU B 1 96 ? -12.68 11.734 -2.84 1 98.62 96 LEU B C 1
ATOM 2365 O O . LEU B 1 96 ? -13.609 11.281 -2.156 1 98.62 96 LEU B O 1
ATOM 2369 N N . GLU B 1 97 ? -12.664 11.625 -4.141 1 98.44 97 GLU B N 1
ATOM 2370 C CA . GLU B 1 97 ? -13.727 10.938 -4.871 1 98.44 97 GLU B CA 1
ATOM 2371 C C . GLU B 1 97 ? -13.828 9.469 -4.453 1 98.44 97 GLU B C 1
ATOM 2373 O O . GLU B 1 97 ? -14.922 8.961 -4.234 1 98.44 97 GLU B O 1
ATOM 2378 N N . ILE B 1 98 ? -12.711 8.82 -4.344 1 98.5 98 ILE B N 1
ATOM 2379 C CA . ILE B 1 98 ? -12.672 7.426 -3.932 1 98.5 98 ILE B CA 1
ATOM 2380 C C . ILE B 1 98 ? -13.258 7.285 -2.527 1 98.5 98 ILE B C 1
ATOM 2382 O O . ILE B 1 98 ? -14.086 6.406 -2.279 1 98.5 98 ILE B O 1
ATOM 2386 N N . ALA B 1 99 ? -12.82 8.148 -1.613 1 98.25 99 ALA B N 1
ATOM 2387 C CA . ALA B 1 99 ? -13.312 8.102 -0.237 1 98.25 99 ALA B CA 1
ATOM 2388 C C . ALA B 1 99 ? -14.828 8.242 -0.19 1 98.25 99 ALA B C 1
ATOM 2390 O O . ALA B 1 99 ? -15.508 7.492 0.512 1 98.25 99 ALA B O 1
ATOM 2391 N N . LYS B 1 100 ? -15.328 9.18 -0.965 1 97.19 100 LYS B N 1
ATOM 2392 C CA . LYS B 1 100 ? -16.766 9.398 -1.016 1 97.19 100 LYS B CA 1
ATOM 2393 C C . LYS B 1 100 ? -17.5 8.156 -1.529 1 97.19 100 LYS B C 1
ATOM 2395 O O . LYS B 1 100 ? -18.547 7.777 -0.991 1 97.19 100 LYS B O 1
ATOM 2400 N N . LYS B 1 101 ? -16.953 7.543 -2.514 1 96.44 101 LYS B N 1
ATOM 2401 C CA . LYS B 1 101 ? -17.578 6.363 -3.109 1 96.44 101 LYS B CA 1
ATOM 2402 C C . LYS B 1 101 ? -17.547 5.18 -2.148 1 96.44 101 LYS B C 1
ATOM 2404 O O . LYS B 1 101 ? -18.391 4.289 -2.223 1 96.44 101 LYS B O 1
ATOM 2409 N N . TYR B 1 102 ? -16.562 5.18 -1.222 1 96.69 102 TYR B N 1
ATOM 2410 C CA . TYR B 1 102 ? -16.531 4.156 -0.183 1 96.69 102 TYR B CA 1
ATOM 2411 C C . TYR B 1 102 ? -17.453 4.52 0.971 1 96.69 102 TYR B C 1
ATOM 2413 O O . TYR B 1 102 ? -17.641 3.73 1.899 1 96.69 102 TYR B O 1
ATOM 2421 N N . GLY B 1 103 ? -17.953 5.746 0.981 1 94.56 103 GLY B N 1
ATOM 2422 C CA . GLY B 1 103 ? -18.922 6.141 1.982 1 94.56 103 GLY B CA 1
ATOM 2423 C C . GLY B 1 103 ? -18.375 7.145 2.982 1 94.56 103 GLY B C 1
ATOM 2424 O O . GLY B 1 103 ? -19.062 7.496 3.949 1 94.56 103 GLY B O 1
ATOM 2425 N N . LEU B 1 104 ? -17.172 7.598 2.75 1 96.81 104 LEU B N 1
ATOM 2426 C CA . LEU B 1 104 ? -16.578 8.602 3.625 1 96.81 104 LEU B CA 1
ATOM 2427 C C . LEU B 1 104 ? -16.766 10 3.062 1 96.81 104 LEU B C 1
ATOM 2429 O O . LEU B 1 104 ? -16.031 10.43 2.174 1 96.81 104 LEU B O 1
ATOM 2433 N N . THR B 1 105 ? -17.688 10.711 3.602 1 96 105 THR B N 1
ATOM 2434 C CA . THR B 1 105 ? -17.953 12.094 3.203 1 96 105 THR B CA 1
ATOM 2435 C C . THR B 1 105 ? -17.359 13.07 4.211 1 96 105 THR B C 1
ATOM 2437 O O . THR B 1 105 ? -17.562 12.922 5.418 1 96 105 THR B O 1
ATOM 2440 N N . PRO B 1 106 ? -16.656 14.039 3.729 1 98.06 106 PRO B N 1
ATOM 2441 C CA . PRO B 1 106 ? -16.094 15.031 4.652 1 98.06 106 PRO B CA 1
ATOM 2442 C C . PRO B 1 106 ? -17.172 15.742 5.473 1 98.06 106 PRO B C 1
ATOM 2444 O O . PRO B 1 106 ? -18.25 16.047 4.957 1 98.06 106 PRO B O 1
ATOM 2447 N N . VAL B 1 107 ? -16.828 15.984 6.719 1 97.5 107 VAL B N 1
ATOM 2448 C CA . VAL B 1 107 ? -17.719 16.797 7.547 1 97.5 107 VAL B CA 1
ATOM 2449 C C . VAL B 1 107 ? -17.453 18.281 7.27 1 97.5 107 VAL B C 1
ATOM 2451 O O . VAL B 1 107 ? -16.359 18.656 6.867 1 97.5 107 VAL B O 1
ATOM 2454 N N . ASN B 1 108 ? -18.406 19.109 7.539 1 92.81 108 ASN B N 1
ATOM 2455 C CA . ASN B 1 108 ? -18.328 20.531 7.195 1 92.81 108 ASN B CA 1
ATOM 2456 C C . ASN B 1 108 ? -17.562 21.328 8.258 1 92.81 108 ASN B C 1
ATOM 2458 O O . ASN B 1 108 ? -16.891 22.297 7.938 1 92.81 108 ASN B O 1
ATOM 2462 N N . LYS B 1 109 ? -17.766 20.953 9.484 1 95.12 109 LYS B N 1
ATOM 2463 C CA . LYS B 1 109 ? -17.141 21.656 10.594 1 95.12 109 LYS B CA 1
ATOM 2464 C C . LYS B 1 109 ? -16.984 20.75 11.82 1 95.12 109 LYS B C 1
ATOM 2466 O O . LYS B 1 109 ? -17.688 19.734 11.93 1 95.12 109 LYS B O 1
ATOM 2471 N N . VAL B 1 110 ? -16.031 21.031 12.578 1 97.06 110 VAL B N 1
ATOM 2472 C CA . VAL B 1 110 ? -15.844 20.406 13.883 1 97.06 110 VAL B CA 1
ATOM 2473 C C . VAL B 1 110 ? -16.047 21.438 14.992 1 97.06 110 VAL B C 1
ATOM 2475 O O . VAL B 1 110 ? -15.297 22.406 15.078 1 97.06 110 VAL B O 1
ATOM 2478 N N . LYS B 1 111 ? -17.062 21.219 15.781 1 94.94 111 LYS B N 1
ATOM 2479 C CA . LYS B 1 111 ? -17.406 22.172 16.828 1 94.94 111 LYS B CA 1
ATOM 2480 C C . LYS B 1 111 ? -16.438 22.078 18 1 94.94 111 LYS B C 1
ATOM 2482 O O . LYS B 1 111 ? -16.016 23.109 18.547 1 94.94 111 LYS B O 1
ATOM 2487 N N . ASP B 1 112 ? -16.125 20.953 18.406 1 98 112 ASP B N 1
ATOM 2488 C CA . ASP B 1 112 ? -15.234 20.719 19.547 1 98 112 ASP B CA 1
ATOM 2489 C C . ASP B 1 112 ? -14.242 19.594 19.25 1 98 112 ASP B C 1
ATOM 2491 O O . ASP B 1 112 ? -14.625 18.422 19.172 1 98 112 ASP B O 1
ATOM 2495 N N . PHE B 1 113 ? -13 19.953 19.188 1 98.75 113 PHE B N 1
ATOM 2496 C CA . PHE B 1 113 ? -11.953 18.984 18.859 1 98.75 113 PHE B CA 1
ATOM 2497 C C . PHE B 1 113 ? -11.742 18.016 20 1 98.75 113 PHE B C 1
ATOM 2499 O O . PHE B 1 113 ? -11.141 16.953 19.828 1 98.75 113 PHE B O 1
ATOM 2506 N N . ARG B 1 114 ? -12.266 18.312 21.203 1 98.69 114 ARG B N 1
ATOM 2507 C CA . ARG B 1 114 ? -12.062 17.5 22.391 1 98.69 114 ARG B CA 1
ATOM 2508 C C . ARG B 1 114 ? -12.875 16.203 22.312 1 98.69 114 ARG B C 1
ATOM 2510 O O . ARG B 1 114 ? -12.648 15.281 23.094 1 98.69 114 ARG B O 1
ATOM 2517 N N . GLN B 1 115 ? -13.773 16.125 21.375 1 98.44 115 GLN B N 1
ATOM 2518 C CA . GLN B 1 115 ? -14.602 14.938 21.266 1 98.44 115 GLN B CA 1
ATOM 2519 C C . GLN B 1 115 ? -13.828 13.789 20.625 1 98.44 115 GLN B C 1
ATOM 2521 O O . GLN B 1 115 ? -14.289 12.641 20.641 1 98.44 115 GLN B O 1
ATOM 2526 N N . TYR B 1 116 ? -12.727 14.102 20.062 1 98.81 116 TYR B N 1
ATOM 2527 C CA . TYR B 1 116 ? -11.938 13.07 19.391 1 98.81 116 TYR B CA 1
ATOM 2528 C C . TYR B 1 116 ? -10.859 12.516 20.328 1 98.81 116 TYR B C 1
ATOM 2530 O O . TYR B 1 116 ? -10.438 13.195 21.266 1 98.81 116 TYR B O 1
ATOM 2538 N N . THR B 1 117 ? -10.461 11.297 20.047 1 98.88 117 THR B N 1
ATOM 2539 C CA . THR B 1 117 ? -9.453 10.641 20.875 1 98.88 117 THR B CA 1
ATOM 2540 C C . THR B 1 117 ? -8.07 10.773 20.234 1 98.88 117 THR B C 1
ATOM 2542 O O . THR B 1 117 ? -7.055 10.633 20.922 1 98.88 117 THR B O 1
ATOM 2545 N N . VAL B 1 118 ? -7.98 11.031 18.953 1 98.94 118 VAL B N 1
ATOM 2546 C CA . VAL B 1 118 ? -6.746 11.336 18.234 1 98.94 118 VAL B CA 1
ATOM 2547 C C . VAL B 1 118 ? -7.07 12.133 16.984 1 98.94 118 VAL B C 1
ATOM 2549 O O . VAL B 1 118 ? -8.109 11.922 16.344 1 98.94 118 VAL B O 1
ATOM 2552 N N . ILE B 1 119 ? -6.223 13.094 16.625 1 98.94 119 ILE B N 1
ATOM 2553 C CA . ILE B 1 119 ? -6.359 13.906 15.43 1 98.94 119 ILE B CA 1
ATOM 2554 C C . ILE B 1 119 ? -5.164 13.664 14.508 1 98.94 119 ILE B C 1
ATOM 2556 O O . ILE B 1 119 ? -4.02 13.633 14.961 1 98.94 119 ILE B O 1
ATOM 2560 N N . VAL B 1 120 ? -5.453 13.406 13.234 1 99 120 VAL B N 1
ATOM 2561 C CA . VAL B 1 120 ? -4.418 13.312 12.203 1 99 120 VAL B CA 1
ATOM 2562 C C . VAL B 1 120 ? -4.32 14.625 11.438 1 99 120 VAL B C 1
ATOM 2564 O O . VAL B 1 120 ? -5.316 15.109 10.891 1 99 120 VAL B O 1
ATOM 2567 N N . ASP B 1 121 ? -3.133 15.188 11.516 1 99 121 ASP B N 1
ATOM 2568 C CA . ASP B 1 121 ? -2.85 16.422 10.781 1 99 121 ASP B CA 1
ATOM 2569 C C . ASP B 1 121 ? -2.264 16.109 9.406 1 99 121 ASP B C 1
ATOM 2571 O O . ASP B 1 121 ? -1.114 15.68 9.297 1 99 12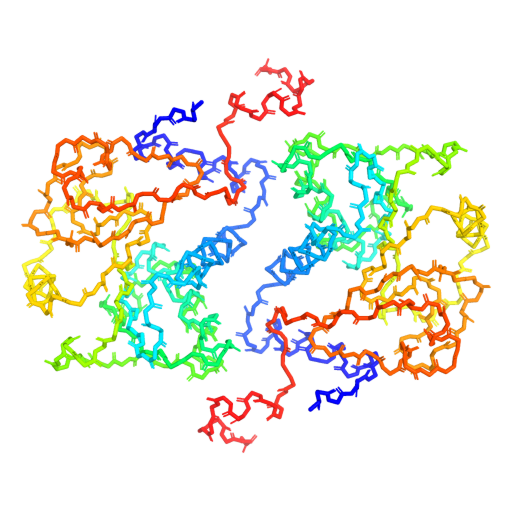1 ASP B O 1
ATOM 2575 N N . ALA B 1 122 ? -3.045 16.375 8.391 1 98.94 122 ALA B N 1
ATOM 2576 C CA . ALA B 1 122 ? -2.596 16.25 7.004 1 98.94 122 ALA B CA 1
ATOM 2577 C C . ALA B 1 122 ? -2.877 17.516 6.215 1 98.94 122 ALA B C 1
ATOM 2579 O O . ALA B 1 122 ? -3.189 17.469 5.023 1 98.94 122 ALA B O 1
ATOM 2580 N N . LEU B 1 123 ? -2.791 18.688 6.812 1 98.38 123 LEU B N 1
ATOM 2581 C CA . LEU B 1 123 ? -3.072 19.969 6.172 1 98.38 123 LEU B CA 1
ATOM 2582 C C . LEU B 1 123 ? -1.956 20.359 5.203 1 98.38 123 LEU B C 1
ATOM 2584 O O . LEU B 1 123 ? -2.201 20.547 4.012 1 98.38 123 LEU B O 1
ATOM 2588 N N . PHE B 1 124 ? -0.74 20.469 5.781 1 97.81 124 PHE B N 1
ATOM 2589 C CA . PHE B 1 124 ? 0.423 20.844 4.988 1 97.81 124 PHE B CA 1
ATOM 2590 C C . PHE B 1 124 ? 1.579 19.875 5.227 1 97.81 124 PHE B C 1
ATOM 2592 O O . PHE B 1 124 ? 1.745 19.359 6.332 1 97.81 124 PHE B O 1
ATOM 2599 N N . GLY B 1 125 ? 2.33 19.625 4.215 1 97.25 125 GLY B N 1
ATOM 2600 C CA . GLY B 1 125 ? 3.545 18.828 4.301 1 97.25 125 GLY B CA 1
ATOM 2601 C C . GLY B 1 125 ? 4.789 19.594 3.883 1 97.25 125 GLY B C 1
ATOM 2602 O O . GLY B 1 125 ? 4.973 20.75 4.27 1 97.25 125 GLY B O 1
ATOM 2603 N N . ILE B 1 126 ? 5.609 19.016 3.16 1 96.75 126 ILE B N 1
ATOM 2604 C CA . ILE B 1 126 ? 6.918 19.562 2.812 1 96.75 126 ILE B CA 1
ATOM 2605 C C . ILE B 1 126 ? 6.742 20.75 1.857 1 96.75 126 ILE B C 1
ATOM 2607 O O . ILE B 1 126 ? 7.684 21.5 1.62 1 96.75 126 ILE B O 1
ATOM 2611 N N . GLY B 1 127 ? 5.598 21 1.343 1 93.5 127 GLY B N 1
ATOM 2612 C CA . GLY B 1 127 ? 5.387 22.016 0.315 1 93.5 127 GLY B CA 1
ATOM 2613 C C . GLY B 1 127 ? 5.047 23.375 0.879 1 93.5 127 GLY B C 1
ATOM 2614 O O . GLY B 1 127 ? 4.906 24.344 0.13 1 93.5 127 GLY B O 1
ATOM 2615 N N . LEU B 1 128 ? 4.891 23.484 2.158 1 93.19 128 LEU B N 1
ATOM 2616 C CA . LEU B 1 128 ? 4.535 24.781 2.754 1 93.19 128 LEU B CA 1
ATOM 2617 C C . LEU B 1 128 ? 5.637 25.812 2.518 1 93.19 128 LEU B C 1
ATOM 2619 O O . LEU B 1 128 ? 6.777 25.609 2.941 1 93.19 128 LEU B O 1
ATOM 2623 N N . SER B 1 129 ? 5.27 26.844 1.812 1 91.56 129 SER B N 1
ATOM 2624 C CA . SER B 1 129 ? 6.281 27.828 1.456 1 91.56 129 SER B CA 1
ATOM 2625 C C . SER B 1 129 ? 5.875 29.234 1.921 1 91.56 129 SER B C 1
ATOM 2627 O O . SER B 1 129 ? 6.691 30.156 1.912 1 91.56 129 SER B O 1
ATOM 2629 N N . LYS B 1 130 ? 4.625 29.453 2.336 1 95.5 130 LYS B N 1
ATOM 2630 C CA . LYS B 1 130 ? 4.113 30.703 2.863 1 95.5 130 LYS B CA 1
ATOM 2631 C C . LYS B 1 130 ? 3.467 30.516 4.23 1 95.5 130 LYS B C 1
ATOM 2633 O O . LYS B 1 130 ? 3.098 29.391 4.594 1 95.5 130 LYS B O 1
ATOM 2638 N N . PRO B 1 131 ? 3.367 31.594 4.984 1 97.56 131 PRO B N 1
ATOM 2639 C CA . PRO B 1 131 ? 2.713 31.469 6.285 1 97.56 131 PRO B CA 1
ATOM 2640 C C . PRO B 1 131 ? 1.288 30.922 6.18 1 97.56 131 PRO B C 1
ATOM 2642 O O . PRO B 1 131 ? 0.559 31.266 5.246 1 97.56 131 PRO B O 1
ATOM 2645 N N . VAL B 1 132 ? 0.937 30.125 7.133 1 97.81 132 VAL B N 1
ATOM 2646 C CA . VAL B 1 132 ? -0.426 29.609 7.234 1 97.81 132 VAL B CA 1
ATOM 2647 C C . VAL B 1 132 ? -1.414 30.766 7.273 1 97.81 132 VAL B C 1
ATOM 2649 O O . VAL B 1 132 ? -1.215 31.734 8.008 1 97.81 132 VAL B O 1
ATOM 2652 N N . PRO B 1 133 ? -2.408 30.719 6.434 1 96.06 133 PRO B N 1
ATOM 2653 C CA . PRO B 1 133 ? -3.424 31.766 6.5 1 96.06 133 PRO B CA 1
ATOM 2654 C C . PRO B 1 133 ? -4.027 31.922 7.895 1 96.06 133 PRO B C 1
ATOM 2656 O O . PRO B 1 133 ? -4.145 30.938 8.633 1 96.06 133 PRO B O 1
ATOM 2659 N N . ILE B 1 134 ? -4.504 33.094 8.211 1 96.62 134 ILE B N 1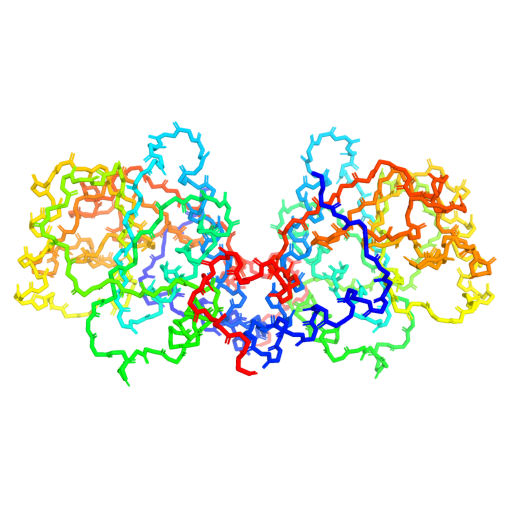
ATOM 2660 C CA . ILE B 1 134 ? -4.938 33.5 9.547 1 96.62 134 ILE B CA 1
ATOM 2661 C C . ILE B 1 134 ? -6.07 32.562 10.008 1 96.62 134 ILE B C 1
ATOM 2663 O O . ILE B 1 134 ? -6.043 32.062 11.125 1 96.62 134 ILE B O 1
ATOM 2667 N N . LYS B 1 135 ? -6.988 32.344 9.18 1 95.56 135 LYS B N 1
ATOM 2668 C CA . LYS B 1 135 ? -8.133 31.5 9.555 1 95.56 135 LYS B CA 1
ATOM 2669 C C . LYS B 1 135 ? -7.699 30.078 9.867 1 95.56 135 LYS B C 1
ATOM 2671 O O . LYS B 1 135 ? -8.188 29.469 10.828 1 95.56 135 LYS B O 1
ATOM 2676 N N . LEU B 1 136 ? -6.801 29.562 9.078 1 97 136 LEU B N 1
ATOM 2677 C CA . LEU B 1 136 ? -6.277 28.219 9.328 1 97 136 LEU B CA 1
ATOM 2678 C C . LEU B 1 136 ? -5.418 28.203 10.586 1 97 136 LEU B C 1
ATOM 2680 O O . LEU B 1 136 ? -5.426 27.219 11.328 1 97 136 LEU B O 1
ATOM 2684 N N . GLY B 1 137 ? -4.711 29.281 10.75 1 98.06 137 GLY B N 1
ATOM 2685 C CA . GLY B 1 137 ? -3.947 29.406 11.977 1 98.06 137 GLY B CA 1
ATOM 2686 C C . GLY B 1 137 ? -4.805 29.328 13.227 1 98.06 137 GLY B C 1
ATOM 2687 O O . GLY B 1 137 ? -4.41 28.734 14.219 1 98.06 137 GLY B O 1
ATOM 2688 N N . GLU B 1 138 ? -5.961 29.984 13.164 1 97.75 138 GLU B N 1
ATOM 2689 C CA . GLU B 1 138 ? -6.898 29.938 14.281 1 97.75 138 GLU B CA 1
ATOM 2690 C C . GLU B 1 138 ? -7.383 28.516 14.531 1 97.75 138 GLU B C 1
ATOM 2692 O O . GLU B 1 138 ? -7.531 28.094 15.688 1 97.75 138 GLU B O 1
ATOM 2697 N N . MET B 1 139 ? -7.66 27.75 13.492 1 97.75 139 MET B N 1
ATOM 2698 C CA . MET B 1 139 ? -8.062 26.359 13.633 1 97.75 139 MET B CA 1
ATOM 2699 C C . MET B 1 139 ? -6.945 25.531 14.266 1 97.75 139 MET B C 1
ATOM 2701 O O . MET B 1 139 ? -7.199 24.719 15.156 1 97.75 139 MET B O 1
ATOM 2705 N N . ILE B 1 140 ? -5.707 25.75 13.836 1 98.69 140 ILE B N 1
ATOM 2706 C CA . ILE B 1 140 ? -4.551 25.047 14.383 1 98.69 140 ILE B CA 1
ATOM 2707 C C . ILE B 1 140 ? -4.441 25.312 15.883 1 98.69 140 ILE B C 1
ATOM 2709 O O . ILE B 1 140 ? -4.207 24.406 16.672 1 98.69 140 ILE B O 1
ATOM 2713 N N . LYS B 1 141 ? -4.66 26.578 16.266 1 98.56 141 LYS B N 1
ATOM 2714 C CA . LYS B 1 141 ? -4.629 26.938 17.672 1 98.56 141 LYS B CA 1
ATOM 2715 C C . LYS B 1 141 ? -5.703 26.172 18.453 1 98.56 141 LYS B C 1
ATOM 2717 O O . LYS B 1 141 ? -5.461 25.734 19.578 1 98.56 141 LYS B O 1
ATOM 2722 N N . ARG B 1 142 ? -6.867 26.062 17.891 1 98.62 142 ARG B N 1
ATOM 2723 C CA . ARG B 1 142 ? -7.953 25.328 18.531 1 98.62 142 ARG B CA 1
ATOM 2724 C C . ARG B 1 142 ? -7.617 23.859 18.672 1 98.62 142 ARG B C 1
ATOM 2726 O O . ARG B 1 142 ? -7.918 23.234 19.688 1 98.62 142 ARG B O 1
ATOM 2733 N N . VAL B 1 143 ? -7 23.266 17.641 1 98.88 143 VAL B N 1
ATOM 2734 C CA . VAL B 1 143 ? -6.57 21.875 17.688 1 98.88 143 VAL B CA 1
ATOM 2735 C C . VAL B 1 143 ? -5.566 21.672 18.828 1 98.88 143 VAL B C 1
ATOM 2737 O O . VAL B 1 143 ? -5.699 20.75 19.625 1 98.88 143 VAL B O 1
ATOM 2740 N N . ASN B 1 144 ? -4.594 22.594 18.906 1 98.88 144 ASN B N 1
ATOM 2741 C CA . ASN B 1 144 ? -3.584 22.516 19.953 1 98.88 144 ASN B CA 1
ATOM 2742 C C . ASN B 1 144 ? -4.203 22.672 21.328 1 98.88 144 ASN B C 1
ATOM 2744 O O . ASN B 1 144 ? -3.82 21.969 22.266 1 98.88 144 ASN B O 1
ATOM 2748 N N . ALA B 1 145 ? -5.18 23.547 21.422 1 98.56 145 ALA B N 1
ATOM 2749 C CA . ALA B 1 145 ? -5.793 23.859 22.703 1 98.56 145 ALA B CA 1
ATOM 2750 C C . ALA B 1 145 ? -6.648 22.703 23.203 1 98.56 145 ALA B C 1
ATOM 2752 O O . ALA B 1 145 ? -6.922 22.594 24.406 1 98.56 145 ALA B O 1
ATOM 2753 N N . ALA B 1 146 ? -7.074 21.828 22.297 1 98.62 146 ALA B N 1
ATOM 2754 C CA . ALA B 1 146 ? -7.918 20.688 22.672 1 98.62 146 ALA B CA 1
ATOM 2755 C C . ALA B 1 146 ? -7.137 19.672 23.484 1 98.62 146 ALA B C 1
ATOM 2757 O O . ALA B 1 146 ? -7.73 18.828 24.156 1 98.62 146 ALA B O 1
ATOM 2758 N N . ASN B 1 147 ? -5.82 19.672 23.375 1 98.31 147 ASN B N 1
ATOM 2759 C CA . ASN B 1 147 ? -4.926 18.781 24.094 1 98.31 147 ASN B CA 1
ATOM 2760 C C . ASN B 1 147 ? -5.242 17.312 23.812 1 98.31 147 ASN B C 1
ATOM 2762 O O . ASN B 1 147 ? -5.207 16.484 24.719 1 98.31 147 ASN B O 1
ATOM 2766 N N . VAL B 1 148 ? -5.785 17.047 22.625 1 98.69 148 VAL B N 1
ATOM 2767 C CA . VAL B 1 148 ? -5.934 15.719 22.062 1 98.69 148 VAL B CA 1
ATOM 2768 C C . VAL B 1 148 ? -4.66 15.32 21.312 1 98.69 148 VAL B C 1
ATOM 2770 O O . VAL B 1 148 ? -4.059 16.141 20.625 1 98.69 148 VAL B O 1
ATOM 2773 N N . PRO B 1 149 ? -4.152 14.055 21.5 1 98.94 149 PRO B N 1
ATOM 2774 C CA . PRO B 1 149 ? -2.969 13.656 20.734 1 98.94 149 PRO B CA 1
ATOM 2775 C C . PRO B 1 149 ? -3.119 13.898 19.234 1 98.94 149 PRO B C 1
ATOM 2777 O O . PRO B 1 149 ? -4.184 13.633 18.672 1 98.94 149 PRO B O 1
ATOM 2780 N N . VAL B 1 150 ? -2.066 14.453 18.641 1 98.94 150 VAL B N 1
ATOM 2781 C CA . VAL B 1 150 ? -2.072 14.734 17.203 1 98.94 150 VAL B CA 1
ATOM 2782 C C . VAL B 1 150 ? -0.953 13.953 16.516 1 98.94 150 VAL B C 1
ATOM 2784 O O . VAL B 1 150 ? 0.191 13.969 16.984 1 98.94 150 VAL B O 1
ATOM 2787 N N . VAL B 1 151 ? -1.269 13.25 15.477 1 99 151 VAL B N 1
ATOM 2788 C CA . VAL B 1 151 ? -0.29 12.602 14.609 1 99 151 VAL B CA 1
ATOM 2789 C C . VAL B 1 151 ? -0.191 13.359 13.289 1 99 151 VAL B C 1
ATOM 2791 O O . VAL B 1 151 ? -1.158 13.414 12.523 1 99 151 VAL B O 1
ATOM 2794 N N . ALA B 1 152 ? 0.949 13.953 13.055 1 99 152 ALA B N 1
ATOM 2795 C CA . ALA B 1 152 ? 1.164 14.703 11.82 1 99 152 ALA B CA 1
ATOM 2796 C C . ALA B 1 152 ? 1.682 13.797 10.711 1 99 152 ALA B C 1
ATOM 2798 O O . ALA B 1 152 ? 2.541 12.945 10.945 1 99 152 ALA B O 1
ATOM 2799 N N . ILE B 1 153 ? 1.133 14 9.523 1 98.94 153 ILE B N 1
ATOM 2800 C CA . ILE B 1 153 ? 1.604 13.305 8.328 1 98.94 153 ILE B CA 1
ATOM 2801 C C . ILE B 1 153 ? 2.674 14.141 7.637 1 98.94 153 ILE B C 1
ATOM 2803 O O . ILE B 1 153 ? 2.447 15.305 7.312 1 98.94 153 ILE B O 1
ATOM 2807 N N . ASP B 1 154 ? 3.809 13.609 7.457 1 98.88 154 ASP B N 1
ATOM 2808 C CA . ASP B 1 154 ? 4.992 14.148 6.785 1 98.88 154 ASP B CA 1
ATOM 2809 C C . ASP B 1 154 ? 5.684 15.195 7.652 1 98.88 154 ASP B C 1
ATOM 2811 O O . ASP B 1 154 ? 6.824 15 8.078 1 98.88 154 ASP B O 1
ATOM 2815 N N . VAL B 1 155 ? 4.98 16.312 7.953 1 98.81 155 VAL B N 1
ATOM 2816 C CA . VAL B 1 155 ? 5.469 17.438 8.758 1 98.81 155 VAL B CA 1
ATOM 2817 C C . VAL B 1 155 ? 4.309 18.047 9.539 1 98.81 155 VAL B C 1
ATOM 2819 O O . VAL B 1 155 ? 3.209 18.203 9.008 1 98.81 155 VAL B O 1
ATOM 2822 N N . PRO B 1 156 ? 4.582 18.375 10.828 1 98.94 156 PRO B N 1
ATOM 2823 C CA . PRO B 1 156 ? 3.512 19.141 11.477 1 98.94 156 PRO B CA 1
ATOM 2824 C C . PRO B 1 156 ? 3.135 20.406 10.695 1 98.94 156 PRO B C 1
ATOM 2826 O O . PRO B 1 156 ? 3.996 21.234 10.414 1 98.94 156 PRO B O 1
ATOM 2829 N N . SER B 1 157 ? 1.853 20.531 10.359 1 98.88 157 SER B N 1
ATOM 2830 C CA . SER B 1 157 ? 1.42 21.688 9.57 1 98.88 157 SER B CA 1
ATOM 2831 C C . SER B 1 157 ? 1.86 22.984 10.219 1 98.88 157 SER B C 1
ATOM 2833 O O . SER B 1 157 ? 1.71 23.172 11.43 1 98.88 157 SER B O 1
ATOM 2835 N N . GLY B 1 158 ? 2.453 23.844 9.406 1 98.75 158 GLY B N 1
ATOM 2836 C CA . GLY B 1 158 ? 2.924 25.141 9.867 1 98.75 158 GLY B CA 1
ATOM 2837 C C . GLY B 1 158 ? 4.418 25.172 10.117 1 98.75 158 GLY B C 1
ATOM 2838 O O . GLY B 1 158 ? 4.988 26.25 10.352 1 98.75 158 GLY B O 1
ATOM 2839 N N . ILE B 1 159 ? 5.094 24 10.141 1 98.81 159 ILE B N 1
ATOM 2840 C CA . ILE B 1 159 ? 6.543 23.938 10.281 1 98.81 159 ILE B CA 1
ATOM 2841 C C . ILE B 1 159 ? 7.199 23.938 8.898 1 98.81 159 ILE B C 1
ATOM 2843 O O . ILE B 1 159 ? 6.773 23.188 8.008 1 98.81 159 ILE B O 1
ATOM 2847 N N . ASN B 1 160 ? 8.188 24.828 8.711 1 98.69 160 ASN B N 1
ATOM 2848 C CA . ASN B 1 160 ? 9.016 24.734 7.516 1 98.69 160 ASN B CA 1
ATOM 2849 C C . ASN B 1 160 ? 9.844 23.453 7.508 1 98.69 160 ASN B C 1
ATOM 2851 O O . ASN B 1 160 ? 10.648 23.219 8.406 1 98.69 160 ASN B O 1
ATOM 2855 N N . ALA B 1 161 ? 9.727 22.688 6.5 1 98.75 161 ALA B N 1
ATOM 2856 C CA . ALA B 1 161 ? 10.266 21.328 6.473 1 98.75 161 ALA B CA 1
ATOM 2857 C C . ALA B 1 161 ? 11.781 21.344 6.328 1 98.75 161 ALA B C 1
ATOM 2859 O O . ALA B 1 161 ? 12.438 20.312 6.48 1 98.75 161 ALA B O 1
ATOM 2860 N N . THR B 1 162 ? 12.352 22.484 6.023 1 98.62 162 THR B N 1
ATOM 2861 C CA . THR B 1 162 ? 13.797 22.609 5.902 1 98.62 162 THR B CA 1
ATOM 2862 C C . THR B 1 162 ? 14.391 23.297 7.125 1 98.62 162 THR B C 1
ATOM 2864 O O . THR B 1 162 ? 15.305 22.781 7.758 1 98.62 162 THR B O 1
ATOM 2867 N N . THR B 1 163 ? 13.781 24.422 7.598 1 98.25 163 THR B N 1
ATOM 2868 C CA . THR B 1 163 ? 14.406 25.266 8.602 1 98.25 163 THR B CA 1
ATOM 2869 C C . THR B 1 163 ? 13.867 24.938 9.992 1 98.25 163 THR B C 1
ATOM 2871 O O . THR B 1 163 ? 14.484 25.297 11 1 98.25 163 THR B O 1
ATOM 2874 N N . GLY B 1 164 ? 12.641 24.422 10.078 1 98.56 164 GLY B N 1
ATOM 2875 C CA . GLY B 1 164 ? 12 24.141 11.352 1 98.56 164 GLY B CA 1
ATOM 2876 C C . GLY B 1 164 ? 11.289 25.359 11.938 1 98.56 164 GLY B C 1
ATOM 2877 O O . GLY B 1 164 ? 10.75 25.281 13.047 1 98.56 164 GLY B O 1
ATOM 2878 N N . ASP B 1 165 ? 11.258 26.406 11.172 1 98.38 165 ASP B N 1
ATOM 2879 C CA . ASP B 1 165 ? 10.594 27.609 11.648 1 98.38 165 ASP B CA 1
ATOM 2880 C C . ASP B 1 165 ? 9.078 27.453 11.602 1 98.38 165 ASP B C 1
ATOM 2882 O O . ASP B 1 165 ? 8.539 26.828 10.695 1 98.38 165 ASP B O 1
ATOM 2886 N N . ILE B 1 166 ? 8.391 28.062 12.523 1 98.62 166 ILE B N 1
ATOM 2887 C CA . ILE B 1 166 ? 6.938 28.156 12.461 1 98.62 166 ILE B CA 1
ATOM 2888 C C . ILE B 1 166 ? 6.535 29.172 11.398 1 98.62 166 ILE B C 1
ATOM 2890 O O . ILE B 1 166 ? 7.004 30.312 11.414 1 98.62 166 ILE B O 1
ATOM 2894 N N . MET B 1 167 ? 5.746 28.766 10.539 1 98.25 167 MET B N 1
ATOM 2895 C CA . MET B 1 167 ? 5.211 29.625 9.492 1 98.25 167 MET B CA 1
ATOM 2896 C C . MET B 1 167 ? 3.785 30.062 9.812 1 98.25 167 MET B C 1
ATOM 2898 O O . MET B 1 167 ? 2.826 29.516 9.266 1 98.25 167 MET B O 1
ATOM 2902 N N . GLY B 1 168 ? 3.643 31.172 10.703 1 97.69 168 GLY B N 1
ATOM 2903 C CA . GLY B 1 168 ? 2.33 31.609 11.148 1 97.69 168 GLY B CA 1
ATOM 2904 C C . GLY B 1 168 ? 1.839 30.891 12.383 1 97.69 168 GLY B C 1
ATOM 2905 O O . GLY B 1 168 ? 1.911 31.438 13.492 1 97.69 168 GLY B O 1
ATOM 2906 N N . SER B 1 169 ? 1.361 29.719 12.297 1 98.31 169 SER B N 1
ATOM 2907 C CA . SER B 1 169 ? 0.929 28.812 13.352 1 98.31 169 SER B CA 1
ATOM 2908 C C . SER B 1 169 ? 1.292 27.375 13.023 1 98.31 169 SER B C 1
ATOM 2910 O O . SER B 1 169 ? 1.343 27 11.852 1 98.31 169 SER B O 1
ATOM 2912 N N . SER B 1 170 ? 1.51 26.641 14.047 1 98.81 170 SER B N 1
ATOM 2913 C CA . SER B 1 170 ? 1.9 25.266 13.773 1 98.81 170 SER B CA 1
ATOM 2914 C C . SER B 1 170 ? 1.215 24.297 14.727 1 98.81 170 SER B C 1
ATOM 2916 O O . SER B 1 170 ? 0.958 24.625 15.883 1 98.81 170 SER B O 1
ATOM 2918 N N . ILE B 1 171 ? 0.988 23.109 14.203 1 98.94 171 ILE B N 1
ATOM 2919 C CA . ILE B 1 171 ? 0.489 21.984 14.992 1 98.94 171 ILE B CA 1
ATOM 2920 C C . ILE B 1 171 ? 1.538 21.578 16.016 1 98.94 171 ILE B C 1
ATOM 2922 O O . ILE B 1 171 ? 2.734 21.562 15.719 1 98.94 171 ILE B O 1
ATOM 2926 N N . ARG B 1 172 ? 1.099 21.328 17.203 1 98.88 172 ARG B N 1
ATOM 2927 C CA . ARG B 1 172 ? 1.894 20.609 18.188 1 98.88 172 ARG B CA 1
ATOM 2928 C C . ARG B 1 172 ? 1.593 19.109 18.141 1 98.88 172 ARG B C 1
ATOM 2930 O O . ARG B 1 172 ? 0.626 18.656 18.75 1 98.88 172 ARG B O 1
ATOM 2937 N N . ALA B 1 173 ? 2.451 18.359 17.484 1 98.94 173 ALA B N 1
ATOM 2938 C CA . ALA B 1 173 ? 2.18 16.953 17.266 1 98.94 173 ALA B CA 1
ATOM 2939 C C . ALA B 1 173 ? 2.699 16.094 18.422 1 98.94 173 ALA B C 1
ATOM 2941 O O . ALA B 1 173 ? 3.736 16.422 19.016 1 98.94 173 ALA B O 1
ATOM 2942 N N . THR B 1 174 ? 1.962 15.078 18.734 1 98.88 174 THR B N 1
ATOM 2943 C CA . THR B 1 174 ? 2.453 14.031 19.625 1 98.88 174 THR B CA 1
ATOM 2944 C C . THR B 1 174 ? 3.422 13.109 18.891 1 98.88 174 THR B C 1
ATOM 2946 O O . THR B 1 174 ? 4.398 12.641 19.469 1 98.88 174 THR B O 1
ATOM 2949 N N . ALA B 1 175 ? 3.168 12.891 17.656 1 98.88 175 ALA B N 1
ATOM 2950 C CA . ALA B 1 175 ? 4.02 12.102 16.766 1 98.88 175 ALA B CA 1
ATOM 2951 C C . ALA B 1 175 ? 3.951 12.617 15.328 1 98.88 175 ALA B C 1
ATOM 2953 O O . ALA B 1 175 ? 2.947 13.211 14.922 1 98.88 175 ALA B O 1
ATOM 2954 N N . THR B 1 176 ? 5.004 12.453 14.625 1 98.94 176 THR B N 1
ATOM 2955 C CA . THR B 1 176 ? 5.07 12.773 13.203 1 98.94 176 THR B CA 1
ATOM 2956 C C . THR B 1 176 ? 5.523 11.555 12.398 1 98.94 176 THR B C 1
ATOM 2958 O O . THR B 1 176 ? 6.559 10.961 12.695 1 98.94 176 THR B O 1
ATOM 2961 N N . VAL B 1 177 ? 4.707 11.148 11.445 1 98.94 177 VAL B N 1
ATOM 2962 C CA . VAL B 1 177 ? 5.094 10.133 10.477 1 98.94 177 VAL B CA 1
ATOM 2963 C C . VAL B 1 177 ? 5.656 10.797 9.227 1 98.94 177 VAL B C 1
ATOM 2965 O O . VAL B 1 177 ? 4.934 11.492 8.508 1 98.94 177 VAL B O 1
ATOM 2968 N N . THR B 1 178 ? 6.918 10.688 9.031 1 98.88 178 THR B N 1
ATOM 2969 C CA . THR B 1 178 ? 7.559 11.25 7.848 1 98.88 178 THR B CA 1
ATOM 2970 C C . THR B 1 178 ? 8.07 10.148 6.93 1 98.88 178 THR B C 1
ATOM 2972 O O . THR B 1 178 ? 8.18 8.992 7.34 1 98.88 178 THR B O 1
ATOM 2975 N N . PHE B 1 179 ? 8.328 10.523 5.684 1 98.44 179 PHE B N 1
ATOM 2976 C CA . PHE B 1 179 ? 8.453 9.461 4.695 1 98.44 179 PHE B CA 1
ATOM 2977 C C . PHE B 1 179 ? 9.836 9.477 4.051 1 98.44 179 PHE B C 1
ATOM 2979 O O . PHE B 1 179 ? 10.344 10.539 3.691 1 98.44 179 PHE B O 1
ATOM 2986 N N . ALA B 1 180 ? 10.406 8.297 3.896 1 97.69 180 ALA B N 1
ATOM 2987 C CA . ALA B 1 180 ? 11.664 7.992 3.217 1 97.69 180 ALA B CA 1
ATOM 2988 C C . ALA B 1 180 ? 12.859 8.508 4.016 1 97.69 180 ALA B C 1
ATOM 2990 O O . ALA B 1 180 ? 13.742 7.734 4.391 1 97.69 180 ALA B O 1
ATOM 2991 N N . TYR B 1 181 ? 12.836 9.852 4.352 1 98 181 TYR B N 1
ATOM 2992 C CA . TYR B 1 181 ? 13.906 10.5 5.094 1 98 181 TYR B CA 1
ATOM 2993 C C . TYR B 1 181 ? 13.344 11.477 6.121 1 98 181 TYR B C 1
ATOM 2995 O O . TYR B 1 181 ? 12.312 12.109 5.883 1 98 181 TYR B O 1
ATOM 3003 N N . PRO B 1 182 ? 14.039 11.539 7.258 1 98.44 182 PRO B N 1
ATOM 3004 C CA . PRO B 1 182 ? 13.641 12.68 8.094 1 98.44 182 PRO B CA 1
ATOM 3005 C C . PRO B 1 182 ? 13.93 14.023 7.434 1 98.44 182 PRO B C 1
ATOM 3007 O O . PRO B 1 182 ? 14.961 14.188 6.777 1 98.44 182 PRO B O 1
ATOM 3010 N N . LYS B 1 183 ? 12.961 14.891 7.551 1 98.81 183 LYS B N 1
ATOM 3011 C CA . LYS B 1 183 ? 13.203 16.234 7.047 1 98.81 183 LYS B CA 1
ATOM 3012 C C . LYS B 1 183 ? 14 17.062 8.047 1 98.81 183 LYS B C 1
ATOM 3014 O O . LYS B 1 183 ? 13.75 17 9.25 1 98.81 183 LYS B O 1
ATOM 3019 N N . THR B 1 184 ? 14.961 17.875 7.543 1 98.75 184 THR B N 1
ATOM 3020 C CA . THR B 1 184 ? 15.836 18.656 8.414 1 98.75 184 THR B CA 1
ATOM 3021 C C . THR B 1 184 ? 15.023 19.547 9.336 1 98.75 184 THR B C 1
ATOM 3023 O O . THR B 1 184 ? 15.398 19.766 10.492 1 98.75 184 THR B O 1
ATOM 3026 N N . GLY B 1 185 ? 13.891 19.984 8.914 1 98.69 185 GLY B N 1
ATOM 3027 C CA . GLY B 1 185 ? 13.078 20.906 9.695 1 98.69 185 GLY B CA 1
ATOM 3028 C C . GLY B 1 185 ? 12.43 20.266 10.906 1 98.69 185 GLY B C 1
ATOM 3029 O O . GLY B 1 185 ? 11.977 20.953 11.82 1 98.69 185 GLY B O 1
ATOM 3030 N N . LEU B 1 186 ? 12.32 18.938 10.867 1 98.81 186 LEU B N 1
ATOM 3031 C CA . LEU B 1 186 ? 11.781 18.219 12.016 1 98.81 186 LEU B CA 1
ATOM 3032 C C . LEU B 1 186 ? 12.82 18.141 13.141 1 98.81 186 LEU B C 1
ATOM 3034 O O . LEU B 1 186 ? 12.461 17.938 14.305 1 98.81 186 LEU B O 1
ATOM 3038 N N . LEU B 1 187 ? 14.094 18.297 12.781 1 98.56 187 LEU B N 1
ATOM 3039 C CA . LEU B 1 187 ? 15.195 18 13.688 1 98.56 187 LEU B CA 1
ATOM 3040 C C . LEU B 1 187 ? 15.891 19.281 14.148 1 98.56 187 LEU B C 1
ATOM 3042 O O . LEU B 1 187 ? 16.906 19.219 14.844 1 98.56 187 LEU B O 1
ATOM 3046 N N . GLN B 1 188 ? 15.367 20.438 13.773 1 98.06 188 GLN B N 1
ATOM 3047 C CA . GLN B 1 188 ? 15.992 21.703 14.172 1 98.06 188 GLN B CA 1
ATOM 3048 C C . GLN B 1 188 ? 14.945 22.781 14.406 1 98.06 188 GLN B C 1
ATOM 3050 O O . GLN B 1 188 ? 13.773 22.609 14.062 1 98.06 188 GLN B O 1
ATOM 3055 N N . GLY B 1 189 ? 15.383 23.828 15.062 1 97.38 189 GLY B N 1
ATOM 3056 C CA . GLY B 1 189 ? 14.469 24.922 15.336 1 97.38 189 GLY B CA 1
ATOM 3057 C C . GLY B 1 189 ? 13.258 24.5 16.141 1 97.38 189 GLY B C 1
ATOM 3058 O O . GLY B 1 189 ? 13.383 23.734 17.109 1 97.38 189 GLY B O 1
ATOM 3059 N N . GLU B 1 190 ? 12.109 25.078 15.758 1 98.5 190 GLU B N 1
ATOM 3060 C CA . GLU B 1 190 ? 10.859 24.781 16.453 1 98.5 190 GLU B CA 1
ATOM 3061 C C . GLU B 1 190 ? 10.352 23.391 16.078 1 98.5 190 GLU B C 1
ATOM 3063 O O . GLU B 1 190 ? 9.477 22.844 16.75 1 98.5 190 GLU B O 1
ATOM 3068 N N . GLY B 1 191 ? 10.922 22.844 14.992 1 98.44 191 GLY B N 1
ATOM 3069 C CA . GLY B 1 191 ? 10.531 21.516 14.562 1 98.44 191 GLY B CA 1
ATOM 3070 C C . GLY B 1 191 ? 10.781 20.453 15.609 1 98.44 191 GLY B C 1
ATOM 3071 O O . GLY B 1 191 ? 9.992 19.5 15.742 1 98.44 191 GLY B O 1
ATOM 3072 N N . VAL B 1 192 ? 11.797 20.625 16.406 1 98.19 192 VAL B N 1
ATOM 3073 C CA . VAL B 1 192 ? 12.148 19.656 17.438 1 98.19 192 VAL B CA 1
ATOM 3074 C C . VAL B 1 192 ? 11.023 19.578 18.469 1 98.19 192 VAL B C 1
ATOM 3076 O O . VAL B 1 192 ? 10.641 18.484 18.891 1 98.19 192 VAL B O 1
ATOM 3079 N N . LYS B 1 193 ? 10.43 20.672 18.781 1 98.19 193 LYS B N 1
ATOM 3080 C CA . LYS B 1 193 ? 9.406 20.75 19.812 1 98.19 193 LYS B CA 1
ATOM 3081 C C . LYS B 1 193 ? 8.031 20.391 19.266 1 98.19 193 LYS B C 1
ATOM 3083 O O . LYS B 1 193 ? 7.184 19.859 19.984 1 98.19 193 LYS B O 1
ATOM 3088 N N . ARG B 1 194 ? 7.867 20.609 18.016 1 98.81 194 ARG B N 1
ATOM 3089 C CA . ARG B 1 194 ? 6.531 20.5 17.422 1 98.81 194 ARG B CA 1
ATOM 3090 C C . ARG B 1 194 ? 6.301 19.125 16.828 1 98.81 194 ARG B C 1
ATOM 3092 O O . ARG B 1 194 ? 5.16 18.734 16.562 1 98.81 194 ARG B O 1
ATOM 3099 N N . SER B 1 195 ? 7.324 18.344 16.641 1 98.88 195 SER B N 1
ATOM 3100 C CA . SER B 1 195 ? 7.199 17.125 15.859 1 98.88 195 SER B CA 1
ATOM 3101 C C . SER B 1 195 ? 6.855 15.93 16.75 1 98.88 195 SER B C 1
ATOM 3103 O O . SER B 1 195 ? 6.398 14.898 16.25 1 98.88 195 SER B O 1
ATOM 3105 N N . GLY B 1 196 ? 7.004 16.016 18.062 1 98.69 196 GLY B N 1
ATOM 3106 C CA . GLY B 1 196 ? 6.828 14.844 18.906 1 98.69 196 GLY B CA 1
ATOM 3107 C C . GLY B 1 196 ? 7.727 13.688 18.5 1 98.69 196 GLY B C 1
ATOM 3108 O O . GLY B 1 196 ? 8.883 13.891 18.125 1 98.69 196 GLY B O 1
ATOM 3109 N N . SER B 1 197 ? 7.32 12.469 18.812 1 98.56 197 SER B N 1
ATOM 3110 C CA . SER B 1 197 ? 8.07 11.305 18.344 1 98.56 197 SER B CA 1
ATOM 3111 C C . SER B 1 197 ? 8.07 11.227 16.828 1 98.56 197 SER B C 1
ATOM 3113 O O . SER B 1 197 ? 7.02 11.297 16.188 1 98.56 197 SER B O 1
ATOM 3115 N N . ILE B 1 198 ? 9.242 11.102 16.25 1 98.75 198 ILE B N 1
ATOM 3116 C CA . ILE B 1 198 ? 9.352 11.078 14.805 1 98.75 198 ILE B CA 1
ATOM 3117 C C . ILE B 1 198 ? 9.492 9.641 14.312 1 98.75 198 ILE B C 1
ATOM 3119 O O . ILE B 1 198 ? 10.383 8.906 14.766 1 98.75 198 ILE B O 1
ATOM 3123 N N . PHE B 1 199 ? 8.633 9.203 13.438 1 98.75 199 PHE B N 1
ATOM 3124 C CA . PHE B 1 199 ? 8.672 7.902 12.781 1 98.75 199 PHE B CA 1
ATOM 3125 C C . PHE B 1 199 ? 9.008 8.055 11.305 1 98.75 199 PHE B C 1
ATOM 3127 O O . PHE B 1 199 ? 8.195 8.562 10.531 1 98.75 199 PHE B O 1
ATOM 3134 N N . VAL B 1 200 ? 10.195 7.668 10.891 1 98.69 200 VAL B N 1
ATOM 3135 C CA . VAL B 1 200 ? 10.586 7.684 9.484 1 98.69 200 VAL B CA 1
ATOM 3136 C C . VAL B 1 200 ? 10.18 6.367 8.82 1 98.69 200 VAL B C 1
ATOM 3138 O O . VAL B 1 200 ? 10.648 5.297 9.219 1 98.69 200 VAL B O 1
ATOM 3141 N N . LYS B 1 201 ? 9.328 6.453 7.863 1 98.38 201 LYS B N 1
ATOM 3142 C CA . LYS B 1 201 ? 8.781 5.246 7.25 1 98.38 201 LYS B CA 1
ATOM 3143 C C . LYS B 1 201 ? 9.211 5.129 5.789 1 98.38 201 LYS B C 1
ATOM 3145 O O . LYS B 1 201 ? 9.148 6.102 5.035 1 98.38 201 LYS B O 1
ATOM 3150 N N . ASP B 1 202 ? 9.68 3.961 5.41 1 97.44 202 ASP B N 1
ATOM 3151 C CA . ASP B 1 202 ? 10.039 3.666 4.027 1 97.44 202 ASP B CA 1
ATOM 3152 C C . ASP B 1 202 ? 8.797 3.439 3.17 1 97.44 202 ASP B C 1
ATOM 3154 O O . ASP B 1 202 ? 8.047 2.49 3.398 1 97.44 202 ASP B O 1
ATOM 3158 N N . ILE B 1 203 ? 8.664 4.324 2.189 1 97.75 203 ILE B N 1
ATOM 3159 C CA . ILE B 1 203 ? 7.504 4.156 1.322 1 97.75 203 ILE B CA 1
ATOM 3160 C C . ILE B 1 203 ? 7.961 3.967 -0.122 1 97.75 203 ILE B C 1
ATOM 3162 O O . ILE B 1 203 ? 7.184 4.156 -1.059 1 97.75 203 ILE B O 1
ATOM 3166 N N . GLY B 1 204 ? 9.234 3.682 -0.334 1 96.81 204 GLY B N 1
ATOM 3167 C CA . GLY B 1 204 ? 9.742 3.328 -1.649 1 96.81 204 GLY B CA 1
ATOM 3168 C C . GLY B 1 204 ? 10.383 4.492 -2.375 1 96.81 204 GLY B C 1
ATOM 3169 O O . GLY B 1 204 ? 10.539 4.465 -3.598 1 96.81 204 GLY B O 1
ATOM 3170 N N . ILE B 1 205 ? 10.742 5.566 -1.658 1 97.5 205 ILE B N 1
ATOM 3171 C CA . ILE B 1 205 ? 11.43 6.715 -2.24 1 97.5 205 ILE B CA 1
ATOM 3172 C C . ILE B 1 205 ? 12.891 6.723 -1.794 1 97.5 205 ILE B C 1
ATOM 3174 O O . ILE B 1 205 ? 13.18 6.742 -0.595 1 97.5 205 ILE B O 1
ATOM 3178 N N . TYR B 1 206 ? 13.766 6.746 -2.762 1 95.38 206 TYR B N 1
ATOM 3179 C CA . TYR B 1 206 ? 15.203 6.715 -2.488 1 95.38 206 TYR B CA 1
ATOM 3180 C C . TYR B 1 206 ? 15.938 7.785 -3.291 1 95.38 206 TYR B C 1
ATOM 3182 O O . TYR B 1 206 ? 15.531 8.117 -4.41 1 95.38 206 TYR B O 1
ATOM 3190 N N . SER B 1 207 ? 16.953 8.297 -2.682 1 94.44 207 SER B N 1
ATOM 3191 C CA . SER B 1 207 ? 17.828 9.195 -3.443 1 94.44 207 SER B CA 1
ATOM 3192 C C . SER B 1 207 ? 18.5 8.461 -4.602 1 94.44 207 SER B C 1
ATOM 3194 O O . SER B 1 207 ? 18.797 7.27 -4.496 1 94.44 207 SER B O 1
ATOM 3196 N N . PRO B 1 208 ? 18.734 9.156 -5.699 1 89.81 208 PRO B N 1
ATOM 3197 C CA . PRO B 1 208 ? 19.453 8.508 -6.797 1 89.81 208 PRO B CA 1
ATOM 3198 C C . PRO B 1 208 ? 20.781 7.887 -6.355 1 89.81 208 PRO B C 1
ATOM 3200 O O . PRO B 1 208 ? 21.156 6.824 -6.852 1 89.81 208 PRO B O 1
ATOM 3203 N N . ALA B 1 209 ? 21.422 8.492 -5.387 1 86 209 ALA B N 1
ATOM 3204 C CA . ALA B 1 209 ? 22.688 7.969 -4.863 1 86 209 ALA B CA 1
ATOM 3205 C C . ALA B 1 209 ? 22.469 6.633 -4.152 1 86 209 ALA B C 1
ATOM 3207 O O . ALA B 1 209 ? 23.297 5.723 -4.27 1 86 209 ALA B O 1
ATOM 3208 N N . GLU B 1 210 ? 21.391 6.527 -3.4 1 85.94 210 GLU B N 1
ATOM 3209 C CA . GLU B 1 210 ? 21.062 5.297 -2.686 1 85.94 210 GLU B CA 1
ATOM 3210 C C . GLU B 1 210 ? 20.656 4.191 -3.652 1 85.94 210 GLU B C 1
ATOM 3212 O O . GLU B 1 210 ? 20.922 3.012 -3.406 1 85.94 210 GLU B O 1
ATOM 3217 N N . LEU B 1 211 ? 19.969 4.551 -4.711 1 84.38 211 LEU B N 1
ATOM 3218 C CA . LEU B 1 211 ? 19.516 3.568 -5.691 1 84.38 211 LEU B CA 1
ATOM 3219 C C . LEU B 1 211 ? 20.703 2.926 -6.398 1 84.38 211 LEU B C 1
ATOM 3221 O O . LEU B 1 211 ? 20.641 1.765 -6.809 1 84.38 211 LEU B O 1
ATOM 3225 N N . HIS B 1 212 ? 21.781 3.615 -6.547 1 76.88 212 HIS B N 1
ATOM 3226 C CA . HIS B 1 212 ? 23 3.064 -7.137 1 76.88 212 HIS B CA 1
ATOM 3227 C C . HIS B 1 212 ? 23.562 1.935 -6.281 1 76.88 212 HIS B C 1
ATOM 3229 O O . HIS B 1 212 ? 24.234 1.04 -6.793 1 76.88 212 HIS B O 1
ATOM 3235 N N . GLN B 1 213 ? 23.172 1.993 -5.039 1 67.31 213 GLN B N 1
ATOM 3236 C CA . GLN B 1 213 ? 23.625 0.919 -4.16 1 67.31 213 GLN B CA 1
ATOM 3237 C C . GLN B 1 213 ? 22.828 -0.36 -4.402 1 67.31 213 GLN B C 1
ATOM 3239 O O . GLN B 1 213 ? 23.344 -1.464 -4.227 1 67.31 213 GLN B O 1
ATOM 3244 N N . PHE B 1 214 ? 21.578 -0.155 -4.766 1 64.88 214 PHE B N 1
ATOM 3245 C CA . PHE B 1 214 ? 20.75 -1.306 -5.078 1 64.88 214 PHE B CA 1
ATOM 3246 C C . PHE B 1 214 ? 21.156 -1.928 -6.41 1 64.88 214 PHE B C 1
ATOM 3248 O O . PHE B 1 214 ? 20.984 -3.131 -6.617 1 64.88 214 PHE B O 1
ATOM 3255 N N . ASN B 1 215 ? 21.562 -1.006 -7.398 1 61.12 215 ASN B N 1
ATOM 3256 C CA . ASN B 1 215 ? 22.016 -1.427 -8.719 1 61.12 215 ASN B CA 1
ATOM 3257 C C . ASN B 1 215 ? 23.406 -0.886 -9.039 1 61.12 215 ASN B C 1
ATOM 3259 O O . ASN B 1 215 ? 23.531 0.18 -9.641 1 61.12 215 ASN B O 1
ATOM 3263 N N . PRO B 1 216 ? 24.391 -1.586 -8.484 1 48.66 216 PRO B N 1
ATOM 3264 C CA . PRO B 1 216 ? 25.719 -1.031 -8.82 1 48.66 216 PRO B CA 1
ATOM 3265 C C . PRO B 1 216 ? 25.922 -0.877 -10.328 1 48.66 216 PRO B C 1
ATOM 3267 O O . PRO B 1 216 ? 26.828 -0.154 -10.758 1 48.66 216 PRO B O 1
ATOM 3270 N N . GLU B 1 217 ? 25.188 -1.542 -11.133 1 52.16 217 GLU B N 1
ATOM 3271 C CA . GLU B 1 217 ? 25.484 -1.446 -12.555 1 52.16 217 GLU B CA 1
ATOM 3272 C C . GLU B 1 217 ? 24.891 -0.171 -13.156 1 52.16 217 GLU B C 1
ATOM 3274 O O . GLU B 1 217 ? 25.109 0.128 -14.328 1 52.16 217 GLU B O 1
ATOM 3279 N N . ILE B 1 218 ? 24.062 0.456 -12.547 1 42 218 ILE B N 1
ATOM 3280 C CA . ILE B 1 218 ? 23.531 1.668 -13.164 1 42 218 ILE B CA 1
ATOM 3281 C C . ILE B 1 218 ? 24.547 2.793 -13.055 1 42 218 ILE B C 1
ATOM 3283 O O . ILE B 1 218 ? 24.844 3.273 -11.953 1 42 218 ILE B O 1
ATOM 3287 N N . LYS B 1 219 ? 25.703 2.689 -13.633 1 35.25 219 LYS B N 1
ATOM 3288 C CA . LYS B 1 219 ? 26.734 3.723 -13.742 1 35.25 219 LYS B CA 1
ATOM 3289 C C . LYS B 1 219 ? 26.141 5.023 -14.281 1 35.25 219 LYS B C 1
ATOM 3291 O O . LYS B 1 219 ? 25.328 5.008 -15.203 1 35.25 219 LYS B O 1
ATOM 3296 N N . GLU B 1 220 ? 26.344 6.242 -13.508 1 37.56 220 GLU B N 1
ATOM 3297 C CA . GLU B 1 220 ? 26.219 7.617 -13.984 1 37.56 220 GLU B CA 1
ATOM 3298 C C . GLU B 1 220 ? 26.703 7.75 -15.422 1 37.56 220 GLU B C 1
ATOM 3300 O O . GLU B 1 220 ? 27.875 7.5 -15.711 1 37.56 220 GLU B O 1
ATOM 3305 N N . ASN B 1 221 ? 25.781 7.301 -16.359 1 29.03 221 ASN B N 1
ATOM 3306 C CA . ASN B 1 221 ? 26.25 7.918 -17.594 1 29.03 221 ASN B CA 1
ATOM 3307 C C . ASN B 1 221 ? 26.156 9.438 -17.531 1 29.03 221 ASN B C 1
ATOM 3309 O O . ASN B 1 221 ? 25.156 9.977 -17.047 1 29.03 221 ASN B O 1
#

Solvent-accessible surface area (backbone atoms only — not comparable to full-atom values): 21844 Å² total; per-residue (Å²): 130,85,68,63,34,41,35,67,56,50,51,48,24,50,48,42,34,36,72,71,39,53,49,54,67,66,41,42,34,49,39,49,15,50,52,48,48,52,62,50,67,68,71,85,50,56,60,78,29,30,36,32,35,18,26,38,39,61,41,6,18,24,30,40,40,29,46,42,51,40,41,76,71,70,37,49,62,46,38,39,60,50,74,65,70,91,66,28,31,72,69,18,41,52,31,47,51,31,23,40,65,58,40,51,65,64,45,94,74,79,93,59,65,62,76,34,47,28,35,35,39,8,45,32,24,60,76,57,83,65,60,43,54,68,71,58,27,53,51,36,51,49,50,50,70,41,73,42,52,22,38,13,41,55,28,30,32,28,33,28,28,46,64,2,43,68,26,76,33,51,39,62,20,53,26,19,41,19,60,50,38,44,40,36,4,48,72,28,71,51,13,48,73,21,23,42,52,74,43,70,37,82,50,81,51,57,47,74,74,58,44,32,69,58,20,71,79,62,61,89,121,131,84,68,62,34,40,33,67,56,50,52,50,24,50,47,43,32,34,70,70,39,53,48,54,66,66,41,43,34,50,39,48,15,50,50,46,48,51,61,50,68,70,72,85,49,54,59,77,29,29,34,31,36,17,26,39,38,62,39,6,19,25,31,39,40,29,45,40,52,41,41,75,71,71,37,48,62,46,36,38,62,50,75,63,72,92,66,27,31,71,68,18,41,52,31,48,52,31,25,40,66,59,41,52,64,65,46,92,76,79,91,58,64,61,75,33,47,28,36,34,38,9,46,33,24,61,76,56,83,66,58,43,52,68,72,58,28,53,50,35,51,49,48,52,70,41,71,42,52,22,39,13,42,54,30,30,33,27,34,27,29,44,64,2,45,69,26,76,35,50,38,61,21,53,25,19,41,20,59,52,40,43,40,36,3,49,72,30,68,52,12,48,74,22,24,42,53,74,43,69,37,83,51,83,52,56,48,74,74,58,44,33,69,58,20,71,77,62,62,90,120

Organism: Weissella koreensis (strain KACC 15510) (NCBI:txid1045854)

InterPro domains:
  IPR004443 YjeF N-terminal domain [MF_01966] (6-206)
  IPR004443 YjeF N-terminal domain [PF03853] (27-185)
  IPR004443 YjeF N-terminal domain [PS51385] (10-211)
  IPR004443 YjeF N-terminal domain [TIGR00197] (6-206)
  IPR036652 YjeF N-terminal domain superfamily [G3DSA:3.40.50.10260] (2-209)
  IPR036652 YjeF N-terminal domain superfamily [SSF64153] (10-207)

Radius of gyration: 22.65 Å; Cα contacts (8 Å, |Δi|>4): 986; chains: 2; bounding box: 58×65×48 Å